Protein AF-A0AAD9M3L9-F1 (afdb_monomer)

Structure (mmCIF, N/CA/C/O backbone):
data_AF-A0AAD9M3L9-F1
#
_entry.id   AF-A0AAD9M3L9-F1
#
loop_
_atom_site.group_PDB
_atom_site.id
_atom_site.type_symbol
_atom_site.label_atom_id
_atom_site.label_alt_id
_atom_site.label_comp_id
_atom_site.label_asym_id
_atom_site.label_entity_id
_atom_site.label_seq_id
_atom_site.pdbx_PDB_ins_code
_atom_site.Cartn_x
_atom_site.Cartn_y
_atom_site.Cartn_z
_atom_site.occupancy
_atom_site.B_iso_or_equiv
_atom_site.auth_seq_id
_atom_site.auth_comp_id
_atom_site.auth_asym_id
_atom_site.auth_atom_id
_atom_site.pdbx_PDB_model_num
ATOM 1 N N . MET A 1 1 ? -68.745 -28.567 20.882 1.00 40.94 1 MET A N 1
ATOM 2 C CA . MET A 1 1 ? -68.495 -29.567 21.942 1.00 40.94 1 MET A CA 1
ATOM 3 C C . MET A 1 1 ? -67.956 -28.853 23.178 1.00 40.94 1 MET A C 1
ATOM 5 O O . MET A 1 1 ? -66.886 -28.268 23.126 1.00 40.94 1 MET A O 1
ATOM 9 N N . ARG A 1 2 ? -68.748 -28.820 24.249 1.00 33.66 2 ARG A N 1
ATOM 10 C CA . ARG A 1 2 ? -68.407 -28.428 25.633 1.00 33.66 2 ARG A CA 1
ATOM 11 C C . ARG A 1 2 ? -69.009 -29.542 26.529 1.00 33.66 2 ARG A C 1
ATOM 13 O O . ARG A 1 2 ? -69.958 -30.160 26.045 1.00 33.66 2 ARG A O 1
ATOM 20 N N . PRO A 1 3 ? -68.554 -29.797 27.776 1.00 46.56 3 PRO A N 1
ATOM 21 C CA . PRO A 1 3 ? -68.120 -28.751 28.696 1.00 46.56 3 PRO A CA 1
ATOM 22 C C . PRO A 1 3 ? -66.905 -29.038 29.614 1.00 46.56 3 PRO A C 1
ATOM 24 O O . PRO A 1 3 ? -66.416 -30.161 29.709 1.00 46.56 3 PRO A O 1
ATOM 27 N N . PRO A 1 4 ? -66.451 -27.972 30.305 1.00 42.94 4 PRO A N 1
ATOM 28 C CA . PRO A 1 4 ? -65.492 -27.968 31.410 1.00 42.94 4 PRO A CA 1
ATOM 29 C C . PRO A 1 4 ? -66.179 -28.166 32.781 1.00 42.94 4 PRO A C 1
ATOM 31 O O . PRO A 1 4 ? -67.400 -28.061 32.896 1.00 42.94 4 PRO A O 1
ATOM 34 N N . ARG A 1 5 ? -65.384 -28.357 33.840 1.00 34.03 5 ARG A N 1
ATOM 35 C CA . ARG A 1 5 ? -65.774 -28.182 35.256 1.00 34.03 5 ARG A CA 1
ATOM 36 C C . ARG A 1 5 ? -64.713 -27.297 35.932 1.00 34.03 5 ARG A C 1
ATOM 38 O O . ARG A 1 5 ? -63.537 -27.623 35.827 1.00 34.03 5 ARG A O 1
ATOM 45 N N . THR A 1 6 ? -65.021 -26.039 36.295 1.00 36.22 6 THR A N 1
ATOM 46 C CA . THR A 1 6 ? -65.638 -25.535 37.563 1.00 36.22 6 THR A CA 1
ATOM 47 C C . THR A 1 6 ? -64.784 -25.844 38.788 1.00 36.22 6 THR A C 1
ATOM 49 O O . THR A 1 6 ? -64.336 -26.972 38.911 1.00 36.22 6 THR A O 1
ATOM 52 N N . ALA A 1 7 ? -64.593 -25.007 39.803 1.00 33.94 7 ALA A N 1
ATOM 53 C CA . ALA A 1 7 ? -64.929 -23.634 40.217 1.00 33.94 7 ALA A CA 1
ATOM 54 C C . ALA A 1 7 ? -64.152 -23.476 41.565 1.00 33.94 7 ALA A C 1
ATOM 56 O O . ALA A 1 7 ? -63.671 -24.469 42.097 1.00 33.94 7 ALA A O 1
ATOM 57 N N . GLY A 1 8 ? -63.943 -22.338 42.213 1.00 31.59 8 GLY A N 1
ATOM 58 C CA . GLY A 1 8 ? -64.612 -21.056 42.186 1.00 31.59 8 GLY A CA 1
ATOM 59 C C . GLY A 1 8 ? -63.909 -20.099 43.159 1.00 31.59 8 GLY A C 1
ATOM 60 O O . GLY A 1 8 ? -62.967 -20.457 43.865 1.00 31.59 8 GLY A O 1
ATOM 61 N N . ALA A 1 9 ? -64.363 -18.857 43.108 1.00 30.42 9 ALA A N 1
ATOM 62 C CA . ALA A 1 9 ? -63.755 -17.663 43.659 1.00 30.42 9 ALA A CA 1
ATOM 63 C C . ALA A 1 9 ? -64.073 -17.399 45.147 1.00 30.42 9 ALA A C 1
ATOM 65 O O . ALA A 1 9 ? -65.085 -17.849 45.669 1.00 30.42 9 ALA A O 1
ATOM 66 N N . VAL A 1 10 ? -63.179 -16.613 45.762 1.00 37.09 10 VAL A N 1
ATOM 67 C CA . VAL A 1 10 ? -63.388 -15.417 46.611 1.00 37.09 10 VAL A CA 1
ATOM 68 C C . VAL A 1 10 ? -64.661 -15.322 47.469 1.00 37.09 10 VAL A C 1
ATOM 70 O O . VAL A 1 10 ? -65.773 -15.269 46.959 1.00 37.09 10 VAL A O 1
ATOM 73 N N . GLY A 1 11 ? -64.459 -15.043 48.762 1.00 31.38 11 GLY A N 1
ATOM 74 C CA . GLY A 1 11 ? -65.456 -14.403 49.624 1.00 31.38 11 GLY A CA 1
ATOM 75 C C . GLY A 1 11 ? -64.833 -13.829 50.900 1.00 31.38 11 GLY A C 1
ATOM 76 O O . GLY A 1 11 ? -64.504 -14.571 51.818 1.00 31.38 11 GLY A O 1
ATOM 77 N N . ARG A 1 12 ? -64.658 -12.503 50.952 1.00 36.22 12 ARG A N 1
ATOM 78 C CA . ARG A 1 12 ? -64.471 -11.726 52.190 1.00 36.22 12 ARG A CA 1
ATOM 79 C C . ARG A 1 12 ? -65.839 -11.509 52.836 1.00 36.22 12 ARG A C 1
ATOM 81 O O . ARG A 1 12 ? -66.738 -11.104 52.114 1.00 36.22 12 ARG A O 1
ATOM 88 N N . THR A 1 13 ? -65.925 -11.579 54.164 1.00 34.69 13 THR A N 1
ATOM 89 C CA . THR A 1 13 ? -66.790 -10.694 54.972 1.00 34.69 13 THR A CA 1
ATOM 90 C C . THR A 1 13 ? -66.324 -10.670 56.424 1.00 34.69 13 THR A C 1
ATOM 92 O O . THR A 1 13 ? -65.963 -11.696 56.993 1.00 34.69 13 THR A O 1
ATOM 95 N N . ALA A 1 14 ? -66.327 -9.466 56.988 1.00 34.94 14 ALA A N 1
ATOM 96 C CA . ALA A 1 14 ? -66.042 -9.140 58.375 1.00 34.94 14 ALA A CA 1
ATOM 97 C C . ALA A 1 14 ? -67.331 -9.117 59.211 1.00 34.94 14 ALA A C 1
ATOM 99 O O . ALA A 1 14 ? -68.369 -8.700 58.708 1.00 34.94 14 ALA A O 1
ATOM 100 N N . THR A 1 15 ? -67.219 -9.449 60.497 1.00 36.00 15 THR A N 1
ATOM 101 C CA . THR A 1 15 ? -68.146 -9.087 61.589 1.00 36.00 15 THR A CA 1
ATOM 102 C C . THR A 1 15 ? -67.311 -9.122 62.872 1.00 36.00 15 THR A C 1
ATOM 104 O O . THR A 1 15 ? -66.701 -10.141 63.170 1.00 36.00 15 THR A O 1
ATOM 107 N N . SER A 1 16 ? -67.003 -7.973 63.474 1.00 33.00 16 SER A N 1
ATOM 108 C CA . SER A 1 16 ? -67.801 -7.270 64.494 1.00 33.00 16 SER A CA 1
ATOM 109 C C . SER A 1 16 ? -67.466 -7.717 65.924 1.00 33.00 16 SER A C 1
ATOM 111 O O . SER A 1 16 ? -67.527 -8.891 66.262 1.00 33.00 16 SER A O 1
ATOM 113 N N . ALA A 1 17 ? -67.111 -6.707 66.716 1.00 33.75 17 ALA A N 1
ATOM 114 C CA . ALA A 1 17 ? -66.679 -6.670 68.108 1.00 33.75 17 ALA A CA 1
ATOM 115 C C . ALA A 1 17 ? -67.549 -7.424 69.130 1.00 33.75 17 ALA A C 1
ATOM 117 O O . ALA A 1 17 ? -68.751 -7.553 68.936 1.00 33.75 17 ALA A O 1
ATOM 118 N N . CYS A 1 18 ? -66.943 -7.739 70.285 1.00 34.38 18 CYS A N 1
ATOM 119 C CA . CYS A 1 18 ? -67.512 -7.414 71.599 1.00 34.38 18 CYS A CA 1
ATOM 120 C C . CYS A 1 18 ? -66.393 -7.192 72.635 1.00 34.38 18 CYS A C 1
ATOM 122 O O . CYS A 1 18 ? -65.538 -8.047 72.858 1.00 34.38 18 CYS A O 1
ATOM 124 N N . LEU A 1 19 ? -66.422 -6.007 73.248 1.00 34.72 19 LEU A N 1
ATOM 125 C CA . LEU A 1 19 ? -65.690 -5.617 74.449 1.00 34.72 19 LEU A CA 1
ATOM 126 C C . LEU A 1 19 ? -66.414 -6.190 75.671 1.00 34.72 19 LEU A C 1
ATOM 128 O O . LEU A 1 19 ? -67.603 -5.937 75.832 1.00 34.72 19 LEU A O 1
ATOM 132 N N . HIS A 1 20 ? -65.692 -6.850 76.575 1.00 37.12 20 HIS A N 1
ATOM 133 C CA . HIS A 1 20 ? -66.093 -6.918 77.979 1.00 37.12 20 HIS A CA 1
ATOM 134 C C . HIS A 1 20 ? -64.882 -6.657 78.872 1.00 37.12 20 HIS A C 1
ATOM 136 O O . HIS A 1 20 ? -63.949 -7.450 78.969 1.00 37.12 20 HIS A O 1
ATOM 142 N N . THR A 1 21 ? -64.924 -5.496 79.515 1.00 35.53 21 THR A N 1
ATOM 143 C CA . THR A 1 21 ? -64.148 -5.127 80.694 1.00 35.53 21 THR A CA 1
ATOM 144 C C . THR A 1 21 ? -64.631 -5.923 81.904 1.00 35.53 21 THR A C 1
ATOM 146 O O . THR A 1 21 ? -65.820 -5.908 82.213 1.00 35.53 21 THR A O 1
ATOM 149 N N . SER A 1 22 ? -63.708 -6.538 82.641 1.00 37.75 22 SER A N 1
ATOM 150 C CA . SER A 1 22 ? -63.892 -6.825 84.064 1.00 37.75 22 SER A CA 1
ATOM 151 C C . SER A 1 22 ? -62.553 -6.692 84.787 1.00 37.75 22 SER A C 1
ATOM 153 O O . SER A 1 22 ? -61.572 -7.367 84.479 1.00 37.75 22 SER A O 1
ATOM 155 N N . THR A 1 23 ? -62.525 -5.744 85.713 1.00 37.19 23 THR A N 1
ATOM 156 C CA . THR A 1 23 ? -61.459 -5.412 86.656 1.00 37.19 23 THR A CA 1
ATOM 157 C C . THR A 1 23 ? -61.603 -6.227 87.943 1.00 37.19 23 THR A C 1
ATOM 159 O O . THR A 1 23 ? -62.657 -6.138 88.564 1.00 37.19 23 THR A O 1
ATOM 162 N N . GLN A 1 24 ? -60.542 -6.907 88.404 1.00 38.72 24 GLN A N 1
ATOM 163 C CA . GLN A 1 24 ? -59.849 -6.616 89.681 1.00 38.72 24 GLN A CA 1
ATOM 164 C C . GLN A 1 24 ? -58.668 -7.589 89.979 1.00 38.72 24 GLN A C 1
ATOM 166 O O . GLN A 1 24 ? -58.627 -8.688 89.429 1.00 38.72 24 GLN A O 1
ATOM 171 N N . PRO A 1 25 ? -57.667 -7.154 90.784 1.00 48.75 25 PRO A N 1
ATOM 172 C CA . PRO A 1 25 ? -56.330 -7.762 90.966 1.00 48.75 25 PRO A CA 1
ATOM 173 C C . PRO A 1 25 ? -56.360 -8.834 92.096 1.00 48.75 25 PRO A C 1
ATOM 175 O O . PRO A 1 25 ? -57.455 -9.088 92.588 1.00 48.75 25 PRO A O 1
ATOM 178 N N . PRO A 1 26 ? -55.259 -9.461 92.599 1.00 45.50 26 PRO A N 1
ATOM 179 C CA . PRO A 1 26 ? -53.825 -9.206 92.403 1.00 45.50 26 PRO A CA 1
ATOM 180 C C . PRO A 1 26 ? -52.942 -10.468 92.233 1.00 45.50 26 PRO A C 1
ATOM 182 O O . PRO A 1 26 ? -53.307 -11.581 92.594 1.00 45.50 26 PRO A O 1
ATOM 185 N N . ARG A 1 27 ? -51.701 -10.272 91.778 1.00 41.91 27 ARG A N 1
ATOM 186 C CA . ARG A 1 27 ? -50.471 -10.801 92.408 1.00 41.91 27 ARG A CA 1
ATOM 187 C C . ARG A 1 27 ? -49.294 -10.452 91.511 1.00 41.91 27 ARG A C 1
ATOM 189 O O . ARG A 1 27 ? -49.212 -10.897 90.372 1.00 41.91 27 ARG A O 1
ATOM 196 N N . VAL A 1 28 ? -48.371 -9.669 92.057 1.00 53.31 28 VAL A N 1
ATOM 197 C CA . VAL A 1 28 ? -47.067 -9.395 91.458 1.00 53.31 28 VAL A CA 1
ATOM 198 C C . VAL A 1 28 ? -46.342 -10.730 91.264 1.00 53.31 28 VAL A C 1
ATOM 200 O O . VAL A 1 28 ? -45.734 -11.264 92.187 1.00 53.31 28 VAL A O 1
ATOM 203 N N . ARG A 1 29 ? -46.422 -11.295 90.060 1.00 49.00 29 ARG A N 1
ATOM 204 C CA . ARG A 1 29 ? -45.455 -12.276 89.576 1.00 49.00 29 ARG A CA 1
ATOM 205 C C . ARG A 1 29 ? -44.499 -11.513 88.682 1.00 49.00 29 ARG A C 1
ATOM 207 O O . ARG A 1 29 ? -44.886 -11.029 87.624 1.00 49.00 29 ARG A O 1
ATOM 214 N N . ARG A 1 30 ? -43.259 -11.367 89.153 1.00 53.41 30 ARG A N 1
ATOM 215 C CA . ARG A 1 30 ? -42.152 -10.861 88.338 1.00 53.41 30 ARG A CA 1
ATOM 216 C C . ARG A 1 30 ? -42.158 -11.624 87.005 1.00 53.41 30 ARG A C 1
ATOM 218 O O . ARG A 1 30 ? -42.281 -12.853 87.051 1.00 53.41 30 ARG A O 1
ATOM 225 N N . PRO A 1 31 ? -42.057 -10.950 85.849 1.00 43.06 31 PRO A N 1
ATOM 226 C CA . PRO A 1 31 ? -41.973 -11.651 84.581 1.00 43.06 31 PRO A CA 1
ATOM 227 C C . PRO A 1 31 ? -40.755 -12.572 84.627 1.00 43.06 31 PRO A C 1
ATOM 229 O O . PRO A 1 31 ? -39.651 -12.151 84.980 1.00 43.06 31 PRO A O 1
ATOM 232 N N . TRP A 1 32 ? -40.980 -13.848 84.322 1.00 44.84 32 TRP A N 1
ATOM 233 C CA . TRP A 1 32 ? -39.911 -14.797 84.061 1.00 44.84 32 TRP A CA 1
ATOM 234 C C . TRP A 1 32 ? -39.135 -14.259 82.859 1.00 44.84 32 TRP A C 1
ATOM 236 O O . TRP A 1 32 ? -39.592 -14.328 81.719 1.00 44.84 32 TRP A O 1
ATOM 246 N N . VAL A 1 33 ? -37.980 -13.653 83.121 1.00 48.31 33 VAL A N 1
ATOM 247 C CA . VAL A 1 33 ? -37.031 -13.320 82.068 1.00 48.31 33 VAL A CA 1
ATOM 248 C C . VAL A 1 33 ? -36.518 -14.658 81.562 1.00 48.31 33 VAL A C 1
ATOM 250 O O . VAL A 1 33 ? -35.728 -15.319 82.233 1.00 48.31 33 VAL A O 1
ATOM 253 N N . HIS A 1 34 ? -36.990 -15.083 80.391 1.00 43.94 34 HIS A N 1
ATOM 254 C CA . HIS A 1 34 ? -36.277 -16.089 79.624 1.00 43.94 34 HIS A CA 1
ATOM 255 C C . HIS A 1 34 ? -34.880 -15.527 79.373 1.00 43.94 34 HIS A C 1
ATOM 257 O O . HIS A 1 34 ? -34.684 -14.680 78.500 1.00 43.94 34 HIS A O 1
ATOM 263 N N . THR A 1 35 ? -33.900 -15.983 80.147 1.00 53.09 35 THR A N 1
ATOM 264 C CA . THR A 1 35 ? -32.497 -15.840 79.790 1.00 53.09 35 THR A CA 1
ATOM 265 C C . THR A 1 35 ? -32.303 -16.678 78.535 1.00 53.09 35 THR A C 1
ATOM 267 O O . THR A 1 35 ? -32.042 -17.880 78.583 1.00 53.09 35 THR A O 1
ATOM 270 N N . LYS A 1 36 ? -32.518 -16.058 77.367 1.00 53.50 36 LYS A N 1
ATOM 271 C CA . LYS A 1 36 ? -32.076 -16.630 76.098 1.00 53.50 36 LYS A CA 1
ATOM 272 C C . LYS A 1 36 ? -30.599 -16.949 76.296 1.00 53.50 36 LYS A C 1
ATOM 274 O O . LYS A 1 36 ? -29.811 -16.039 76.554 1.00 53.50 36 LYS A O 1
ATOM 279 N N . LYS A 1 37 ? -30.238 -18.237 76.243 1.00 55.16 37 LYS A N 1
ATOM 280 C CA . LYS A 1 37 ? -28.835 -18.652 76.188 1.00 55.16 37 LYS A CA 1
ATOM 281 C C . LYS A 1 37 ? -28.191 -17.813 75.091 1.00 55.16 37 LYS A C 1
ATOM 283 O O . LYS A 1 37 ? -28.668 -17.836 73.956 1.00 55.16 37 LYS A O 1
ATOM 288 N N . ARG A 1 38 ? -27.175 -17.027 75.456 1.00 54.75 38 ARG A N 1
ATOM 289 C CA . ARG A 1 38 ? -26.368 -16.283 74.490 1.00 54.75 38 ARG A CA 1
ATOM 290 C C . ARG A 1 38 ? -25.928 -17.306 73.433 1.00 54.75 38 ARG A C 1
ATOM 292 O O . ARG A 1 38 ? -25.409 -18.352 73.837 1.00 54.75 38 ARG A O 1
ATOM 299 N N . PRO A 1 39 ? -26.208 -17.095 72.134 1.00 59.56 39 PRO A N 1
ATOM 300 C CA . PRO A 1 39 ? -25.672 -17.966 71.100 1.00 59.56 39 PRO A CA 1
ATOM 301 C C . PRO A 1 39 ? -24.164 -18.072 71.309 1.00 59.56 39 PRO A C 1
ATOM 303 O O . PRO A 1 39 ? -23.537 -17.078 71.685 1.00 59.56 39 PRO A O 1
ATOM 306 N N . ALA A 1 40 ? -23.607 -19.270 71.134 1.00 67.94 40 ALA A N 1
ATOM 307 C CA . ALA A 1 40 ? -22.164 -19.447 71.192 1.00 67.94 40 ALA A CA 1
ATOM 308 C C . ALA A 1 40 ? -21.516 -18.425 70.250 1.00 67.94 40 ALA A C 1
ATOM 310 O O . ALA A 1 40 ? -21.956 -18.268 69.109 1.00 67.94 40 ALA A O 1
ATOM 311 N N . GLU A 1 41 ? -20.536 -17.692 70.770 1.00 63.00 41 GLU A N 1
ATOM 312 C CA . GLU A 1 41 ? -19.835 -16.662 70.017 1.00 63.00 41 GLU A CA 1
ATOM 313 C C . GLU A 1 41 ? -19.221 -17.331 68.778 1.00 63.00 41 GLU A C 1
ATOM 315 O O . GLU A 1 41 ? -18.524 -18.344 68.922 1.00 63.00 41 GLU A O 1
ATOM 320 N N .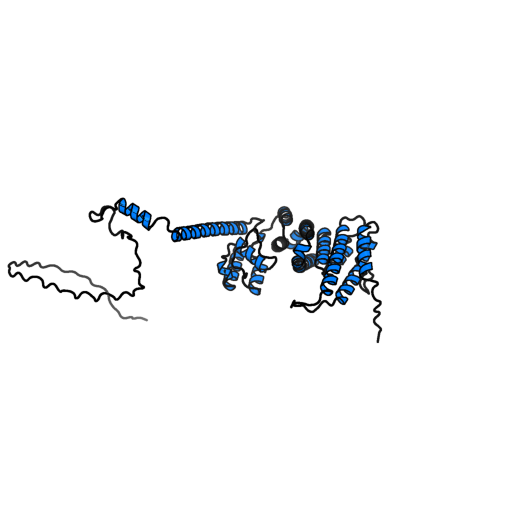 PRO A 1 42 ? -19.558 -16.877 67.557 1.00 65.06 42 PRO A N 1
ATOM 321 C CA . PRO A 1 42 ? -19.074 -17.530 66.353 1.00 65.06 42 PRO A CA 1
ATOM 322 C C . PRO A 1 42 ? -17.547 -17.486 66.370 1.00 65.06 42 PRO A C 1
ATOM 324 O O . PRO A 1 42 ? -16.955 -16.422 66.536 1.00 65.06 42 PRO A O 1
ATOM 327 N N . GLN A 1 43 ? -16.904 -18.647 66.225 1.00 68.69 43 GLN A N 1
ATOM 328 C CA . GLN A 1 43 ? -15.451 -18.717 66.126 1.00 68.69 43 GLN A CA 1
ATOM 329 C C . GLN A 1 43 ? -15.028 -18.124 64.785 1.00 68.69 43 GLN A C 1
ATOM 331 O O . GLN A 1 43 ? -15.046 -18.779 63.744 1.00 68.69 43 GLN A O 1
ATOM 336 N N . ILE A 1 44 ? -14.709 -16.839 64.821 1.00 66.38 44 ILE A N 1
ATOM 337 C CA . ILE A 1 44 ? -14.209 -16.089 63.685 1.00 66.38 44 ILE A CA 1
ATOM 338 C C . ILE A 1 44 ? -12.732 -16.478 63.489 1.00 66.38 44 ILE A C 1
ATOM 340 O O . ILE A 1 44 ? -11.947 -16.369 64.434 1.00 66.38 44 ILE A O 1
ATOM 344 N N . PRO A 1 45 ? -12.320 -16.940 62.293 1.00 76.44 45 PRO A N 1
ATOM 345 C CA . PRO A 1 45 ? -10.921 -17.242 62.013 1.00 76.44 45 PRO A CA 1
ATOM 346 C C . PRO A 1 45 ? -10.035 -16.004 62.234 1.00 76.44 45 PRO A C 1
ATOM 348 O O . PRO A 1 45 ? -10.454 -14.907 61.867 1.00 76.44 45 PRO A O 1
ATOM 351 N N . PRO A 1 46 ? -8.781 -16.145 62.706 1.00 70.62 46 PRO A N 1
ATOM 352 C CA . PRO A 1 46 ? -7.866 -15.012 62.914 1.00 70.62 46 PRO A CA 1
ATOM 353 C C . PRO A 1 46 ? -7.612 -14.158 61.658 1.00 70.62 46 PRO A C 1
ATOM 355 O O . PRO A 1 46 ? -7.173 -13.016 61.745 1.00 70.62 46 PRO A O 1
ATOM 358 N N . SER A 1 47 ? -7.869 -14.718 60.472 1.00 74.19 47 SER A N 1
ATOM 359 C CA . SER A 1 47 ? -7.733 -14.058 59.172 1.00 74.19 47 SER A CA 1
ATOM 360 C C . SER A 1 47 ? -8.966 -13.261 58.739 1.00 74.19 47 SER A C 1
ATOM 362 O O . SER A 1 47 ? -8.909 -12.554 57.732 1.00 74.19 47 SER A O 1
ATOM 364 N N . TRP A 1 48 ? -10.094 -13.396 59.436 1.00 64.06 48 TRP A N 1
ATOM 365 C CA . TRP A 1 48 ? -11.316 -12.684 59.096 1.00 64.06 48 TRP A CA 1
ATOM 366 C C . TRP A 1 48 ? -11.235 -11.269 59.652 1.00 64.06 48 TRP A C 1
ATOM 368 O O . TRP A 1 48 ? -11.351 -11.030 60.852 1.00 64.06 48 TRP A O 1
ATOM 378 N N . ARG A 1 49 ? -11.021 -10.316 58.751 1.00 65.50 49 ARG A N 1
ATOM 379 C CA . ARG A 1 49 ? -11.297 -8.916 59.040 1.00 65.50 49 ARG A CA 1
ATOM 380 C C . ARG A 1 49 ? -12.763 -8.681 58.684 1.00 65.50 49 ARG A C 1
ATOM 382 O O . ARG A 1 49 ? -13.126 -8.977 57.541 1.00 65.50 49 ARG A O 1
ATOM 389 N N . PRO A 1 50 ? -13.598 -8.182 59.611 1.00 61.66 50 PRO A N 1
ATOM 390 C CA . PRO A 1 50 ? -14.904 -7.674 59.232 1.00 61.66 50 PRO A CA 1
ATOM 391 C C . PRO A 1 50 ? -14.702 -6.687 58.080 1.00 61.66 50 PRO A C 1
ATOM 393 O O . PRO A 1 50 ? -13.725 -5.932 58.075 1.00 61.66 50 PRO A O 1
ATOM 396 N N . PHE A 1 51 ? -15.601 -6.684 57.098 1.00 53.19 51 PHE A N 1
ATOM 397 C CA . PHE A 1 51 ? -15.717 -5.504 56.254 1.00 53.19 51 PHE A CA 1
ATOM 398 C C . PHE A 1 51 ? -16.005 -4.346 57.216 1.00 53.19 51 PHE A C 1
ATOM 400 O O . PHE A 1 51 ? -17.048 -4.351 57.869 1.00 53.19 51 PHE A O 1
ATOM 407 N N . GLU A 1 52 ? -15.072 -3.399 57.354 1.00 50.97 52 GLU A N 1
ATOM 408 C CA . GLU A 1 52 ? -15.415 -2.076 57.863 1.00 50.97 52 GLU A CA 1
ATOM 409 C C . GLU A 1 52 ? -16.371 -1.503 56.823 1.00 50.97 52 GLU A C 1
ATOM 411 O O . GLU A 1 52 ? -15.968 -0.917 55.817 1.00 50.97 52 GLU A O 1
ATOM 416 N N . VAL A 1 53 ? -17.662 -1.763 57.027 1.00 47.81 53 VAL A N 1
ATOM 417 C CA . VAL A 1 53 ? -18.690 -0.878 56.508 1.00 47.81 53 VAL A CA 1
ATOM 418 C C . VAL A 1 53 ? -18.255 0.485 57.041 1.00 47.81 53 VAL A C 1
ATOM 420 O O . VAL A 1 53 ? -17.999 0.587 58.247 1.00 47.81 53 VAL A O 1
ATOM 423 N N . PRO A 1 54 ? -18.064 1.505 56.186 1.00 48.72 54 PRO A N 1
ATOM 424 C CA . PRO A 1 54 ? -17.893 2.853 56.700 1.00 48.72 54 PRO A CA 1
ATOM 425 C C . PRO A 1 54 ? -19.011 3.087 57.723 1.00 48.72 54 PRO A C 1
ATOM 427 O O . PRO A 1 54 ? -20.069 2.460 57.620 1.00 48.72 54 PRO A O 1
ATOM 430 N N . GLU A 1 55 ? -18.850 4.003 58.670 1.00 49.19 55 GLU A N 1
ATOM 431 C CA . GLU A 1 55 ? -20.036 4.656 59.230 1.00 49.19 55 GLU A CA 1
ATOM 432 C C . GLU A 1 55 ? -20.685 5.464 58.092 1.00 49.19 55 GLU A C 1
ATOM 434 O O . GLU A 1 55 ? -20.698 6.688 58.071 1.00 49.19 55 GLU A O 1
ATOM 439 N N . VAL A 1 56 ? -21.179 4.761 57.071 1.00 46.50 56 VAL A N 1
ATOM 440 C CA . VAL A 1 56 ? -22.370 5.131 56.362 1.00 46.50 56 VAL A CA 1
ATOM 441 C C . VAL A 1 56 ? -23.374 5.134 57.487 1.00 46.50 56 VAL A C 1
ATOM 443 O O . VAL A 1 56 ? -23.820 4.081 57.950 1.00 46.50 56 VAL A O 1
ATOM 446 N N . VAL A 1 57 ? -23.623 6.338 57.990 1.00 52.12 57 VAL A N 1
ATOM 447 C CA . VAL A 1 57 ? -24.922 6.705 58.514 1.00 52.12 57 VAL A CA 1
ATOM 448 C C . VAL A 1 57 ? -25.894 6.079 57.528 1.00 52.12 57 VAL A C 1
ATOM 450 O O . VAL A 1 57 ? -26.014 6.507 56.382 1.00 52.12 57 VAL A O 1
ATOM 453 N N . LEU A 1 58 ? -26.430 4.921 57.908 1.00 47.69 58 LEU A N 1
ATOM 454 C CA . LEU A 1 58 ? -27.613 4.386 57.283 1.00 47.69 58 LEU A CA 1
ATOM 455 C C . LEU A 1 58 ? -28.586 5.549 57.417 1.00 47.69 58 LEU A C 1
ATOM 457 O O . LEU A 1 58 ? -29.003 5.837 58.537 1.00 47.69 58 LEU A O 1
ATOM 461 N N . ASP A 1 59 ? -28.827 6.268 56.319 1.00 53.25 59 ASP A N 1
ATOM 462 C CA . ASP A 1 59 ? -29.873 7.279 56.208 1.00 53.25 59 ASP A CA 1
ATOM 463 C C . ASP A 1 59 ? -31.203 6.549 56.416 1.00 53.25 59 ASP A C 1
ATOM 465 O O . ASP A 1 59 ? -31.921 6.195 55.481 1.00 53.25 59 ASP A O 1
ATOM 469 N N . LEU A 1 60 ? -31.473 6.198 57.666 1.00 48.81 60 LEU A N 1
ATOM 470 C CA . LEU A 1 60 ? -32.713 5.608 58.123 1.00 48.81 60 LEU A CA 1
ATOM 471 C C . LEU A 1 60 ? -33.595 6.655 58.787 1.00 48.81 60 LEU A C 1
ATOM 473 O O . LEU A 1 60 ? -34.754 6.353 59.034 1.00 48.81 60 LEU A O 1
ATOM 477 N N . ASP A 1 61 ? -33.109 7.886 58.959 1.00 50.12 61 ASP A N 1
ATOM 478 C CA . ASP A 1 61 ? -33.845 8.946 59.624 1.00 50.12 61 ASP A CA 1
ATOM 479 C C . ASP A 1 61 ? -33.670 10.267 58.860 1.00 50.12 61 ASP A C 1
ATOM 481 O O . ASP A 1 61 ? -32.565 10.698 58.540 1.00 50.12 61 ASP A O 1
ATOM 485 N N . SER A 1 62 ? -34.796 10.903 58.540 1.00 56.50 62 SER A N 1
ATOM 486 C CA . SER A 1 62 ? -34.889 12.261 58.003 1.00 56.50 62 SER A CA 1
ATOM 487 C C . SER A 1 62 ? -33.982 13.235 58.762 1.00 56.50 62 SER A C 1
ATOM 489 O O . SER A 1 62 ? -33.916 13.155 59.986 1.00 56.50 62 SER A O 1
ATOM 491 N N . TRP A 1 63 ? -33.402 14.209 58.054 1.00 53.41 63 TRP A N 1
ATOM 492 C CA . TRP A 1 63 ? -32.575 15.319 58.570 1.00 53.41 63 TRP A CA 1
ATOM 493 C C . TRP A 1 63 ? -33.103 15.996 59.859 1.00 53.41 63 TRP A C 1
ATOM 495 O O . TRP A 1 63 ? -32.322 16.559 60.618 1.00 53.41 63 TRP A O 1
ATOM 505 N N . ASP A 1 64 ? -34.403 15.880 60.145 1.00 56.56 64 ASP A N 1
ATOM 506 C CA . ASP A 1 64 ? -35.083 16.476 61.301 1.00 56.56 64 ASP A CA 1
ATOM 507 C C . ASP A 1 64 ? -35.354 15.505 62.473 1.00 56.56 64 ASP A C 1
ATOM 509 O O . ASP A 1 64 ? -36.143 15.812 63.372 1.00 56.56 64 ASP A O 1
ATOM 513 N N . SER A 1 65 ? -34.758 14.308 62.495 1.00 63.00 65 SER A N 1
ATOM 514 C CA . SER A 1 65 ? -34.966 13.372 63.606 1.00 63.00 65 SER A CA 1
ATOM 515 C C . SER A 1 65 ? -34.285 13.879 64.889 1.00 63.00 65 SER A C 1
ATOM 517 O O . SER A 1 65 ? -33.086 14.150 64.928 1.00 63.00 65 SER A O 1
ATOM 519 N N . ALA A 1 66 ? -35.039 13.956 65.988 1.00 60.00 66 ALA A N 1
ATOM 520 C CA . ALA A 1 66 ? -34.511 14.355 67.298 1.00 60.00 66 ALA A CA 1
ATOM 521 C C . ALA A 1 66 ? -33.592 13.296 67.950 1.00 60.00 66 ALA A C 1
ATOM 523 O O . ALA A 1 66 ? -33.055 13.533 69.032 1.00 60.00 66 ALA A O 1
ATOM 524 N N . TYR A 1 67 ? -33.436 12.124 67.323 1.00 55.88 67 TYR A N 1
ATOM 525 C CA . TYR A 1 67 ? -32.655 10.994 67.838 1.00 55.88 67 TYR A CA 1
ATOM 526 C C . TYR A 1 67 ? -31.325 10.791 67.104 1.00 55.88 67 TYR A C 1
ATOM 528 O O . TYR A 1 67 ? -30.503 9.984 67.541 1.00 55.88 67 TYR A O 1
ATOM 536 N N . SER A 1 68 ? -31.080 11.542 66.030 1.00 56.97 68 SER A N 1
ATOM 537 C CA . SER A 1 68 ? -29.790 11.572 65.345 1.00 56.97 68 SER A CA 1
ATOM 538 C C . SER A 1 68 ? -28.828 12.495 66.090 1.00 56.97 68 SER A C 1
ATOM 540 O O . SER A 1 68 ? -29.100 13.680 66.289 1.00 56.97 68 SER A O 1
ATOM 542 N N . ARG A 1 69 ? -27.684 11.947 66.512 1.00 67.69 69 ARG A N 1
ATOM 543 C CA . ARG A 1 69 ? -26.591 12.739 67.086 1.00 67.69 69 ARG A CA 1
ATOM 544 C C . ARG A 1 69 ? -26.068 13.707 66.010 1.00 67.69 69 ARG A C 1
ATOM 546 O O . ARG A 1 69 ? -25.809 13.255 64.895 1.00 67.69 69 ARG A O 1
ATOM 553 N N . PRO A 1 70 ? -25.894 15.005 66.316 1.00 66.69 70 PRO A N 1
ATOM 554 C CA . PRO A 1 70 ? -25.326 15.950 65.365 1.00 66.69 70 PRO A CA 1
ATOM 555 C C . PRO A 1 70 ? -23.882 15.562 65.044 1.00 66.69 70 PRO A C 1
ATOM 557 O O . PRO A 1 70 ? -23.090 15.304 65.950 1.00 66.69 70 PRO A O 1
ATOM 560 N N . TYR A 1 71 ? -23.570 15.530 63.751 1.00 67.56 71 TYR A N 1
ATOM 561 C CA . TYR A 1 71 ? -22.231 15.257 63.241 1.00 67.56 71 TYR A CA 1
ATOM 562 C C . TYR A 1 71 ? -21.296 16.411 63.623 1.00 67.56 71 TYR A C 1
ATOM 564 O O . TYR A 1 71 ? -21.519 17.550 63.198 1.00 67.56 71 TYR A O 1
ATOM 572 N N . ASP A 1 72 ? -20.292 16.137 64.456 1.00 80.94 72 ASP A N 1
ATOM 573 C CA . ASP A 1 72 ? -19.425 17.176 65.017 1.00 80.94 72 ASP A CA 1
ATOM 574 C C . ASP A 1 72 ? -18.197 17.479 64.130 1.00 80.94 72 ASP A C 1
ATOM 576 O O . ASP A 1 72 ? -17.805 16.709 63.249 1.00 80.94 72 ASP A O 1
ATOM 580 N N . ASP A 1 73 ? -17.593 18.660 64.309 1.00 78.56 73 ASP A N 1
ATOM 581 C CA . ASP A 1 73 ? -16.446 19.086 63.490 1.00 78.56 73 ASP A CA 1
ATOM 582 C C . ASP A 1 73 ? -15.193 18.211 63.725 1.00 78.56 73 ASP A C 1
ATOM 584 O O . ASP A 1 73 ? -14.314 18.128 62.858 1.00 78.56 73 ASP A O 1
ATOM 588 N N . ALA A 1 74 ? -15.112 17.522 64.870 1.00 77.31 74 ALA A N 1
ATOM 589 C CA . ALA A 1 74 ? -14.037 16.584 65.180 1.00 77.31 74 ALA A CA 1
ATOM 590 C C . ALA A 1 74 ? -14.203 15.266 64.405 1.00 77.31 74 ALA A C 1
ATOM 592 O O . ALA A 1 74 ? -13.231 14.770 63.839 1.00 77.31 74 ALA A O 1
ATOM 593 N N . GLU A 1 75 ? -15.426 14.747 64.295 1.00 75.88 75 GLU A N 1
ATOM 594 C CA . GLU A 1 75 ? -15.810 13.609 63.460 1.00 75.88 75 GLU A CA 1
ATOM 595 C C . GLU A 1 75 ? -15.604 13.928 61.984 1.00 75.88 75 GLU A C 1
ATOM 597 O O . GLU A 1 75 ? -15.034 13.108 61.264 1.00 75.88 75 GLU A O 1
ATOM 602 N N . ARG A 1 76 ? -15.946 15.149 61.547 1.00 75.75 76 ARG A N 1
ATOM 603 C CA . ARG A 1 76 ? -15.619 15.623 60.193 1.00 75.75 76 ARG A CA 1
ATOM 604 C C . ARG A 1 76 ? -14.119 15.559 59.925 1.00 75.75 76 ARG A C 1
ATOM 606 O O . ARG A 1 76 ? -13.705 15.029 58.898 1.00 75.75 76 ARG A O 1
ATOM 613 N N . SER A 1 77 ? -13.309 16.076 60.846 1.00 78.25 77 SER A N 1
ATOM 614 C CA . SER A 1 77 ? -11.848 16.097 60.707 1.00 78.25 77 SER A CA 1
ATOM 615 C C . SER A 1 77 ? -11.259 14.682 60.730 1.00 78.25 77 SER A C 1
ATOM 617 O O . SER A 1 77 ? -10.443 14.347 59.876 1.00 78.25 77 SER A O 1
ATOM 619 N N . ALA A 1 78 ? -11.731 13.817 61.633 1.00 75.88 78 ALA A N 1
ATOM 620 C CA . ALA A 1 78 ? -11.296 12.426 61.736 1.00 75.88 78 ALA A CA 1
ATOM 621 C C . ALA A 1 78 ? -11.700 11.597 60.508 1.00 75.88 78 ALA A C 1
ATOM 623 O O . ALA A 1 78 ? -10.924 10.767 60.035 1.00 75.88 78 ALA A O 1
ATOM 624 N N . GLN A 1 79 ? -12.890 11.828 59.946 1.00 74.06 79 GLN A N 1
ATOM 625 C CA . GLN A 1 79 ? -13.297 11.192 58.696 1.00 74.06 79 GLN A CA 1
ATOM 626 C C . GLN A 1 79 ? -12.529 11.748 57.496 1.00 74.06 79 GLN A C 1
ATOM 628 O O . GLN A 1 79 ? -12.183 10.972 56.613 1.00 74.06 79 GLN A O 1
ATOM 633 N N . GLN A 1 80 ? -12.202 13.040 57.464 1.00 75.38 80 GLN A N 1
ATOM 634 C CA . GLN A 1 80 ? -11.378 13.629 56.408 1.00 75.38 80 GLN A CA 1
ATOM 635 C C . GLN A 1 80 ? -9.913 13.174 56.481 1.00 75.38 80 GLN A C 1
ATOM 637 O O . GLN A 1 80 ? -9.259 13.064 55.451 1.00 75.38 80 GLN A O 1
ATOM 642 N N . GLU A 1 81 ? -9.403 12.847 57.667 1.00 77.25 81 GLU A N 1
ATOM 643 C CA . GLU A 1 81 ? -8.102 12.197 57.844 1.00 77.25 81 GLU A CA 1
ATOM 644 C C . GLU A 1 81 ? -8.162 10.705 57.461 1.00 77.25 81 GLU A C 1
ATOM 646 O O . GLU A 1 81 ? -7.309 10.215 56.720 1.00 77.25 81 GLU A O 1
ATOM 651 N N . LYS A 1 82 ? -9.213 9.985 57.887 1.00 70.50 82 LYS A N 1
ATOM 652 C CA . LYS A 1 82 ? -9.423 8.551 57.598 1.00 70.50 82 LYS A CA 1
ATOM 653 C C . LYS A 1 82 ? -9.697 8.271 56.115 1.00 70.50 82 LYS A C 1
ATOM 655 O O . LYS A 1 82 ? -9.214 7.273 55.580 1.00 70.50 82 LYS A O 1
ATOM 660 N N . TRP A 1 83 ? -10.477 9.130 55.465 1.00 64.88 83 TRP A N 1
ATOM 661 C CA . TRP A 1 83 ? -10.918 9.038 54.067 1.00 64.88 83 TRP A CA 1
ATOM 662 C C . TRP A 1 83 ? -10.347 10.152 53.189 1.00 64.88 83 TRP A C 1
ATOM 664 O O . TRP A 1 83 ? -10.898 10.418 52.121 1.00 64.88 83 TRP A O 1
ATOM 674 N N . GLY A 1 84 ? -9.268 10.798 53.640 1.00 70.12 84 GLY A N 1
ATOM 675 C CA . GLY A 1 84 ? -8.514 11.794 52.878 1.00 70.12 84 GLY A CA 1
ATOM 676 C C . GLY A 1 84 ? -7.866 11.189 51.636 1.00 70.12 84 GLY A C 1
ATOM 677 O O . GLY A 1 84 ? -8.391 10.243 51.059 1.00 70.12 84 GLY A O 1
ATOM 678 N N . GLU A 1 85 ? -6.718 11.708 51.198 1.00 68.88 85 GLU A N 1
ATOM 679 C CA . GLU A 1 85 ? -6.022 11.187 50.011 1.00 68.88 85 GLU A CA 1
ATOM 680 C C . GLU A 1 85 ? -5.761 9.677 50.138 1.00 68.88 85 GLU A C 1
ATOM 682 O O . GLU A 1 85 ? -4.794 9.225 50.750 1.00 68.88 85 GLU A O 1
ATOM 687 N N . MET A 1 86 ? -6.660 8.877 49.568 1.00 77.38 86 MET A N 1
ATOM 688 C CA . MET A 1 86 ? -6.554 7.436 49.483 1.00 77.38 86 MET A CA 1
ATOM 689 C C . MET A 1 86 ? -5.925 7.148 48.126 1.00 77.38 86 MET A C 1
ATOM 691 O O . MET A 1 86 ? -6.641 7.113 47.118 1.00 77.38 86 MET A O 1
ATOM 695 N N . PRO A 1 87 ? -4.618 6.824 48.057 1.00 78.25 87 PRO A N 1
ATOM 696 C CA . PRO A 1 87 ? -3.907 6.742 46.781 1.00 78.25 87 PRO A CA 1
ATOM 697 C C . PRO A 1 87 ? -4.513 5.701 45.833 1.00 78.25 87 PRO A C 1
ATOM 699 O O . PRO A 1 87 ? -4.366 5.779 44.616 1.00 78.25 87 PRO A O 1
ATOM 702 N N . ARG A 1 88 ? -5.216 4.704 46.388 1.00 79.69 88 ARG A N 1
ATOM 703 C CA . ARG A 1 88 ? -5.955 3.690 45.628 1.00 79.69 88 ARG A CA 1
ATOM 704 C C . ARG A 1 88 ? -7.206 4.250 44.952 1.00 79.69 88 ARG A C 1
ATOM 706 O O . ARG A 1 88 ? -7.441 3.908 43.794 1.00 79.69 88 ARG A O 1
ATOM 713 N N . ILE A 1 89 ? -7.984 5.075 45.652 1.00 82.00 89 ILE A N 1
ATOM 714 C CA . ILE A 1 89 ? -9.192 5.718 45.119 1.00 82.00 89 ILE A CA 1
ATOM 715 C C . ILE A 1 89 ? -8.783 6.770 44.087 1.00 82.00 89 ILE A C 1
ATOM 717 O O . ILE A 1 89 ? -9.313 6.765 42.980 1.00 82.00 89 ILE A O 1
ATOM 721 N N . ASP A 1 90 ? -7.753 7.566 44.370 1.00 84.25 90 ASP A N 1
ATOM 722 C CA . ASP A 1 90 ? -7.230 8.551 43.418 1.00 84.25 90 ASP A CA 1
ATOM 723 C C . ASP A 1 90 ? -6.648 7.894 42.167 1.00 84.25 90 ASP A C 1
ATOM 725 O O . ASP A 1 90 ? -6.905 8.334 41.043 1.00 84.25 90 ASP A O 1
ATOM 729 N N . ALA A 1 91 ? -5.918 6.786 42.327 1.00 85.19 91 ALA A N 1
ATOM 730 C CA . ALA A 1 91 ? -5.453 5.992 41.197 1.00 85.19 91 ALA A CA 1
ATOM 731 C C . ALA A 1 91 ? -6.619 5.386 40.401 1.00 85.19 91 ALA A C 1
ATOM 733 O O . ALA A 1 91 ? -6.532 5.311 39.175 1.00 85.19 91 ALA A O 1
ATOM 734 N N . ALA A 1 92 ? -7.700 4.957 41.059 1.00 86.44 92 ALA A N 1
ATOM 735 C CA . ALA A 1 92 ? -8.892 4.452 40.384 1.00 86.44 92 ALA A CA 1
ATOM 736 C C . ALA A 1 92 ? -9.602 5.562 39.596 1.00 86.44 92 ALA A C 1
ATOM 738 O O . ALA A 1 92 ? -9.838 5.389 38.402 1.00 86.44 92 ALA A O 1
ATOM 739 N N . TRP A 1 93 ? -9.841 6.727 40.202 1.00 86.12 93 TRP A N 1
ATOM 740 C CA . TRP A 1 93 ? -10.406 7.894 39.521 1.00 86.12 93 TRP A CA 1
ATOM 741 C C . TRP A 1 93 ? -9.539 8.370 38.364 1.00 86.12 93 TRP A C 1
ATOM 743 O O . TRP A 1 93 ? -10.057 8.692 37.298 1.00 86.12 93 TRP A O 1
ATOM 753 N N . LYS A 1 94 ? -8.214 8.367 38.530 1.00 86.62 94 LYS A N 1
ATOM 754 C CA . LYS A 1 94 ? -7.283 8.670 37.442 1.00 86.62 94 LYS A CA 1
ATOM 755 C C . LYS A 1 94 ? -7.447 7.686 36.284 1.00 86.62 94 LYS A C 1
ATOM 757 O O . LYS A 1 94 ? -7.601 8.126 35.153 1.00 86.62 94 LYS A O 1
ATOM 762 N N . ARG A 1 95 ? -7.511 6.378 36.558 1.00 84.06 95 ARG A N 1
ATOM 763 C CA . ARG A 1 95 ? -7.758 5.358 35.520 1.00 84.06 95 ARG A CA 1
ATOM 764 C C . ARG A 1 95 ? -9.112 5.535 34.833 1.00 84.06 95 ARG A C 1
ATOM 766 O O . ARG A 1 95 ? -9.186 5.324 33.628 1.00 84.06 95 ARG A O 1
ATOM 773 N N . ILE A 1 96 ? -10.161 5.897 35.576 1.00 87.31 96 ILE A N 1
ATOM 774 C CA . ILE A 1 96 ? -11.496 6.160 35.016 1.00 87.31 96 ILE A CA 1
ATOM 775 C C . ILE A 1 96 ? -11.440 7.368 34.078 1.00 87.31 96 ILE A C 1
ATOM 777 O O . ILE A 1 96 ? -11.858 7.254 32.930 1.00 87.31 96 ILE A O 1
ATOM 781 N N . ARG A 1 97 ? -10.842 8.483 34.516 1.00 87.19 97 ARG A N 1
ATOM 782 C CA . ARG A 1 97 ? -10.664 9.681 33.679 1.00 87.19 97 ARG A CA 1
ATOM 783 C C . ARG A 1 97 ? -9.846 9.389 32.423 1.00 87.19 97 ARG A C 1
ATOM 785 O O . ARG A 1 97 ? -10.249 9.777 31.329 1.00 87.19 97 ARG A O 1
ATOM 792 N N . ASP A 1 98 ? -8.736 8.666 32.563 1.00 80.50 98 ASP A N 1
ATOM 793 C CA . ASP A 1 98 ? -7.899 8.261 31.430 1.00 80.50 98 ASP A CA 1
ATOM 794 C C . ASP A 1 98 ? -8.696 7.386 30.446 1.00 80.50 98 ASP A C 1
ATOM 796 O O . ASP A 1 98 ? -8.621 7.579 29.232 1.00 80.50 98 ASP A O 1
ATOM 800 N N . PHE A 1 99 ? -9.507 6.453 30.961 1.00 83.19 99 PHE A N 1
ATOM 801 C CA . PHE A 1 99 ? -10.380 5.602 30.155 1.00 83.19 99 PHE A CA 1
ATOM 802 C C . PHE A 1 99 ? -11.461 6.400 29.417 1.00 83.19 99 PHE A C 1
ATOM 804 O O . PHE A 1 99 ? -11.688 6.156 28.233 1.00 83.19 99 PHE A O 1
ATOM 811 N N . GLU A 1 100 ? -12.124 7.345 30.082 1.00 85.19 100 GLU A N 1
ATOM 812 C CA . GLU A 1 100 ? -13.152 8.195 29.476 1.00 85.19 100 GLU A CA 1
ATOM 813 C C . GLU A 1 100 ? -12.576 9.088 28.383 1.00 85.19 100 GLU A C 1
ATOM 815 O O . GLU A 1 100 ? -13.139 9.148 27.287 1.00 85.19 100 GLU A O 1
ATOM 820 N N . PHE A 1 101 ? -11.425 9.711 28.645 1.00 82.88 101 PHE A N 1
ATOM 821 C CA . PHE A 1 101 ? -10.704 10.501 27.653 1.00 82.88 101 PHE A CA 1
ATOM 822 C C . PHE A 1 101 ? -10.348 9.655 26.428 1.00 82.88 101 PHE A C 1
ATOM 824 O O . PHE A 1 101 ? -10.604 10.048 25.286 1.00 82.88 101 PHE A O 1
ATOM 831 N N . ASP A 1 102 ? -9.812 8.455 26.651 1.00 76.88 102 ASP A N 1
ATOM 832 C CA . ASP A 1 102 ? -9.483 7.531 25.574 1.00 76.88 102 ASP A CA 1
ATOM 833 C C . ASP A 1 102 ? -10.725 7.055 24.814 1.00 76.88 102 ASP A C 1
ATOM 835 O O . ASP A 1 102 ? -10.677 6.934 23.588 1.00 76.88 102 ASP A O 1
ATOM 839 N N . ARG A 1 103 ? -11.837 6.788 25.507 1.00 82.00 103 ARG A N 1
ATOM 840 C CA . ARG A 1 103 ? -13.113 6.399 24.895 1.00 82.00 103 ARG A CA 1
ATOM 841 C C . ARG A 1 103 ? -13.647 7.517 24.011 1.00 82.00 103 ARG A C 1
ATOM 843 O O . ARG A 1 103 ? -14.006 7.244 22.867 1.00 82.00 103 ARG A O 1
ATOM 850 N N . GLN A 1 104 ? -13.655 8.752 24.512 1.00 84.56 104 GLN A N 1
ATOM 851 C CA . GLN A 1 104 ? -14.120 9.917 23.767 1.00 84.56 104 GLN A CA 1
ATOM 852 C C . GLN A 1 104 ? -13.254 10.144 22.529 1.00 84.56 104 GLN A C 1
ATOM 854 O O . GLN A 1 104 ? -13.766 10.145 21.416 1.00 84.56 104 GLN A O 1
ATOM 859 N N . ARG A 1 105 ? -11.928 10.197 22.697 1.00 82.12 105 ARG A N 1
ATOM 860 C CA . ARG A 1 105 ? -10.971 10.358 21.594 1.00 82.12 105 ARG A CA 1
ATOM 861 C C . ARG A 1 105 ? -11.161 9.311 20.497 1.00 82.12 105 ARG A C 1
ATOM 863 O O . ARG A 1 105 ? -11.062 9.614 19.310 1.00 82.12 105 ARG A O 1
ATOM 870 N N . VAL A 1 106 ? -11.367 8.059 20.889 1.00 80.12 106 VAL A N 1
ATOM 871 C CA . VAL A 1 106 ? -11.540 6.945 19.956 1.00 80.12 106 VAL A CA 1
ATOM 872 C C . VAL A 1 106 ? -12.910 7.008 19.266 1.00 80.12 106 VAL A C 1
ATOM 874 O O . VAL A 1 106 ? -12.987 6.781 18.060 1.00 80.12 106 VAL A O 1
ATOM 877 N N . SER A 1 107 ? -13.962 7.394 19.990 1.00 84.88 107 SER A N 1
ATOM 878 C CA . SER A 1 107 ? -15.286 7.666 19.420 1.00 84.88 107 SER A CA 1
ATOM 879 C C . SER A 1 107 ? -15.244 8.811 18.405 1.00 84.88 107 SER A C 1
ATOM 881 O O . SER A 1 107 ? -15.774 8.666 17.307 1.00 84.88 107 SER A O 1
ATOM 883 N N . ASP A 1 108 ? -14.548 9.906 18.717 1.00 86.81 108 ASP A N 1
ATOM 884 C CA . ASP A 1 108 ? -14.377 11.053 17.819 1.00 86.81 108 ASP A CA 1
ATOM 885 C C . ASP A 1 108 ? -13.615 10.669 16.544 1.00 86.81 108 ASP A C 1
ATOM 887 O O . ASP A 1 108 ? -13.916 11.162 15.457 1.00 86.81 108 ASP A O 1
ATOM 891 N N . ASN A 1 109 ? -12.624 9.776 16.645 1.00 83.94 109 ASN A N 1
ATOM 892 C CA . ASN A 1 109 ? -11.929 9.253 15.467 1.00 83.94 109 ASN A CA 1
ATOM 893 C C . ASN A 1 109 ? -12.883 8.448 14.580 1.00 83.94 109 ASN A C 1
ATOM 895 O O . ASN A 1 109 ? -12.946 8.703 13.378 1.00 83.94 109 ASN A O 1
ATOM 899 N N . PHE A 1 110 ? -13.664 7.537 15.166 1.00 88.62 110 PHE A N 1
ATOM 900 C CA . PHE A 1 110 ? -14.647 6.757 14.416 1.00 88.62 110 PHE A CA 1
ATOM 901 C C . PHE A 1 110 ? -15.733 7.647 13.795 1.00 88.62 110 PHE A C 1
ATOM 903 O O . PHE A 1 110 ? -16.114 7.432 12.643 1.00 88.62 110 PHE A O 1
ATOM 910 N N . ALA A 1 111 ? -16.171 8.692 14.501 1.00 87.81 111 ALA A N 1
ATOM 911 C CA . ALA A 1 111 ? -17.090 9.699 13.977 1.00 87.81 111 ALA A CA 1
ATOM 912 C C . ALA A 1 111 ? -16.511 10.432 12.757 1.00 87.81 111 ALA A C 1
ATOM 914 O O . ALA A 1 111 ? -17.249 10.756 11.839 1.00 87.81 111 ALA A O 1
ATOM 915 N N . LYS A 1 112 ? -15.192 10.647 12.684 1.00 87.50 112 LYS A N 1
ATOM 916 C CA . LYS A 1 112 ? -14.549 11.234 11.493 1.00 87.50 112 LYS A CA 1
ATOM 917 C C . LYS A 1 112 ? -14.401 10.241 10.341 1.00 87.50 112 LYS A C 1
ATOM 919 O O . LYS A 1 112 ? -14.556 10.627 9.187 1.00 87.50 112 LYS A O 1
ATOM 924 N N . VAL A 1 113 ? -14.115 8.969 10.636 1.00 85.38 113 VAL A N 1
ATOM 925 C CA . VAL A 1 113 ? -14.071 7.905 9.614 1.00 85.38 113 VAL A CA 1
ATOM 926 C C . VAL A 1 113 ? -15.452 7.734 8.968 1.00 85.38 113 VAL A C 1
ATOM 928 O O . VAL A 1 113 ? -15.551 7.658 7.745 1.00 85.38 113 VAL A O 1
ATOM 931 N N . THR A 1 114 ? -16.512 7.721 9.780 1.00 85.12 114 THR A N 1
ATOM 932 C CA . THR A 1 114 ? -17.910 7.606 9.325 1.00 85.12 114 THR A CA 1
ATOM 933 C C . THR A 1 114 ? -18.456 8.909 8.743 1.00 85.12 114 THR A C 1
ATOM 935 O O . THR A 1 114 ? -19.089 8.882 7.697 1.00 85.12 114 THR A O 1
ATOM 938 N N . GLY A 1 115 ? -18.130 10.058 9.339 1.00 80.12 115 GLY A N 1
ATOM 939 C CA . GLY A 1 115 ? -18.487 11.413 8.888 1.00 80.12 115 GLY A CA 1
ATOM 940 C C . GLY A 1 115 ? -17.725 11.897 7.654 1.00 80.12 115 GLY A C 1
ATOM 941 O O . GLY A 1 115 ? -17.698 13.084 7.351 1.00 80.12 115 GLY A O 1
ATOM 942 N N . HIS A 1 116 ? -17.104 10.967 6.943 1.00 78.25 116 HIS A N 1
ATOM 943 C CA . HIS A 1 116 ? -16.513 11.167 5.641 1.00 78.25 116 HIS A CA 1
ATOM 944 C C . HIS A 1 116 ? -15.330 12.156 5.536 1.00 78.25 116 HIS A C 1
ATOM 946 O O . HIS A 1 116 ? -15.089 12.733 4.474 1.00 78.25 116 HIS A O 1
ATOM 952 N N . ASP A 1 117 ? -14.518 12.278 6.589 1.00 84.81 117 ASP A N 1
ATOM 953 C CA . ASP A 1 117 ? -13.220 12.961 6.505 1.00 84.81 117 ASP A CA 1
ATOM 954 C C . ASP A 1 117 ? -12.298 12.213 5.526 1.00 84.81 117 ASP A C 1
ATOM 956 O O . ASP A 1 117 ? -11.858 11.093 5.802 1.00 84.81 117 ASP A O 1
ATOM 960 N N . SER A 1 118 ? -11.975 12.840 4.390 1.00 82.31 118 SER A N 1
ATOM 961 C CA . SER A 1 118 ? -11.184 12.231 3.309 1.00 82.31 118 SER A CA 1
ATOM 962 C C . SER A 1 118 ? -9.826 11.696 3.779 1.00 82.31 118 SER A C 1
ATOM 964 O O . SER A 1 118 ? -9.323 10.714 3.232 1.00 82.31 118 SER A O 1
ATOM 966 N N . TRP A 1 119 ? -9.225 12.288 4.819 1.00 83.31 119 TRP A N 1
ATOM 967 C CA . TRP A 1 119 ? -7.956 11.798 5.361 1.00 83.31 119 TRP A CA 1
ATOM 968 C C . TRP A 1 119 ? -8.118 10.512 6.172 1.00 83.31 119 TRP A C 1
ATOM 970 O O . TRP A 1 119 ? -7.276 9.611 6.089 1.00 83.31 119 TRP A O 1
ATOM 980 N N . ARG A 1 120 ? -9.184 10.429 6.975 1.00 86.25 120 ARG A N 1
ATOM 981 C CA . ARG A 1 120 ? -9.420 9.323 7.917 1.00 86.25 120 ARG A CA 1
ATOM 982 C C . ARG A 1 120 ? -10.196 8.171 7.308 1.00 86.25 120 ARG A C 1
ATOM 984 O O . ARG A 1 120 ? -9.979 7.036 7.717 1.00 86.25 120 ARG A O 1
ATOM 991 N N . GLN A 1 121 ? -11.008 8.427 6.289 1.00 86.44 121 GLN A N 1
ATOM 992 C CA . GLN A 1 121 ? -11.730 7.404 5.531 1.00 86.44 121 GLN A CA 1
ATOM 993 C C . GLN A 1 121 ? -10.835 6.292 4.987 1.00 86.44 121 GLN A C 1
ATOM 995 O O . GLN A 1 121 ? -11.285 5.157 4.875 1.00 86.44 121 GLN A O 1
ATOM 1000 N N . ARG A 1 122 ? -9.553 6.563 4.713 1.00 88.19 122 ARG A N 1
ATOM 1001 C CA . ARG A 1 122 ? -8.607 5.513 4.309 1.00 88.19 122 ARG A CA 1
ATOM 1002 C C . ARG A 1 122 ? -8.498 4.375 5.323 1.00 88.19 122 ARG A C 1
ATOM 1004 O O . ARG A 1 122 ? -8.050 3.290 4.975 1.00 88.19 122 ARG A O 1
ATOM 1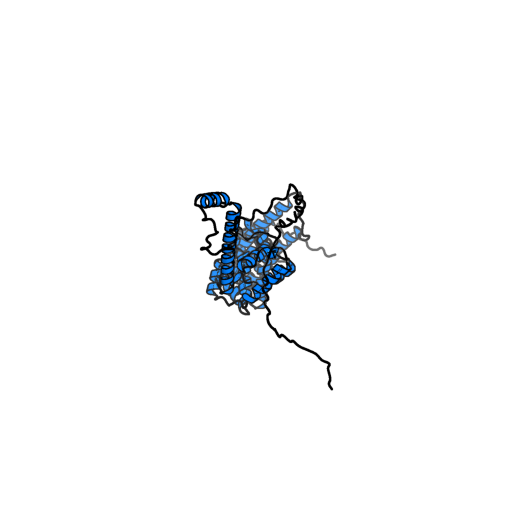011 N N . TRP A 1 123 ? -8.854 4.624 6.582 1.00 90.06 123 TRP A N 1
ATOM 1012 C CA . TRP A 1 123 ? -8.859 3.632 7.649 1.00 90.06 123 TRP A CA 1
ATOM 1013 C C . TRP A 1 123 ? -10.188 2.893 7.784 1.00 90.06 123 TRP A C 1
ATOM 1015 O O . TRP A 1 123 ? -10.256 1.993 8.613 1.00 90.06 123 TRP A O 1
ATOM 1025 N N . ALA A 1 124 ? -11.207 3.200 6.973 1.00 90.00 124 ALA A N 1
ATOM 1026 C CA . ALA A 1 124 ? -12.450 2.431 6.909 1.00 90.00 124 ALA A CA 1
ATOM 1027 C C . ALA A 1 124 ? -12.159 0.937 6.735 1.00 90.00 124 ALA A C 1
ATOM 1029 O O . ALA A 1 124 ? -11.202 0.568 6.050 1.00 90.00 124 ALA A O 1
ATOM 1030 N N . VAL A 1 125 ? -12.956 0.080 7.372 1.00 92.06 125 VAL A N 1
ATOM 1031 C CA . VAL A 1 125 ? -12.727 -1.368 7.331 1.00 92.06 125 VAL A CA 1
ATOM 1032 C C . VAL A 1 125 ? -13.018 -1.899 5.931 1.00 92.06 125 VAL A C 1
ATOM 1034 O O . VAL A 1 125 ? -14.103 -1.693 5.391 1.00 92.06 125 VAL A O 1
ATOM 1037 N N . THR A 1 126 ? -12.051 -2.606 5.353 1.00 90.00 126 THR A N 1
ATOM 1038 C CA . THR A 1 126 ? -12.135 -3.147 3.992 1.00 90.00 126 THR A CA 1
ATOM 1039 C C . THR A 1 126 ? -12.300 -4.663 3.982 1.00 90.00 126 THR A C 1
ATOM 1041 O O . THR A 1 126 ? -11.988 -5.342 4.961 1.00 90.00 126 THR A O 1
ATOM 1044 N N . ASP A 1 127 ? -12.715 -5.219 2.841 1.00 90.56 127 ASP A N 1
ATOM 1045 C CA . ASP A 1 127 ? -12.745 -6.674 2.630 1.00 90.56 127 ASP A CA 1
ATOM 1046 C C . ASP A 1 127 ? -11.381 -7.336 2.807 1.00 90.56 127 ASP A C 1
ATOM 1048 O O . ASP A 1 127 ? -11.286 -8.443 3.334 1.00 90.56 127 ASP A O 1
ATOM 1052 N N . LEU A 1 128 ? -10.308 -6.637 2.430 1.00 89.69 128 LEU A N 1
ATOM 1053 C CA . LEU A 1 128 ? -8.955 -7.132 2.640 1.00 89.69 128 LEU A CA 1
ATOM 1054 C C . LEU A 1 128 ? -8.627 -7.242 4.131 1.00 89.69 128 LEU A C 1
ATOM 1056 O O . LEU A 1 128 ? -7.957 -8.194 4.518 1.00 89.69 128 LEU A O 1
ATOM 1060 N N . ASP A 1 129 ? -9.093 -6.308 4.964 1.00 92.31 129 ASP A N 1
ATOM 1061 C CA . ASP A 1 129 ? -8.867 -6.364 6.412 1.00 92.31 129 ASP A CA 1
ATOM 1062 C C . ASP A 1 129 ? -9.608 -7.555 7.018 1.00 92.31 129 ASP A C 1
ATOM 1064 O O . ASP A 1 129 ? -9.001 -8.357 7.721 1.00 92.31 129 ASP A O 1
ATOM 1068 N N . VAL A 1 130 ? -10.887 -7.720 6.663 1.00 94.12 130 VAL A N 1
ATOM 1069 C CA . VAL A 1 130 ? -11.723 -8.849 7.100 1.00 94.12 130 VAL A CA 1
ATOM 1070 C C . VAL A 1 130 ? -11.095 -10.182 6.688 1.00 94.12 130 VAL A C 1
ATOM 1072 O O . VAL A 1 130 ? -10.928 -11.066 7.525 1.00 94.12 130 VAL A O 1
ATOM 1075 N N . MET A 1 131 ? -10.684 -10.319 5.424 1.00 93.81 131 MET A N 1
ATOM 1076 C CA . MET A 1 131 ? -10.035 -11.531 4.919 1.00 93.81 131 MET A CA 1
ATOM 1077 C C . MET A 1 131 ? -8.680 -11.773 5.591 1.00 93.81 131 MET A C 1
ATOM 1079 O O . MET A 1 131 ? -8.368 -12.899 5.968 1.00 93.81 131 MET A O 1
ATOM 1083 N N . THR A 1 132 ? -7.870 -10.727 5.776 1.00 92.06 132 THR A N 1
ATOM 1084 C CA . THR A 1 132 ? -6.564 -10.849 6.440 1.00 92.06 132 THR A CA 1
ATOM 1085 C C . THR A 1 132 ? -6.739 -11.311 7.881 1.00 92.06 132 THR A C 1
ATOM 1087 O O . THR A 1 132 ? -6.018 -12.204 8.315 1.00 92.06 132 THR A O 1
ATOM 1090 N N . THR A 1 133 ? -7.719 -10.764 8.601 1.00 94.38 133 THR A N 1
ATOM 1091 C CA . THR A 1 133 ? -8.071 -11.206 9.952 1.00 94.38 133 THR A CA 1
ATOM 1092 C C . THR A 1 133 ? -8.610 -12.632 9.968 1.00 94.38 133 THR A C 1
ATOM 1094 O O . THR A 1 133 ? -8.206 -13.407 10.824 1.00 94.38 133 THR A O 1
ATOM 1097 N N . ALA A 1 134 ? -9.456 -13.022 9.015 1.00 94.94 134 ALA A N 1
ATOM 1098 C CA . ALA A 1 134 ? -9.960 -14.393 8.935 1.00 94.94 134 ALA A CA 1
ATOM 1099 C C . ALA A 1 134 ? -8.837 -15.422 8.698 1.00 94.94 134 ALA A C 1
ATOM 1101 O O . ALA A 1 134 ? -8.902 -16.532 9.217 1.00 94.94 134 ALA A O 1
ATOM 1102 N N . LEU A 1 135 ? -7.800 -15.051 7.937 1.00 93.88 135 LEU A N 1
ATOM 1103 C CA . LEU A 1 135 ? -6.669 -15.929 7.622 1.00 93.88 135 LEU A CA 1
ATOM 1104 C C . LEU A 1 135 ? -5.564 -15.924 8.687 1.00 93.88 135 LEU A C 1
ATOM 1106 O O . LEU A 1 135 ? -4.884 -16.933 8.856 1.00 93.88 135 LEU A O 1
ATOM 1110 N N . ARG A 1 136 ? -5.320 -14.789 9.354 1.00 90.88 136 ARG A N 1
ATOM 1111 C CA . ARG A 1 136 ? -4.179 -14.609 10.275 1.00 90.88 136 ARG A CA 1
ATOM 1112 C C . ARG A 1 136 ? -4.561 -14.493 11.749 1.00 90.88 136 ARG A C 1
ATOM 1114 O O . ARG A 1 136 ? -3.672 -14.604 12.590 1.00 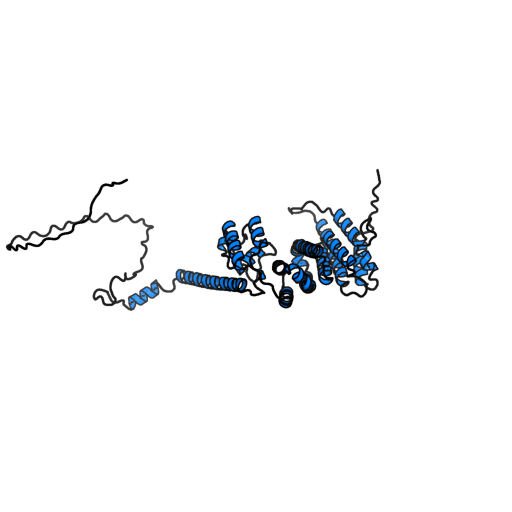90.88 136 ARG A O 1
ATOM 1121 N N . GLY A 1 137 ? -5.835 -14.269 12.049 1.00 91.19 137 GLY A N 1
ATOM 1122 C CA . GLY A 1 137 ? -6.324 -13.955 13.387 1.00 91.19 137 GLY A CA 1
ATOM 1123 C C . GLY A 1 137 ? -6.215 -12.469 13.737 1.00 91.19 137 GLY A C 1
ATOM 1124 O O . GLY A 1 137 ? -5.963 -11.604 12.886 1.00 91.19 137 GLY A O 1
ATOM 1125 N N . ALA A 1 138 ? -6.448 -12.164 15.011 1.00 90.94 138 ALA A N 1
ATOM 1126 C CA . ALA A 1 138 ? -6.318 -10.825 15.552 1.00 90.94 138 ALA A CA 1
ATOM 1127 C C . ALA A 1 138 ? -4.841 -10.417 15.724 1.00 90.94 138 ALA A C 1
ATOM 1129 O O . ALA A 1 138 ? -3.955 -11.268 15.853 1.00 90.94 138 ALA A O 1
ATOM 1130 N N . PRO A 1 139 ? -4.541 -9.106 15.759 1.00 89.44 139 PRO A N 1
ATOM 1131 C CA . PRO A 1 139 ? -3.177 -8.638 15.955 1.00 89.44 139 PRO A CA 1
ATOM 1132 C C . PRO A 1 139 ? -2.597 -9.097 17.299 1.00 89.44 139 PRO A C 1
ATOM 1134 O O . PRO A 1 139 ? -3.218 -8.932 18.347 1.00 89.44 139 PRO A O 1
ATOM 1137 N N . LYS A 1 140 ? -1.355 -9.594 17.303 1.00 84.81 140 LYS A N 1
ATOM 1138 C CA . LYS A 1 140 ? -0.769 -10.259 18.489 1.00 84.81 140 LYS A CA 1
ATOM 1139 C C . LYS A 1 140 ? -0.264 -9.323 19.594 1.00 84.81 140 LYS A C 1
ATOM 1141 O O . LYS A 1 140 ? 0.206 -9.773 20.641 1.00 84.81 140 LYS A O 1
ATOM 1146 N N . HIS A 1 141 ? -0.304 -8.015 19.384 1.00 77.94 141 HIS A N 1
ATOM 1147 C CA . HIS A 1 141 ? 0.283 -7.040 20.298 1.00 77.94 141 HIS A CA 1
ATOM 1148 C C . HIS A 1 141 ? -0.763 -6.511 21.295 1.00 77.94 141 HIS A C 1
ATOM 1150 O O . HIS A 1 141 ? -1.936 -6.337 20.984 1.00 77.94 141 HIS A O 1
ATOM 1156 N N . LYS A 1 142 ? -0.331 -6.240 22.532 1.00 69.62 142 LYS A N 1
ATOM 1157 C CA . LYS A 1 142 ? -1.229 -5.899 23.657 1.00 69.62 142 LYS A CA 1
ATOM 1158 C C . LYS A 1 142 ? -1.382 -4.397 23.921 1.00 69.62 142 LYS A C 1
ATOM 1160 O O . LYS A 1 142 ? -2.015 -4.012 24.900 1.00 69.62 142 LYS A O 1
ATOM 1165 N N . ARG A 1 143 ? -0.746 -3.542 23.119 1.00 69.00 143 ARG A N 1
ATOM 1166 C CA . ARG A 1 143 ? -0.707 -2.085 23.332 1.00 69.00 143 ARG A CA 1
ATOM 1167 C C . ARG A 1 143 ? -1.361 -1.359 22.161 1.00 69.00 143 ARG A C 1
ATOM 1169 O O . ARG A 1 143 ? -1.533 -1.938 21.102 1.00 69.00 143 ARG A O 1
ATOM 1176 N N . ARG A 1 144 ? -1.772 -0.109 22.357 1.00 67.19 144 ARG A N 1
ATOM 1177 C CA . ARG A 1 144 ? -2.243 0.722 21.243 1.00 67.19 144 ARG A CA 1
ATOM 1178 C C . ARG A 1 144 ? -1.051 1.263 20.448 1.00 67.19 144 ARG A C 1
ATOM 1180 O O . ARG A 1 144 ? -0.006 1.507 21.058 1.00 67.19 144 ARG A O 1
ATOM 1187 N N . PRO A 1 145 ? -1.212 1.501 19.133 1.00 64.06 145 PRO A N 1
ATOM 1188 C CA . PRO A 1 145 ? -0.158 2.103 18.334 1.00 64.06 145 PRO A CA 1
ATOM 1189 C C . PRO A 1 145 ? 0.120 3.500 18.875 1.00 64.06 145 PRO A C 1
ATOM 1191 O O . PRO A 1 145 ? -0.798 4.313 19.004 1.00 64.06 145 PRO A O 1
ATOM 1194 N N . ASP A 1 146 ? 1.377 3.784 19.198 1.00 62.34 146 ASP A N 1
ATOM 1195 C CA . ASP A 1 146 ? 1.789 5.151 19.489 1.00 62.34 146 ASP A CA 1
ATOM 1196 C C . ASP A 1 146 ? 1.991 5.882 18.154 1.00 62.34 146 ASP A C 1
ATOM 1198 O O . ASP A 1 146 ? 2.561 5.321 17.216 1.00 62.34 146 ASP A O 1
ATOM 1202 N N . LYS A 1 147 ? 1.579 7.152 18.063 1.00 57.41 147 LYS A N 1
ATOM 1203 C CA . LYS A 1 147 ? 1.835 7.993 16.879 1.00 57.41 147 LYS A CA 1
ATOM 1204 C C . LYS A 1 147 ? 3.330 8.045 16.541 1.00 57.41 147 LYS A C 1
ATOM 1206 O O . LYS A 1 147 ? 3.683 8.206 15.379 1.00 57.41 147 LYS A O 1
ATOM 1211 N N . LYS A 1 148 ? 4.197 7.904 17.551 1.00 49.06 148 LYS A N 1
ATOM 1212 C CA . LYS A 1 148 ? 5.662 7.907 17.407 1.00 49.06 148 LYS A CA 1
ATOM 1213 C C . LYS A 1 148 ? 6.255 6.544 17.032 1.00 49.06 148 LYS A C 1
ATOM 1215 O O . LYS A 1 148 ? 7.391 6.489 16.574 1.00 49.06 148 LYS A O 1
ATOM 1220 N N . ARG A 1 149 ? 5.519 5.448 17.238 1.00 51.75 149 ARG A N 1
ATOM 1221 C CA . ARG A 1 149 ? 5.934 4.082 16.888 1.00 51.75 149 ARG A CA 1
ATOM 1222 C C . ARG A 1 149 ? 4.780 3.389 16.171 1.00 51.75 149 ARG A C 1
ATOM 1224 O O . ARG A 1 149 ? 4.051 2.621 16.806 1.00 51.75 149 ARG A O 1
ATOM 1231 N N . PRO A 1 150 ? 4.587 3.659 14.869 1.00 54.09 150 PRO A N 1
ATOM 1232 C CA . PRO A 1 150 ? 3.692 2.833 14.080 1.00 54.09 150 PRO A CA 1
ATOM 1233 C C . PRO A 1 150 ? 4.134 1.375 14.236 1.00 54.09 150 PRO A C 1
ATOM 1235 O O . PRO A 1 150 ? 5.313 1.058 14.061 1.00 54.09 150 PRO A O 1
ATOM 1238 N N . TYR A 1 151 ? 3.200 0.490 14.602 1.00 52.50 151 TYR A N 1
ATOM 1239 C CA . TYR A 1 151 ? 3.436 -0.949 14.490 1.00 52.50 151 TYR A CA 1
ATOM 1240 C C . TYR A 1 151 ? 3.916 -1.245 13.076 1.00 52.50 151 TYR A C 1
ATOM 1242 O O . TYR A 1 151 ? 3.465 -0.557 12.152 1.00 52.50 151 TYR A O 1
ATOM 1250 N N . GLY A 1 152 ? 4.846 -2.196 12.961 1.00 54.28 152 GLY A N 1
ATOM 1251 C CA . GLY A 1 152 ? 5.698 -2.436 11.799 1.00 54.28 152 GLY A CA 1
ATOM 1252 C C . GLY A 1 152 ? 4.998 -2.437 10.435 1.00 54.28 152 GLY A C 1
ATOM 1253 O O . GLY A 1 152 ? 3.783 -2.291 10.287 1.00 54.28 152 GLY A O 1
ATOM 1254 N N . SER A 1 153 ? 5.784 -2.612 9.376 1.00 57.75 153 SER A N 1
ATOM 1255 C CA . SER A 1 153 ? 5.244 -2.687 8.010 1.00 57.75 153 SER A CA 1
ATOM 1256 C C . SER A 1 153 ? 4.417 -3.958 7.741 1.00 57.75 153 SER A C 1
ATOM 1258 O O . SER A 1 153 ? 4.000 -4.188 6.606 1.00 57.75 153 SER A O 1
ATOM 1260 N N . ASP A 1 154 ? 4.166 -4.774 8.767 1.00 71.38 154 ASP A N 1
ATOM 1261 C CA . ASP A 1 154 ? 3.429 -6.024 8.691 1.00 71.38 154 ASP A CA 1
ATOM 1262 C C . ASP A 1 154 ? 1.901 -5.828 8.715 1.00 71.38 154 ASP A C 1
ATOM 1264 O O . ASP A 1 154 ? 1.357 -4.747 8.967 1.00 71.38 154 ASP A O 1
ATOM 1268 N N . ALA A 1 155 ? 1.192 -6.911 8.389 1.00 77.06 155 ALA A N 1
ATOM 1269 C CA . ALA A 1 155 ? -0.267 -6.927 8.362 1.00 77.06 155 ALA A CA 1
ATOM 1270 C C . ALA A 1 155 ? -0.868 -6.621 9.741 1.00 77.06 155 ALA A C 1
ATOM 1272 O O . ALA A 1 155 ? -1.856 -5.894 9.824 1.00 77.06 155 ALA A O 1
ATOM 1273 N N . ASP A 1 156 ? -0.240 -7.114 10.811 1.00 82.81 156 ASP A N 1
ATOM 1274 C CA . ASP A 1 156 ? -0.657 -6.865 12.188 1.00 82.81 156 ASP A CA 1
ATOM 1275 C C . ASP A 1 156 ? -0.673 -5.367 12.466 1.00 82.81 156 ASP A C 1
ATOM 1277 O O . ASP A 1 156 ? -1.678 -4.833 12.936 1.00 82.81 156 ASP A O 1
ATOM 1281 N N . GLY A 1 157 ? 0.387 -4.652 12.089 1.00 82.56 157 GLY A N 1
ATOM 1282 C CA . GLY A 1 157 ? 0.470 -3.215 12.256 1.00 82.56 157 GLY A CA 1
ATOM 1283 C C . GLY A 1 157 ? -0.577 -2.441 11.460 1.00 82.56 157 GLY A C 1
ATOM 1284 O O . GLY A 1 157 ? -0.982 -1.367 11.903 1.00 82.56 157 GLY A O 1
ATOM 1285 N N . VAL A 1 158 ? -1.009 -2.925 10.290 1.00 85.12 158 VAL A N 1
ATOM 1286 C CA . VAL A 1 158 ? -2.123 -2.316 9.534 1.00 85.12 158 VAL A CA 1
ATOM 1287 C C . VAL A 1 158 ? -3.443 -2.540 10.269 1.00 85.12 158 VAL A C 1
ATOM 1289 O O . VAL A 1 158 ? -4.158 -1.575 10.535 1.00 85.12 158 VAL A O 1
ATOM 1292 N N . LEU A 1 159 ? -3.734 -3.784 10.659 1.00 89.88 159 LEU A N 1
ATOM 1293 C CA . LEU A 1 159 ? -4.957 -4.148 11.383 1.00 89.88 159 LEU A CA 1
ATOM 1294 C C . LEU A 1 159 ? -5.077 -3.408 12.723 1.00 89.88 159 LEU A C 1
ATOM 1296 O O . LEU A 1 159 ? -6.167 -2.997 13.108 1.00 89.88 159 LEU A O 1
ATOM 1300 N N . SER A 1 160 ? -3.950 -3.158 13.392 1.00 88.94 160 SER A N 1
ATOM 1301 C CA . SER A 1 160 ? -3.879 -2.341 14.612 1.00 88.94 160 SER A CA 1
ATOM 1302 C C . SER A 1 160 ? -4.381 -0.918 14.385 1.00 88.94 160 SER A C 1
ATOM 1304 O O . SER A 1 160 ? -5.161 -0.386 15.173 1.00 88.94 160 SER A O 1
ATOM 1306 N N . SER A 1 161 ? -3.905 -0.282 13.309 1.00 87.69 161 SER A N 1
ATOM 1307 C CA . SER A 1 161 ? -4.279 1.084 12.948 1.00 87.69 161 SER A CA 1
ATOM 1308 C C . SER A 1 161 ? -5.747 1.154 12.539 1.00 87.69 161 SER A C 1
ATOM 1310 O O . SER A 1 161 ? -6.450 2.060 12.977 1.00 87.69 161 SER A O 1
ATOM 1312 N N . VAL A 1 162 ? -6.232 0.160 11.785 1.00 90.56 162 VAL A N 1
ATOM 1313 C CA . VAL A 1 162 ? -7.655 0.026 11.440 1.00 90.56 162 VAL A CA 1
ATOM 1314 C C . VAL A 1 162 ? -8.501 -0.097 12.707 1.00 90.56 162 VAL A C 1
ATOM 1316 O O . VAL A 1 162 ? -9.454 0.657 12.880 1.00 90.56 162 VAL A O 1
ATOM 1319 N N . ALA A 1 163 ? -8.136 -0.981 13.635 1.00 90.50 163 ALA A N 1
ATOM 1320 C CA . ALA A 1 163 ? -8.858 -1.152 14.892 1.00 90.50 163 ALA A CA 1
ATOM 1321 C C . ALA A 1 163 ? -8.908 0.139 15.721 1.00 90.50 163 ALA A C 1
ATOM 1323 O O . ALA A 1 163 ? -9.962 0.513 16.236 1.00 90.50 163 ALA A O 1
ATOM 1324 N N . PHE A 1 164 ? -7.777 0.841 15.811 1.00 87.88 164 PHE A N 1
ATOM 1325 C CA . PHE A 1 164 ? -7.666 2.082 16.566 1.00 87.88 164 PHE A CA 1
ATOM 1326 C C . PHE A 1 164 ? -8.526 3.211 15.977 1.00 87.88 164 PHE A C 1
ATOM 1328 O O . PHE A 1 164 ? -9.260 3.871 16.714 1.00 87.88 164 PHE A O 1
ATOM 1335 N N . GLU A 1 165 ? -8.468 3.422 14.662 1.00 88.38 165 GLU A N 1
ATOM 1336 C CA . GLU A 1 165 ? -9.232 4.478 13.984 1.00 88.38 165 GLU A CA 1
ATOM 1337 C C . GLU A 1 165 ? -10.739 4.166 13.929 1.00 88.38 165 GLU A C 1
ATOM 1339 O O . GLU A 1 165 ? -11.551 5.087 13.931 1.00 88.38 165 GLU A O 1
ATOM 1344 N N . ASN A 1 166 ? -11.131 2.885 13.966 1.00 90.25 166 ASN A N 1
ATOM 1345 C CA . ASN A 1 166 ? -12.537 2.457 13.945 1.00 90.25 166 ASN A CA 1
ATOM 1346 C C . ASN A 1 166 ? -13.138 2.173 15.326 1.00 90.25 166 ASN A C 1
ATOM 1348 O O . ASN A 1 166 ? -14.162 1.493 15.431 1.00 90.25 166 ASN A O 1
ATOM 1352 N N . ALA A 1 167 ? -12.513 2.649 16.401 1.00 89.56 167 ALA A N 1
ATOM 1353 C CA . ALA A 1 167 ? -13.016 2.435 17.752 1.00 89.56 167 ALA A CA 1
ATOM 1354 C C . ALA A 1 167 ? -13.312 0.970 18.099 1.00 89.56 167 ALA A C 1
ATOM 1356 O O . ALA A 1 167 ? -14.335 0.659 18.718 1.00 89.56 167 ALA A O 1
ATOM 1357 N N . ILE A 1 168 ? -12.423 0.067 17.681 1.00 89.50 168 ILE A N 1
ATOM 1358 C CA . ILE A 1 168 ? -12.483 -1.345 18.049 1.00 89.50 168 ILE A CA 1
ATOM 1359 C C . ILE A 1 168 ? -11.713 -1.533 19.366 1.00 89.50 168 ILE A C 1
ATOM 1361 O O . ILE A 1 168 ? -10.544 -1.139 19.461 1.00 89.50 168 ILE A O 1
ATOM 1365 N N . PRO A 1 169 ? -12.338 -2.104 20.414 1.00 86.69 169 PRO A N 1
ATOM 1366 C CA . PRO A 1 169 ? -11.673 -2.298 21.698 1.00 86.69 169 PRO A CA 1
ATOM 1367 C C . PRO A 1 169 ? -10.473 -3.243 21.586 1.00 86.69 169 PRO A C 1
ATOM 1369 O O . PRO A 1 169 ? -10.588 -4.335 21.041 1.00 86.69 169 PRO A O 1
ATOM 1372 N N . MET A 1 170 ? -9.339 -2.885 22.192 1.00 85.31 170 MET A N 1
ATOM 1373 C CA . MET A 1 170 ? -8.133 -3.734 22.202 1.00 85.31 170 MET A CA 1
ATOM 1374 C C . MET A 1 170 ? -8.338 -5.071 22.928 1.00 85.31 170 MET A C 1
ATOM 1376 O O . MET A 1 170 ? -7.603 -6.023 22.691 1.00 85.31 170 MET A O 1
ATOM 1380 N N . SER A 1 171 ? -9.334 -5.163 23.818 1.00 84.56 171 SER A N 1
ATOM 1381 C CA . SER A 1 171 ? -9.714 -6.421 24.474 1.00 84.56 171 SER A CA 1
ATOM 1382 C C . SER A 1 171 ? -10.116 -7.501 23.469 1.00 84.56 171 SER A C 1
ATOM 1384 O O . SER A 1 171 ? -9.912 -8.680 23.745 1.00 84.56 171 SER A O 1
ATOM 1386 N N . THR A 1 172 ? -10.610 -7.101 22.293 1.00 88.62 172 THR A N 1
ATOM 1387 C CA . THR A 1 172 ? -10.987 -8.015 21.209 1.00 88.62 172 THR A CA 1
ATOM 1388 C C . THR A 1 172 ? -9.785 -8.728 20.601 1.00 88.62 172 THR A C 1
ATOM 1390 O O . THR A 1 172 ? -9.953 -9.803 20.053 1.00 88.62 172 THR A O 1
ATOM 1393 N N . PHE A 1 173 ? -8.557 -8.221 20.770 1.00 90.56 173 PHE A N 1
ATOM 1394 C CA . PHE A 1 173 ? -7.361 -8.857 20.199 1.00 90.56 173 PHE A CA 1
ATOM 1395 C C . PHE A 1 173 ? -7.004 -10.182 20.885 1.00 90.56 173 PHE A C 1
ATOM 1397 O O . PHE A 1 173 ? -6.116 -10.897 20.438 1.00 90.56 173 PHE A O 1
ATOM 1404 N N . ARG A 1 174 ? -7.670 -10.500 22.001 1.00 88.56 174 ARG A N 1
ATOM 1405 C CA . ARG A 1 174 ? -7.518 -11.777 22.705 1.00 88.56 174 ARG A CA 1
ATOM 1406 C C . ARG A 1 174 ? -8.335 -12.905 22.077 1.00 88.56 174 ARG A C 1
ATOM 1408 O O . ARG A 1 174 ? -8.062 -14.058 22.385 1.00 88.56 174 ARG A O 1
ATOM 1415 N N . ASP A 1 175 ? -9.339 -12.570 21.271 1.00 91.69 175 ASP A N 1
ATOM 1416 C CA . ASP A 1 175 ? -10.233 -13.529 20.632 1.00 91.69 175 ASP A CA 1
ATOM 1417 C C . ASP A 1 175 ? -10.470 -13.136 19.172 1.00 91.69 175 ASP A C 1
ATOM 1419 O O . ASP A 1 175 ? -11.143 -12.146 18.869 1.00 91.69 175 ASP A O 1
ATOM 1423 N N . ASP A 1 176 ? -9.945 -13.956 18.265 1.00 93.81 176 ASP A N 1
ATOM 1424 C CA . ASP A 1 176 ? -10.029 -13.753 16.821 1.00 93.81 176 ASP A CA 1
ATOM 1425 C C . ASP A 1 176 ? -11.476 -13.599 16.339 1.00 93.81 176 ASP A C 1
ATOM 1427 O O . ASP A 1 176 ? -11.755 -12.761 15.477 1.00 93.81 176 ASP A O 1
ATOM 1431 N N . LYS A 1 177 ? -12.417 -14.352 16.928 1.00 94.56 177 LYS A N 1
ATOM 1432 C CA . LYS A 1 177 ? -13.839 -14.286 16.559 1.00 94.56 177 LYS A CA 1
ATOM 1433 C C . LYS A 1 177 ? -14.446 -12.946 16.949 1.00 94.56 177 LYS A C 1
ATOM 1435 O O . LYS A 1 177 ? -15.114 -12.313 16.130 1.00 94.56 177 LYS A O 1
ATOM 1440 N N . SER A 1 178 ? -14.182 -12.494 18.174 1.00 93.06 178 SER A N 1
ATOM 1441 C CA . SER A 1 178 ? -14.609 -11.178 18.647 1.00 93.06 178 SER A CA 1
ATOM 1442 C C . SER A 1 178 ? -14.048 -10.064 17.768 1.00 93.06 178 SER A C 1
ATOM 1444 O O . SER A 1 178 ? -14.798 -9.188 17.338 1.00 93.06 178 SER A O 1
ATOM 1446 N N . PHE A 1 179 ? -12.749 -10.093 17.456 1.00 94.56 179 PHE A N 1
ATOM 1447 C CA . PHE A 1 179 ? -12.136 -9.067 16.613 1.00 94.56 179 PHE A CA 1
ATOM 1448 C C . PHE A 1 179 ? -12.730 -9.041 15.198 1.00 94.56 179 PHE A C 1
ATOM 1450 O O . PHE A 1 179 ? -13.104 -7.974 14.704 1.00 94.56 179 PHE A O 1
ATOM 1457 N N . LEU A 1 180 ? -12.902 -10.210 14.575 1.00 95.31 180 LEU A N 1
ATOM 1458 C CA . LEU A 1 180 ? -13.531 -10.332 13.261 1.00 95.31 180 LEU A CA 1
ATOM 1459 C C . LEU A 1 180 ? -14.981 -9.820 13.268 1.00 95.31 180 LEU A C 1
ATOM 1461 O O . LEU A 1 180 ? -15.374 -9.078 12.368 1.00 95.31 180 LEU A O 1
ATOM 1465 N N . SER A 1 181 ? -15.760 -10.148 14.304 1.00 94.94 181 SER A N 1
ATOM 1466 C CA . SER A 1 181 ? -17.132 -9.651 14.469 1.00 94.94 181 SER A CA 1
ATOM 1467 C C . SER A 1 181 ? -17.179 -8.124 14.548 1.00 94.94 181 SER A C 1
ATOM 1469 O O . SER A 1 181 ? -18.053 -7.499 13.945 1.00 94.94 181 SER A O 1
ATOM 1471 N N . TRP A 1 182 ? -16.233 -7.505 15.259 1.00 94.44 182 TRP A N 1
ATOM 1472 C CA . TRP A 1 182 ? -16.131 -6.048 15.327 1.00 94.44 182 TRP A CA 1
ATOM 1473 C C . TRP A 1 182 ? -15.769 -5.428 13.979 1.00 94.44 182 TRP A C 1
ATOM 1475 O O . TRP A 1 182 ? -16.366 -4.420 13.606 1.00 94.44 182 TRP A O 1
ATOM 1485 N N . LEU A 1 183 ? -14.836 -6.019 13.228 1.00 94.56 183 LEU A N 1
ATOM 1486 C CA . LEU A 1 183 ? -14.498 -5.543 11.884 1.00 94.56 183 LEU A CA 1
ATOM 1487 C C . LEU A 1 183 ? -15.712 -5.586 10.952 1.00 94.56 183 LEU A C 1
ATOM 1489 O O . LEU A 1 183 ? -15.994 -4.593 10.284 1.00 94.56 183 LEU A O 1
ATOM 1493 N N . LEU A 1 184 ? -16.462 -6.690 10.949 1.00 94.50 184 LEU A N 1
ATOM 1494 C CA . LEU A 1 184 ? -17.678 -6.829 10.143 1.00 94.50 184 LEU A CA 1
ATOM 1495 C C . LEU A 1 184 ? -18.730 -5.775 10.512 1.00 94.50 184 LEU A C 1
ATOM 1497 O O . LEU A 1 184 ? -19.268 -5.107 9.629 1.00 94.50 184 LEU A O 1
ATOM 1501 N N . HIS A 1 185 ? -18.959 -5.561 11.810 1.00 92.94 185 HIS A N 1
ATOM 1502 C CA . HIS A 1 185 ? -19.868 -4.523 12.291 1.00 92.94 185 HIS A CA 1
ATOM 1503 C C . HIS A 1 185 ? -19.418 -3.117 11.854 1.00 92.94 185 HIS A C 1
ATOM 1505 O O . HIS A 1 185 ? -20.210 -2.321 11.353 1.00 92.94 185 HIS A O 1
ATOM 1511 N N . ARG A 1 186 ? -18.125 -2.796 11.977 1.00 90.69 186 ARG A N 1
ATOM 1512 C CA . ARG A 1 186 ? -17.601 -1.482 11.571 1.00 90.69 186 ARG A CA 1
ATOM 1513 C C . ARG A 1 186 ? -17.634 -1.277 10.060 1.00 90.69 186 ARG A C 1
ATOM 1515 O O . ARG A 1 186 ? -17.966 -0.178 9.627 1.00 90.69 186 ARG A O 1
ATOM 1522 N N . LYS A 1 187 ? -17.387 -2.326 9.270 1.00 90.19 187 LYS A N 1
ATOM 1523 C CA . LYS A 1 187 ? -17.490 -2.286 7.805 1.00 90.19 187 LYS A CA 1
ATOM 1524 C C . LYS A 1 187 ? -18.868 -1.800 7.356 1.00 90.19 187 LYS A C 1
ATOM 1526 O O . LYS A 1 187 ? -18.945 -0.945 6.478 1.00 90.19 187 LYS A O 1
ATOM 1531 N N . THR A 1 188 ? -19.944 -2.296 7.977 1.00 84.31 188 THR A N 1
ATOM 1532 C CA . THR A 1 188 ? -21.310 -1.869 7.624 1.00 84.31 188 THR A CA 1
ATOM 1533 C C . THR A 1 188 ? -21.574 -0.390 7.897 1.00 84.31 188 THR A C 1
ATOM 1535 O O . THR A 1 188 ? -22.352 0.221 7.178 1.00 84.31 188 THR A O 1
ATOM 1538 N N . SER A 1 189 ? -20.896 0.211 8.879 1.00 81.12 189 SER A N 1
ATOM 1539 C CA . SER A 1 189 ? -21.056 1.633 9.211 1.00 81.12 189 SER A CA 1
ATOM 1540 C C . SER A 1 189 ? -20.243 2.571 8.317 1.00 81.12 189 SER A C 1
ATOM 1542 O O . SER A 1 189 ? -20.539 3.759 8.258 1.00 81.12 189 SER A O 1
ATOM 1544 N N . THR A 1 190 ? -19.190 2.071 7.668 1.00 79.31 190 THR A N 1
ATOM 1545 C CA . THR A 1 190 ? -18.298 2.877 6.817 1.00 79.31 190 THR A CA 1
ATOM 1546 C C . THR A 1 190 ? -18.580 2.711 5.324 1.00 79.31 190 THR A C 1
ATOM 1548 O O . THR A 1 190 ? -17.876 3.289 4.499 1.00 79.31 190 THR A O 1
ATOM 1551 N N . TRP A 1 191 ? -19.577 1.897 4.971 1.00 79.50 191 TRP A N 1
ATOM 1552 C CA . TRP A 1 191 ? -19.996 1.642 3.598 1.00 79.50 191 TRP A CA 1
ATOM 1553 C C . TRP A 1 191 ? -21.278 2.426 3.259 1.00 79.50 191 TRP A C 1
ATOM 1555 O O . TRP A 1 191 ? -22.159 2.506 4.114 1.00 79.50 191 TRP A O 1
ATOM 1565 N N . PRO A 1 192 ? -21.447 2.943 2.024 1.00 81.12 192 PRO A N 1
ATOM 1566 C CA . PRO A 1 192 ? -20.507 2.925 0.900 1.00 81.12 192 PRO A CA 1
ATOM 1567 C C . PRO A 1 192 ? -19.328 3.884 1.085 1.00 81.12 192 PRO A C 1
ATOM 1569 O O . PRO A 1 192 ? -19.453 4.936 1.708 1.00 81.12 192 PRO A O 1
ATOM 1572 N N . ILE A 1 193 ? -18.180 3.528 0.502 1.00 81.56 193 ILE A N 1
ATOM 1573 C CA . ILE A 1 193 ? -17.023 4.427 0.459 1.00 81.56 193 ILE A CA 1
ATOM 1574 C C . ILE A 1 193 ? -17.342 5.560 -0.525 1.00 81.56 193 ILE A C 1
ATOM 1576 O O . ILE A 1 193 ? -17.560 5.283 -1.710 1.00 81.56 193 ILE A O 1
ATOM 1580 N N . PRO A 1 194 ? -17.373 6.827 -0.081 1.00 82.75 194 PRO A N 1
ATOM 1581 C CA . PRO A 1 194 ? -17.680 7.929 -0.974 1.00 82.75 194 PRO A CA 1
ATOM 1582 C C . PRO A 1 194 ? -16.523 8.180 -1.934 1.00 82.75 194 PRO A C 1
ATOM 1584 O O . PRO A 1 194 ? -15.354 7.922 -1.637 1.00 82.75 194 PRO A O 1
ATOM 1587 N N . GLN A 1 195 ? -16.861 8.724 -3.098 1.00 85.31 195 GLN A N 1
ATOM 1588 C CA . GLN A 1 195 ? -15.853 9.118 -4.065 1.00 85.31 195 GLN A CA 1
ATOM 1589 C C . GLN A 1 195 ? -15.120 10.365 -3.579 1.00 85.31 195 GLN A C 1
ATOM 1591 O O . GLN A 1 195 ? -15.731 11.392 -3.283 1.00 85.31 195 GLN A O 1
ATOM 1596 N N . THR A 1 196 ? -13.794 10.288 -3.540 1.00 86.94 196 THR A N 1
ATOM 1597 C CA . THR A 1 196 ? -12.953 11.439 -3.226 1.00 86.94 196 THR A CA 1
ATOM 1598 C C . THR A 1 196 ? -12.652 12.205 -4.516 1.00 86.94 196 THR A C 1
ATOM 1600 O O . THR A 1 196 ? -12.273 11.593 -5.522 1.00 86.94 196 THR A O 1
ATOM 1603 N N . PRO A 1 197 ? -12.782 13.543 -4.529 1.00 90.31 197 PRO A N 1
ATOM 1604 C CA . PRO A 1 197 ? -12.356 14.352 -5.665 1.00 90.31 197 PRO A CA 1
ATOM 1605 C C . PRO A 1 197 ? -10.886 14.101 -6.031 1.00 90.31 197 PRO A C 1
ATOM 1607 O O . PRO A 1 197 ? -10.058 13.801 -5.165 1.00 90.31 197 PRO A O 1
ATOM 1610 N N . LEU A 1 198 ? -10.549 14.219 -7.321 1.00 90.88 198 LEU A N 1
ATOM 1611 C CA . LEU A 1 198 ? -9.196 13.922 -7.809 1.00 90.88 198 LEU A CA 1
ATOM 1612 C C . LEU A 1 198 ? -8.145 14.829 -7.153 1.00 90.88 198 LEU A C 1
ATOM 1614 O O . LEU A 1 198 ? -7.155 14.319 -6.645 1.00 90.88 198 LEU A O 1
ATOM 1618 N N . ALA A 1 199 ? -8.408 16.137 -7.075 1.00 92.00 199 ALA A N 1
ATOM 1619 C CA . ALA A 1 199 ? -7.497 17.103 -6.457 1.00 92.00 199 ALA A CA 1
ATOM 1620 C C . ALA A 1 199 ? -7.169 16.749 -4.995 1.00 92.00 199 ALA A C 1
ATOM 1622 O O . ALA A 1 199 ? -6.005 16.733 -4.600 1.00 92.00 199 ALA A O 1
ATOM 1623 N N . ILE A 1 200 ? -8.186 16.364 -4.213 1.00 91.69 200 ILE A N 1
ATOM 1624 C CA . ILE A 1 200 ? -7.992 15.899 -2.832 1.00 91.69 200 ILE A CA 1
ATOM 1625 C C . ILE A 1 200 ? -7.184 14.597 -2.830 1.00 91.69 200 ILE A C 1
ATOM 1627 O O . ILE A 1 200 ? -6.272 14.433 -2.027 1.00 91.69 200 ILE A O 1
ATOM 1631 N N . SER A 1 201 ? -7.468 13.670 -3.746 1.00 92.19 201 SER A N 1
ATOM 1632 C CA . SER A 1 201 ? -6.738 12.400 -3.830 1.00 92.19 201 SER A CA 1
ATOM 1633 C C . SER A 1 201 ? -5.244 12.599 -4.097 1.00 92.19 201 SER A C 1
ATOM 1635 O O . SER A 1 201 ? -4.426 11.962 -3.436 1.00 92.19 201 SER A O 1
ATOM 1637 N N . GLN A 1 202 ? -4.896 13.507 -5.010 1.00 93.31 202 GLN A N 1
ATOM 1638 C CA . GLN A 1 202 ? -3.515 13.875 -5.332 1.00 93.31 202 GLN A CA 1
ATOM 1639 C C . GLN A 1 202 ? -2.816 14.521 -4.129 1.00 93.31 202 GLN A C 1
ATOM 1641 O O . GLN A 1 202 ? -1.732 14.089 -3.728 1.00 93.31 202 GLN A O 1
ATOM 1646 N N . GLU A 1 203 ? -3.475 15.483 -3.475 1.00 92.81 203 GLU A N 1
ATOM 1647 C CA . GLU A 1 203 ? -2.960 16.135 -2.267 1.00 92.81 203 GLU A CA 1
ATOM 1648 C C . GLU A 1 203 ? -2.693 15.117 -1.147 1.00 92.81 203 GLU A C 1
ATOM 1650 O O . GLU A 1 203 ? -1.627 15.115 -0.522 1.00 92.81 203 GLU A O 1
ATOM 1655 N N . LEU A 1 204 ? -3.646 14.214 -0.900 1.00 91.69 204 LEU A N 1
ATOM 1656 C CA . LEU A 1 204 ? -3.532 13.223 0.162 1.00 91.69 204 LEU A CA 1
ATOM 1657 C C . LEU A 1 204 ? -2.483 12.151 -0.143 1.00 91.69 204 LEU A C 1
ATOM 1659 O O . LEU A 1 204 ? -1.802 11.727 0.791 1.00 91.69 204 LEU A O 1
ATOM 1663 N N . ILE A 1 205 ? -2.294 11.743 -1.404 1.00 93.19 205 ILE A N 1
ATOM 1664 C CA . ILE A 1 205 ? -1.175 10.869 -1.804 1.00 93.19 205 ILE A CA 1
ATOM 1665 C C . ILE A 1 205 ? 0.153 11.577 -1.549 1.00 93.19 205 ILE A C 1
ATOM 1667 O O . ILE A 1 205 ? 1.040 11.016 -0.906 1.00 93.19 205 ILE A O 1
ATOM 1671 N N . SER A 1 206 ? 0.273 12.835 -1.970 1.00 89.94 206 SER A N 1
ATOM 1672 C CA . SER A 1 206 ? 1.486 13.633 -1.787 1.00 89.94 206 SER A CA 1
ATOM 1673 C C . SER A 1 206 ? 1.861 13.846 -0.310 1.00 89.94 206 SER A C 1
ATOM 1675 O O . SER A 1 206 ? 3.043 14.020 0.004 1.00 89.94 206 SER A O 1
ATOM 1677 N N . LYS A 1 207 ? 0.901 13.758 0.621 1.00 89.44 207 LYS A N 1
ATOM 1678 C CA . LYS A 1 207 ? 1.132 13.807 2.079 1.00 89.44 207 LYS A CA 1
ATOM 1679 C C . LYS A 1 207 ? 1.578 12.477 2.701 1.00 89.44 207 LYS A C 1
ATOM 1681 O O . LYS A 1 207 ? 1.915 12.456 3.884 1.00 89.44 207 LYS A O 1
ATOM 1686 N N . GLN A 1 208 ? 1.581 11.368 1.959 1.00 88.44 208 GLN A N 1
ATOM 1687 C CA . GLN A 1 208 ? 1.981 10.074 2.517 1.00 88.44 208 GLN A CA 1
ATOM 1688 C C . GLN A 1 208 ? 3.493 10.028 2.760 1.00 88.44 208 GLN A C 1
ATOM 1690 O O . GLN A 1 208 ? 4.292 10.292 1.859 1.00 88.44 208 GLN A O 1
ATOM 1695 N N . GLY A 1 209 ? 3.872 9.680 3.993 1.00 81.38 209 GLY A N 1
ATOM 1696 C CA . GLY A 1 209 ? 5.268 9.573 4.433 1.00 81.38 209 GLY A CA 1
ATOM 1697 C C . GLY A 1 209 ? 5.796 8.139 4.517 1.00 81.38 209 GLY A C 1
ATOM 1698 O O . GLY A 1 209 ? 6.978 7.942 4.771 1.00 81.38 209 GLY A O 1
ATOM 1699 N N . SER A 1 210 ? 4.941 7.131 4.318 1.00 82.81 210 SER A N 1
ATOM 1700 C CA . SER A 1 210 ? 5.323 5.720 4.408 1.00 82.81 210 SER A CA 1
ATOM 1701 C C . SER A 1 210 ? 4.698 4.893 3.283 1.00 82.81 210 SER A C 1
ATOM 1703 O O . SER A 1 210 ? 3.595 5.183 2.817 1.00 82.81 210 SER A O 1
ATOM 1705 N N . LEU A 1 211 ? 5.377 3.815 2.869 1.00 84.31 211 LEU A N 1
ATOM 1706 C CA . LEU A 1 211 ? 4.832 2.872 1.880 1.00 84.31 211 LEU A CA 1
ATOM 1707 C C . LEU A 1 211 ? 3.564 2.183 2.386 1.00 84.31 211 LEU A C 1
ATOM 1709 O O . LEU A 1 211 ? 2.647 1.923 1.613 1.00 84.31 211 LEU A O 1
ATOM 1713 N N . LYS A 1 212 ? 3.487 1.917 3.692 1.00 82.38 212 LYS A N 1
ATOM 1714 C CA . LYS A 1 212 ? 2.312 1.320 4.332 1.00 82.38 212 LYS A CA 1
ATOM 1715 C C . LYS A 1 212 ? 1.085 2.212 4.161 1.00 82.38 212 LYS A C 1
ATOM 1717 O O . LYS A 1 212 ? 0.051 1.733 3.694 1.00 82.38 212 LYS A O 1
ATOM 1722 N N . ASP A 1 213 ? 1.214 3.496 4.487 1.00 84.88 213 ASP A N 1
ATOM 1723 C CA . ASP A 1 213 ? 0.106 4.443 4.360 1.00 84.88 213 ASP A CA 1
ATOM 1724 C C . ASP A 1 213 ? -0.232 4.709 2.889 1.00 84.88 213 ASP A C 1
ATOM 1726 O O . ASP A 1 213 ? -1.410 4.771 2.539 1.00 84.88 213 ASP A O 1
ATOM 1730 N N . LEU A 1 214 ? 0.777 4.755 2.009 1.00 90.00 214 LEU A N 1
ATOM 1731 C CA . LEU A 1 214 ? 0.575 4.849 0.563 1.00 90.00 214 LEU A CA 1
ATOM 1732 C C . LEU A 1 214 ? -0.241 3.665 0.030 1.00 90.00 214 LEU A C 1
ATOM 1734 O O . LEU A 1 214 ? -1.249 3.870 -0.642 1.00 90.00 214 LEU A O 1
ATOM 1738 N N . ARG A 1 215 ? 0.140 2.423 0.359 1.00 90.12 215 ARG A N 1
ATOM 1739 C CA . ARG A 1 215 ? -0.624 1.226 -0.030 1.00 90.12 215 ARG A CA 1
ATOM 1740 C C . ARG A 1 215 ? -2.031 1.266 0.523 1.00 90.12 215 ARG A C 1
ATOM 1742 O O . ARG A 1 215 ? -2.963 0.941 -0.206 1.00 90.12 215 ARG A O 1
ATOM 1749 N N . ARG A 1 216 ? -2.196 1.655 1.790 1.00 89.62 216 ARG A N 1
ATOM 1750 C CA . ARG A 1 216 ? -3.524 1.753 2.396 1.00 89.62 216 ARG A CA 1
ATOM 1751 C C . ARG A 1 216 ? -4.399 2.745 1.638 1.00 89.62 216 ARG A C 1
ATOM 1753 O O . ARG A 1 216 ? -5.540 2.425 1.326 1.00 89.62 216 ARG A O 1
ATOM 1760 N N . TYR A 1 217 ? -3.850 3.909 1.310 1.00 91.19 217 TYR A N 1
ATOM 1761 C CA . TYR A 1 217 ? -4.577 4.946 0.595 1.00 91.19 217 TYR A CA 1
ATOM 1762 C C . TYR A 1 217 ? -4.909 4.544 -0.848 1.00 91.19 217 TYR A C 1
ATOM 1764 O O . TYR A 1 217 ? -6.038 4.727 -1.287 1.00 91.19 217 TYR A O 1
ATOM 1772 N N . ILE A 1 218 ? -3.975 3.922 -1.574 1.00 92.75 218 ILE A N 1
ATOM 1773 C CA . ILE A 1 218 ? -4.249 3.424 -2.929 1.00 92.75 218 ILE A CA 1
ATOM 1774 C C . ILE A 1 218 ? -5.331 2.336 -2.899 1.00 92.75 218 ILE A C 1
ATOM 1776 O O . ILE A 1 218 ? -6.255 2.384 -3.703 1.00 92.75 218 ILE A O 1
ATOM 1780 N N . LEU A 1 219 ? -5.263 1.381 -1.963 1.00 91.19 219 LEU A N 1
ATOM 1781 C CA . LEU A 1 219 ? -6.304 0.356 -1.809 1.00 91.19 219 LEU A CA 1
ATOM 1782 C C . LEU A 1 219 ? -7.673 0.970 -1.502 1.00 91.19 219 LEU A C 1
ATOM 1784 O O . LEU A 1 219 ? -8.673 0.507 -2.039 1.00 91.19 219 LEU A O 1
ATOM 1788 N N . PHE A 1 220 ? -7.709 2.022 -0.685 1.00 90.50 220 PHE A N 1
ATOM 1789 C CA . PHE A 1 220 ? -8.923 2.791 -0.430 1.00 90.50 220 PHE A CA 1
ATOM 1790 C C . PHE A 1 220 ? -9.479 3.425 -1.716 1.00 90.50 220 PHE A C 1
ATOM 1792 O O . PHE A 1 220 ? -10.661 3.266 -2.008 1.00 90.50 220 PHE A O 1
ATOM 1799 N N . LEU A 1 221 ? -8.637 4.070 -2.532 1.00 91.75 221 LEU A N 1
ATOM 1800 C CA . LEU A 1 221 ? -9.065 4.642 -3.814 1.00 91.75 221 LEU A CA 1
ATOM 1801 C C . LEU A 1 221 ? -9.578 3.574 -4.790 1.00 91.75 221 LEU A C 1
ATOM 1803 O O . LEU A 1 221 ? -10.587 3.791 -5.458 1.00 91.75 221 LEU A O 1
ATOM 1807 N N . LEU A 1 222 ? -8.930 2.405 -4.844 1.00 91.56 222 LEU A N 1
ATOM 1808 C CA . LEU A 1 222 ? -9.366 1.281 -5.683 1.00 91.56 222 LEU A CA 1
ATOM 1809 C C . LEU A 1 222 ? -10.769 0.775 -5.317 1.00 91.56 222 LEU A C 1
ATOM 1811 O O . LEU A 1 222 ? -11.430 0.177 -6.161 1.00 91.56 222 LEU A O 1
ATOM 1815 N N . GLN A 1 223 ? -11.235 1.021 -4.091 1.00 88.31 223 GLN A N 1
ATOM 1816 C CA . GLN A 1 223 ? -12.554 0.601 -3.618 1.00 88.31 223 GLN A CA 1
ATOM 1817 C C . GLN A 1 223 ? -13.667 1.628 -3.885 1.00 88.31 223 GLN A C 1
ATOM 1819 O O . GLN A 1 223 ? -14.827 1.337 -3.599 1.00 88.31 223 GLN A O 1
ATOM 1824 N N . GLN A 1 224 ? -13.367 2.797 -4.469 1.00 88.62 224 GLN A N 1
ATOM 1825 C CA . GLN A 1 224 ? -14.344 3.865 -4.760 1.00 88.62 224 GLN A CA 1
ATOM 1826 C C . GLN A 1 224 ? -15.239 3.579 -5.984 1.00 88.62 224 GLN A C 1
ATOM 1828 O O . GLN A 1 224 ? -15.505 4.448 -6.820 1.00 88.62 224 GLN A O 1
ATOM 1833 N N . GLY A 1 225 ? -15.721 2.343 -6.100 1.00 84.06 225 GLY A N 1
ATOM 1834 C CA . GLY A 1 225 ? -16.531 1.875 -7.219 1.00 84.06 225 GLY A CA 1
ATOM 1835 C C . GLY A 1 225 ? -15.728 1.686 -8.509 1.00 84.06 225 GLY A C 1
ATOM 1836 O O . GLY A 1 225 ? -14.513 1.497 -8.493 1.00 84.06 225 GLY A O 1
ATOM 1837 N N . LYS A 1 226 ? -16.426 1.727 -9.652 1.00 84.75 226 LYS A N 1
ATOM 1838 C CA . LYS A 1 226 ? -15.853 1.413 -10.975 1.00 84.75 226 LYS A CA 1
ATOM 1839 C C . LYS A 1 226 ? -14.754 2.388 -11.416 1.00 84.75 226 LYS A C 1
ATOM 1841 O O . LYS A 1 226 ? -13.844 1.987 -12.133 1.00 84.75 226 LYS A O 1
ATOM 1846 N N . ASP A 1 227 ? -14.805 3.637 -10.954 1.00 87.69 227 ASP A N 1
ATOM 1847 C CA . ASP A 1 227 ? -13.812 4.665 -11.292 1.00 87.69 227 ASP A CA 1
ATOM 1848 C C . ASP A 1 227 ? -12.544 4.602 -10.429 1.00 87.69 227 ASP A C 1
ATOM 1850 O O . ASP A 1 227 ? -11.578 5.309 -10.717 1.00 87.69 227 ASP A O 1
ATOM 1854 N N . GLY A 1 228 ? -12.513 3.768 -9.382 1.00 90.06 228 GLY A N 1
ATOM 1855 C CA . GLY A 1 228 ? -11.376 3.656 -8.463 1.00 90.06 228 GLY A CA 1
ATOM 1856 C C . GLY A 1 228 ? -10.035 3.434 -9.178 1.00 90.06 228 GLY A C 1
ATOM 1857 O O . GLY A 1 228 ? -9.127 4.254 -9.021 1.00 90.06 228 GLY A O 1
ATOM 1858 N N . PRO A 1 229 ? -9.902 2.403 -10.038 1.00 92.50 229 PRO A N 1
ATOM 1859 C CA . PRO A 1 229 ? -8.690 2.173 -10.827 1.00 92.50 229 PRO A CA 1
ATOM 1860 C C . PRO A 1 229 ? -8.274 3.374 -11.685 1.00 92.50 229 PRO A C 1
ATOM 1862 O O . PRO A 1 229 ? -7.087 3.695 -11.756 1.00 92.50 229 PRO A O 1
ATOM 1865 N N . ARG A 1 230 ? -9.241 4.068 -12.299 1.00 93.12 230 ARG A N 1
ATOM 1866 C CA . ARG A 1 230 ? -8.983 5.252 -13.132 1.00 93.12 230 ARG A CA 1
ATOM 1867 C C . ARG A 1 230 ? -8.435 6.407 -12.297 1.00 93.12 230 ARG A C 1
ATOM 1869 O O . ARG A 1 230 ? -7.499 7.073 -12.725 1.00 93.12 230 ARG A O 1
ATOM 1876 N N . ARG A 1 231 ? -8.975 6.624 -11.094 1.00 91.25 231 ARG A N 1
ATOM 1877 C CA . ARG A 1 231 ? -8.483 7.653 -10.164 1.00 91.25 231 ARG A CA 1
ATOM 1878 C C . ARG A 1 231 ? -7.052 7.370 -9.724 1.00 91.25 231 ARG A C 1
ATOM 1880 O O . ARG A 1 231 ? -6.231 8.277 -9.724 1.00 91.25 231 ARG A O 1
ATOM 1887 N N . VAL A 1 232 ? -6.733 6.116 -9.396 1.00 94.25 232 VAL A N 1
ATOM 1888 C CA . VAL A 1 232 ? -5.355 5.741 -9.039 1.00 94.25 232 VAL A CA 1
ATOM 1889 C C . VAL A 1 232 ? -4.406 5.981 -10.213 1.00 94.25 232 VAL A C 1
ATOM 1891 O O . VAL A 1 232 ? -3.328 6.536 -10.011 1.00 94.25 232 VAL A O 1
ATOM 1894 N N . HIS A 1 233 ? -4.833 5.657 -11.438 1.00 94.56 233 HIS A N 1
ATOM 1895 C CA . HIS A 1 233 ? -4.057 5.927 -12.652 1.00 94.56 233 HIS A CA 1
ATOM 1896 C C . HIS A 1 233 ? -3.771 7.421 -12.852 1.00 94.56 233 HIS A C 1
ATOM 1898 O O . HIS A 1 233 ? -2.635 7.800 -13.135 1.00 94.56 233 HIS A O 1
ATOM 1904 N N . GLN A 1 234 ? -4.760 8.282 -12.605 1.00 94.06 234 GLN A N 1
ATOM 1905 C CA . GLN A 1 234 ? -4.602 9.741 -12.662 1.00 94.06 234 GLN A CA 1
ATOM 1906 C C . GLN A 1 234 ? -3.665 10.309 -11.582 1.00 94.06 234 GLN A C 1
ATOM 1908 O O . GLN A 1 234 ? -3.192 11.434 -11.719 1.00 94.06 234 GLN A O 1
ATOM 1913 N N . CYS A 1 235 ? -3.360 9.536 -10.538 1.00 94.19 235 CYS A N 1
ATOM 1914 C CA . CYS A 1 235 ? -2.421 9.904 -9.478 1.00 94.19 235 CYS A CA 1
ATOM 1915 C C . CYS A 1 235 ? -1.025 9.274 -9.657 1.00 94.19 235 CYS A C 1
ATOM 1917 O O . CYS A 1 235 ? -0.231 9.285 -8.716 1.00 94.19 235 CYS A O 1
ATOM 1919 N N . ASN A 1 236 ? -0.705 8.696 -10.824 1.00 93.31 236 ASN A N 1
ATOM 1920 C CA . ASN A 1 236 ? 0.575 8.008 -11.053 1.00 93.31 236 ASN A CA 1
ATOM 1921 C C . ASN A 1 236 ? 1.797 8.882 -10.716 1.00 93.31 236 ASN A C 1
ATOM 1923 O O . ASN A 1 236 ? 2.752 8.378 -10.125 1.00 93.31 236 ASN A O 1
ATOM 1927 N N . GLU A 1 237 ? 1.764 10.174 -11.054 1.00 92.94 237 GLU A N 1
ATOM 1928 C CA . GLU A 1 237 ? 2.862 11.103 -10.764 1.00 92.94 237 GLU A CA 1
ATOM 1929 C C . GLU A 1 237 ? 3.051 11.310 -9.251 1.00 92.94 237 GLU A C 1
ATOM 1931 O O . GLU A 1 237 ? 4.168 11.200 -8.740 1.00 92.94 237 GLU A O 1
ATOM 1936 N N . ASP A 1 238 ? 1.965 11.541 -8.508 1.00 94.62 238 ASP A N 1
ATOM 1937 C CA . ASP A 1 238 ? 2.009 11.713 -7.052 1.00 94.62 238 ASP A CA 1
ATOM 1938 C C . ASP A 1 238 ? 2.494 10.441 -6.348 1.00 94.62 238 ASP A C 1
ATOM 1940 O O . ASP A 1 238 ? 3.309 10.501 -5.424 1.00 94.62 238 ASP A O 1
ATOM 1944 N N . ILE A 1 239 ? 2.040 9.273 -6.815 1.00 94.69 239 ILE A N 1
ATOM 1945 C CA . ILE A 1 239 ? 2.492 7.973 -6.306 1.00 94.69 239 ILE A CA 1
ATOM 1946 C C . ILE A 1 239 ? 3.997 7.820 -6.552 1.00 94.69 239 ILE A C 1
ATOM 1948 O O . ILE A 1 239 ? 4.734 7.477 -5.626 1.00 94.69 239 ILE A O 1
ATOM 1952 N N . ALA A 1 240 ? 4.470 8.118 -7.766 1.00 92.88 240 ALA A N 1
ATOM 1953 C CA . ALA A 1 240 ? 5.887 8.058 -8.111 1.00 92.88 240 ALA A CA 1
ATOM 1954 C C . ALA A 1 240 ? 6.726 8.994 -7.229 1.00 92.88 240 ALA A C 1
ATOM 1956 O O . ALA A 1 240 ? 7.768 8.594 -6.710 1.00 92.88 240 ALA A O 1
ATOM 1957 N N . ARG A 1 241 ? 6.241 10.215 -6.978 1.00 92.19 241 ARG A N 1
ATOM 1958 C CA . ARG A 1 241 ? 6.899 11.196 -6.105 1.00 92.19 241 ARG A CA 1
ATOM 1959 C C . ARG A 1 241 ? 7.062 10.676 -4.677 1.00 92.19 241 ARG A C 1
ATOM 1961 O O . ARG A 1 241 ? 8.134 10.818 -4.088 1.00 92.19 241 ARG A O 1
ATOM 1968 N N . VAL A 1 242 ? 6.028 10.046 -4.115 1.00 91.12 242 VAL A N 1
ATOM 1969 C CA . VAL A 1 242 ? 6.108 9.418 -2.784 1.00 91.12 242 VAL A CA 1
ATOM 1970 C C . VAL A 1 242 ? 7.127 8.280 -2.787 1.00 91.12 242 VAL A C 1
ATOM 1972 O O . VAL A 1 242 ? 7.935 8.196 -1.863 1.00 91.12 242 VAL A O 1
ATOM 1975 N N . LEU A 1 243 ? 7.127 7.436 -3.823 1.00 89.81 243 LEU A N 1
ATOM 1976 C CA . LEU A 1 243 ? 8.086 6.338 -3.939 1.00 89.81 243 LEU A CA 1
ATOM 1977 C C . LEU A 1 243 ? 9.521 6.838 -3.990 1.00 89.81 243 LEU A C 1
ATOM 1979 O O . LEU A 1 243 ? 10.342 6.345 -3.225 1.00 89.81 243 LEU A O 1
ATOM 1983 N N . PHE A 1 244 ? 9.820 7.833 -4.823 1.00 89.69 244 PHE A N 1
ATOM 1984 C CA . PHE A 1 244 ? 11.170 8.378 -4.912 1.00 89.69 244 PHE A CA 1
ATOM 1985 C C . PHE A 1 244 ? 11.649 8.963 -3.582 1.00 89.69 244 PHE A C 1
ATOM 1987 O O . PHE A 1 244 ? 12.781 8.687 -3.199 1.00 89.69 244 PHE A O 1
ATOM 1994 N N . ARG A 1 245 ? 10.785 9.658 -2.822 1.00 88.25 245 ARG A N 1
ATOM 1995 C CA . ARG A 1 245 ? 11.135 10.127 -1.466 1.00 88.25 245 ARG A CA 1
ATOM 1996 C C . ARG A 1 245 ? 11.510 8.980 -0.527 1.00 88.25 245 ARG A C 1
ATOM 1998 O O . ARG A 1 245 ? 12.470 9.101 0.223 1.00 88.25 245 ARG A O 1
ATOM 2005 N N . VAL A 1 246 ? 10.778 7.864 -0.570 1.00 83.00 246 VAL A N 1
ATOM 2006 C CA . VAL A 1 246 ? 11.107 6.686 0.252 1.00 83.00 246 VAL A CA 1
ATOM 2007 C C . VAL A 1 246 ? 12.394 6.008 -0.236 1.00 83.00 246 VAL A C 1
ATOM 2009 O O . VAL A 1 246 ? 13.196 5.540 0.573 1.00 83.00 246 VAL A O 1
ATOM 2012 N N . LEU A 1 247 ? 12.603 5.957 -1.553 1.00 82.81 247 LEU A N 1
ATOM 2013 C CA . LEU A 1 247 ? 13.774 5.344 -2.181 1.00 82.81 247 LEU A CA 1
ATOM 2014 C C . LEU A 1 247 ? 15.061 6.150 -1.972 1.00 82.81 247 LEU A C 1
ATOM 2016 O O . LEU A 1 247 ? 16.137 5.565 -2.051 1.00 82.81 247 LEU A O 1
ATOM 2020 N N . SER A 1 248 ? 14.975 7.445 -1.647 1.00 82.06 248 SER A N 1
ATOM 2021 C CA . SER A 1 248 ? 16.133 8.256 -1.244 1.00 82.06 248 SER A CA 1
ATOM 2022 C C . SER A 1 248 ? 16.805 7.759 0.047 1.00 82.06 248 SER A C 1
ATOM 2024 O O . SER A 1 248 ? 17.972 8.065 0.272 1.00 82.06 248 SER A O 1
ATOM 2026 N N . GLU A 1 249 ? 16.125 6.938 0.862 1.00 75.12 249 GLU A N 1
ATOM 2027 C CA . GLU A 1 249 ? 16.683 6.297 2.064 1.00 75.12 249 GLU A CA 1
ATOM 2028 C C . GLU A 1 249 ? 16.607 4.751 1.988 1.00 75.12 249 GLU A C 1
ATOM 2030 O O . GLU A 1 249 ? 15.871 4.110 2.752 1.00 75.12 249 GLU A O 1
ATOM 2035 N N . PRO A 1 250 ? 17.347 4.097 1.069 1.00 62.38 250 PRO A N 1
ATOM 2036 C CA . PRO A 1 250 ? 17.131 2.686 0.739 1.00 62.38 250 PRO A CA 1
ATOM 2037 C C . PRO A 1 250 ? 17.648 1.717 1.815 1.00 62.38 250 PRO A C 1
ATOM 2039 O O . PRO A 1 250 ? 17.054 0.657 2.031 1.00 62.38 250 PRO A O 1
ATOM 2042 N N . ASP A 1 251 ? 18.723 2.073 2.525 1.00 63.69 251 ASP A N 1
ATOM 2043 C CA . ASP A 1 251 ? 19.380 1.182 3.494 1.00 63.69 251 ASP A CA 1
ATOM 2044 C C . ASP A 1 251 ? 18.531 0.923 4.748 1.00 63.69 251 ASP A C 1
ATOM 2046 O O . ASP A 1 251 ? 18.630 -0.146 5.345 1.00 63.69 251 ASP A O 1
ATOM 2050 N N . LYS A 1 252 ? 17.616 1.838 5.092 1.00 63.66 252 LYS A N 1
ATOM 2051 C CA . LYS A 1 252 ? 16.668 1.660 6.205 1.00 63.66 252 LYS A CA 1
ATOM 2052 C C . LYS A 1 252 ? 15.451 0.800 5.836 1.00 63.66 252 LYS A C 1
ATOM 2054 O O . LYS A 1 252 ? 14.738 0.345 6.724 1.00 63.66 252 LYS A O 1
ATOM 2059 N N . ASN A 1 253 ? 15.200 0.572 4.541 1.00 63.28 253 ASN A N 1
ATOM 2060 C CA . ASN A 1 253 ? 13.904 0.092 4.045 1.00 63.28 253 ASN A CA 1
ATOM 2061 C C . ASN A 1 253 ? 13.957 -1.207 3.222 1.00 63.28 253 ASN A C 1
ATOM 2063 O O . ASN A 1 253 ? 12.907 -1.687 2.801 1.00 63.28 253 ASN A O 1
ATOM 2067 N N . SER A 1 254 ? 15.131 -1.805 2.994 1.00 62.88 254 SER A N 1
ATOM 2068 C CA . SER A 1 254 ? 15.330 -2.892 2.010 1.00 62.88 254 SER A CA 1
ATOM 2069 C C . SER A 1 254 ? 14.336 -4.069 2.098 1.00 62.88 254 SER A C 1
ATOM 2071 O O . SER A 1 254 ? 13.806 -4.502 1.072 1.00 62.88 254 SER A O 1
ATOM 2073 N N . LEU A 1 255 ? 14.022 -4.553 3.305 1.00 66.19 255 LEU A N 1
ATOM 2074 C CA . LEU A 1 255 ? 13.076 -5.658 3.518 1.00 66.19 255 LEU A CA 1
ATOM 2075 C C . LEU A 1 255 ? 11.620 -5.235 3.239 1.00 66.19 255 LEU A C 1
ATOM 2077 O O . LEU A 1 255 ? 10.844 -5.994 2.656 1.00 66.19 255 LEU A O 1
ATOM 2081 N N . THR A 1 256 ? 11.280 -3.987 3.564 1.00 73.12 256 THR A N 1
ATOM 2082 C CA . THR A 1 256 ? 9.981 -3.366 3.262 1.00 73.12 256 THR A CA 1
ATOM 2083 C C . THR A 1 256 ? 9.810 -3.107 1.762 1.00 73.12 256 THR A C 1
ATOM 2085 O O . THR A 1 256 ? 8.713 -3.272 1.241 1.00 73.12 256 THR A O 1
ATOM 2088 N N . LEU A 1 257 ? 10.877 -2.757 1.034 1.00 76.50 257 LEU A N 1
ATOM 2089 C CA . LEU A 1 257 ? 10.819 -2.559 -0.422 1.00 76.50 257 LEU A CA 1
ATOM 2090 C C . LEU A 1 257 ? 10.473 -3.866 -1.150 1.00 76.50 257 LEU A C 1
ATOM 2092 O O . LEU A 1 257 ? 9.612 -3.880 -2.032 1.00 76.50 257 LEU A O 1
ATOM 2096 N N . ARG A 1 258 ? 11.094 -4.983 -0.743 1.00 80.12 258 ARG A N 1
ATOM 2097 C CA . ARG A 1 258 ? 10.848 -6.303 -1.346 1.00 80.12 258 ARG A CA 1
ATOM 2098 C C . ARG A 1 258 ? 9.409 -6.777 -1.138 1.00 80.12 258 ARG A C 1
ATOM 2100 O O . ARG A 1 258 ? 8.805 -7.292 -2.076 1.00 80.12 258 ARG A O 1
ATOM 2107 N N . SER A 1 259 ? 8.840 -6.576 0.051 1.00 80.25 259 SER A N 1
ATOM 2108 C CA . SER A 1 259 ? 7.448 -6.956 0.339 1.00 80.25 259 SER A CA 1
ATOM 2109 C C . SER A 1 259 ? 6.413 -6.054 -0.346 1.00 80.25 259 SER A C 1
ATOM 2111 O O . SER A 1 259 ? 5.246 -6.437 -0.468 1.00 80.25 259 SER A O 1
ATOM 2113 N N . PHE A 1 260 ? 6.827 -4.877 -0.826 1.00 83.81 260 PHE A N 1
ATOM 2114 C CA . PHE A 1 260 ? 5.952 -3.912 -1.487 1.00 83.81 260 PHE A CA 1
ATOM 2115 C C . PHE A 1 260 ? 5.823 -4.119 -3.000 1.00 83.81 260 PHE A C 1
ATOM 2117 O O . PHE A 1 260 ? 4.805 -3.760 -3.584 1.00 83.81 260 PHE A O 1
ATOM 2124 N N . LEU A 1 261 ? 6.806 -4.740 -3.653 1.00 87.25 261 LEU A N 1
ATOM 2125 C CA . LEU A 1 261 ? 6.774 -4.984 -5.101 1.00 87.25 261 LEU A CA 1
ATOM 2126 C C . LEU A 1 261 ? 5.546 -5.753 -5.614 1.00 87.25 261 LEU A C 1
ATOM 2128 O O . LEU A 1 261 ? 4.990 -5.337 -6.633 1.00 87.25 261 LEU A O 1
ATOM 2132 N N . PRO A 1 262 ? 5.062 -6.820 -4.944 1.00 89.75 262 PRO A N 1
ATOM 2133 C CA . PRO A 1 262 ? 3.855 -7.520 -5.383 1.00 89.75 262 PRO A CA 1
ATOM 2134 C C . PRO A 1 262 ? 2.639 -6.598 -5.513 1.00 89.75 262 PRO A C 1
ATOM 2136 O O . PRO A 1 262 ? 1.813 -6.786 -6.401 1.00 89.75 262 PRO A O 1
ATOM 2139 N N . PHE A 1 263 ? 2.548 -5.566 -4.669 1.00 90.31 263 PHE A N 1
ATOM 2140 C CA . PHE A 1 263 ? 1.466 -4.592 -4.737 1.00 90.31 263 PHE A CA 1
ATOM 2141 C C . PHE A 1 263 ? 1.501 -3.784 -6.045 1.00 90.31 263 PHE A C 1
ATOM 2143 O O . PHE A 1 263 ? 0.471 -3.664 -6.705 1.00 90.31 263 PHE A O 1
ATOM 2150 N N . PHE A 1 264 ? 2.674 -3.303 -6.472 1.00 91.19 264 PHE A N 1
ATOM 2151 C CA . PHE A 1 264 ? 2.800 -2.599 -7.755 1.00 91.19 264 PHE A CA 1
ATOM 2152 C C . PHE A 1 264 ? 2.647 -3.511 -8.963 1.00 91.19 264 PHE A C 1
ATOM 2154 O O . PHE A 1 264 ? 2.077 -3.083 -9.960 1.00 91.19 264 PHE A O 1
ATOM 2161 N N . ASN A 1 265 ? 3.084 -4.768 -8.875 1.00 91.31 265 ASN A N 1
ATOM 2162 C CA . ASN A 1 265 ? 2.830 -5.743 -9.935 1.00 91.31 265 ASN A CA 1
ATOM 2163 C C . ASN A 1 265 ? 1.325 -5.974 -10.130 1.00 91.31 265 ASN A C 1
ATOM 2165 O O . ASN A 1 265 ? 0.853 -6.010 -11.263 1.00 91.31 265 ASN A O 1
ATOM 2169 N N . ASN A 1 266 ? 0.563 -6.063 -9.037 1.00 92.12 266 ASN A N 1
ATOM 2170 C CA . ASN A 1 266 ? -0.892 -6.180 -9.107 1.00 92.12 266 ASN A CA 1
ATOM 2171 C C . ASN A 1 266 ? -1.537 -4.903 -9.659 1.00 92.12 266 ASN A C 1
ATOM 2173 O O . ASN A 1 266 ? -2.428 -4.989 -10.497 1.00 92.12 266 ASN A O 1
ATOM 2177 N N . LEU A 1 267 ? -1.069 -3.720 -9.242 1.00 92.69 267 LEU A N 1
ATOM 2178 C CA . LEU A 1 267 ? -1.553 -2.450 -9.792 1.00 92.69 267 LEU A CA 1
ATOM 2179 C C . LEU A 1 267 ? -1.279 -2.347 -11.300 1.00 92.69 267 LEU A C 1
ATOM 2181 O O . LEU A 1 267 ? -2.149 -1.942 -12.066 1.00 92.69 267 LEU A O 1
ATOM 2185 N N . PHE A 1 268 ? -0.095 -2.771 -11.735 1.00 93.00 268 PHE A N 1
ATOM 2186 C CA . PHE A 1 268 ? 0.270 -2.814 -13.144 1.00 93.00 268 PHE A CA 1
ATOM 2187 C C . PHE A 1 268 ? -0.616 -3.784 -13.936 1.00 93.00 268 PHE A C 1
ATOM 2189 O O . PHE A 1 268 ? -1.092 -3.426 -15.010 1.00 93.00 268 PHE A O 1
ATOM 2196 N N . ALA A 1 269 ? -0.913 -4.966 -13.386 1.00 92.38 269 ALA A N 1
ATOM 2197 C CA . ALA A 1 269 ? -1.847 -5.911 -13.996 1.00 92.38 269 ALA A CA 1
ATOM 2198 C C . ALA A 1 269 ? -3.262 -5.320 -14.134 1.00 92.38 269 ALA A C 1
ATOM 2200 O O . ALA A 1 269 ? -3.884 -5.476 -15.182 1.00 92.38 269 ALA A O 1
ATOM 2201 N N . ILE A 1 270 ? -3.745 -4.580 -13.126 1.00 92.38 270 ILE A N 1
ATOM 2202 C CA . ILE A 1 270 ? -5.027 -3.857 -13.202 1.00 92.38 270 ILE A CA 1
ATOM 2203 C C . ILE A 1 270 ? -5.002 -2.846 -14.355 1.00 92.38 270 ILE A C 1
ATOM 2205 O O . ILE A 1 270 ? -5.961 -2.765 -15.119 1.00 92.38 270 ILE A O 1
ATOM 2209 N N . TYR A 1 271 ? -3.918 -2.086 -14.526 1.00 93.31 271 TYR A N 1
ATOM 2210 C CA . TYR A 1 271 ? -3.815 -1.129 -15.632 1.00 93.31 271 TYR A CA 1
ATOM 2211 C C . TYR A 1 271 ? -3.807 -1.822 -16.994 1.00 93.31 271 TYR A C 1
ATOM 2213 O O . TYR A 1 271 ? -4.552 -1.410 -17.881 1.00 93.31 271 TYR A O 1
ATOM 2221 N N . GLN A 1 272 ? -3.055 -2.915 -17.140 1.00 91.38 272 GLN A N 1
ATOM 2222 C CA . GLN A 1 272 ? -3.031 -3.700 -18.375 1.00 91.38 272 GLN A CA 1
ATOM 2223 C C . GLN A 1 272 ? -4.410 -4.263 -18.736 1.00 91.38 272 GLN A C 1
ATOM 2225 O O . GLN A 1 272 ? -4.817 -4.167 -19.890 1.00 91.38 272 GLN A O 1
ATOM 2230 N N . GLN A 1 273 ? -5.154 -4.788 -17.757 1.00 92.00 273 GLN A N 1
ATOM 2231 C CA . GLN A 1 273 ? -6.519 -5.289 -17.964 1.00 92.00 273 GLN A CA 1
ATOM 2232 C C . GLN A 1 273 ? -7.482 -4.199 -18.451 1.00 92.00 273 GLN A C 1
ATOM 2234 O O . GLN A 1 273 ? -8.386 -4.486 -19.228 1.00 92.00 273 GLN A O 1
ATOM 2239 N N . ASN A 1 274 ? -7.275 -2.949 -18.028 1.00 91.00 274 ASN A N 1
ATOM 2240 C CA . ASN A 1 274 ? -8.068 -1.799 -18.466 1.00 91.00 274 ASN A CA 1
ATOM 2241 C C . ASN A 1 274 ? -7.514 -1.121 -19.738 1.00 91.00 274 ASN A C 1
ATOM 2243 O O . ASN A 1 274 ? -8.038 -0.092 -20.161 1.00 91.00 274 ASN A O 1
ATOM 2247 N N . GLY A 1 275 ? -6.451 -1.663 -20.345 1.00 91.44 275 GLY A N 1
ATOM 2248 C CA . GLY A 1 275 ? -5.807 -1.082 -21.527 1.00 91.44 275 GLY A CA 1
ATOM 2249 C C . GLY A 1 275 ? -5.048 0.223 -21.255 1.00 91.44 275 GLY A C 1
ATOM 2250 O O . GLY A 1 275 ? -4.755 0.970 -22.186 1.00 91.44 275 GLY A O 1
ATOM 2251 N N . TRP A 1 276 ? -4.730 0.526 -19.995 1.00 93.75 276 TRP A N 1
ATOM 2252 C CA . TRP A 1 276 ? -4.000 1.733 -19.614 1.00 93.75 276 TRP A CA 1
ATOM 2253 C C . TRP A 1 276 ? -2.506 1.457 -19.479 1.00 93.75 276 TRP A C 1
ATOM 2255 O O . TRP A 1 276 ? -2.077 0.458 -18.901 1.00 93.75 276 TRP A O 1
ATOM 2265 N N . ALA A 1 277 ? -1.688 2.384 -19.972 1.00 91.56 277 ALA A N 1
ATOM 2266 C CA . ALA A 1 277 ? -0.249 2.331 -19.765 1.00 91.56 277 ALA A CA 1
ATOM 2267 C C . ALA A 1 277 ? 0.122 2.881 -18.379 1.00 91.56 277 ALA A C 1
ATOM 2269 O O . ALA A 1 277 ? -0.440 3.877 -17.917 1.00 91.56 277 ALA A O 1
ATOM 2270 N N . LEU A 1 278 ? 1.102 2.252 -17.728 1.00 91.12 278 LEU A N 1
ATOM 2271 C CA . LEU A 1 278 ? 1.744 2.801 -16.534 1.00 91.12 278 LEU A CA 1
ATOM 2272 C C . LEU A 1 278 ? 2.465 4.100 -16.905 1.00 91.12 278 LEU A C 1
ATOM 2274 O O . LEU A 1 278 ? 3.295 4.059 -17.804 1.00 91.12 278 LEU A O 1
ATOM 2278 N N . GLY A 1 279 ? 2.171 5.218 -16.233 1.00 90.12 279 GLY A N 1
ATOM 2279 C CA . GLY A 1 279 ? 2.821 6.502 -16.530 1.00 90.12 279 GLY A CA 1
ATOM 2280 C C . GLY A 1 279 ? 4.355 6.430 -16.423 1.00 90.12 279 GLY A C 1
ATOM 2281 O O . GLY A 1 279 ? 4.864 5.603 -15.656 1.00 90.12 279 GLY A O 1
ATOM 2282 N N . PRO A 1 280 ? 5.103 7.267 -17.167 1.00 91.62 280 PRO A N 1
ATOM 2283 C CA . PRO A 1 280 ? 6.563 7.190 -17.225 1.00 91.62 280 PRO A CA 1
ATOM 2284 C C . PRO A 1 280 ? 7.222 7.355 -15.849 1.00 91.62 280 PRO A C 1
ATOM 2286 O O . PRO A 1 280 ? 8.158 6.622 -15.539 1.00 91.62 280 PRO A O 1
ATOM 2289 N N . GLU A 1 281 ? 6.695 8.234 -14.993 1.00 91.81 281 GLU A N 1
ATOM 2290 C CA . GLU A 1 281 ? 7.216 8.486 -13.644 1.00 91.81 281 GLU A CA 1
ATOM 2291 C C . GLU A 1 281 ? 7.058 7.262 -12.745 1.00 91.81 281 GLU A C 1
ATOM 2293 O O . GLU A 1 281 ? 7.998 6.848 -12.066 1.00 91.81 281 GLU A O 1
ATOM 2298 N N . LEU A 1 282 ? 5.870 6.650 -12.756 1.00 93.19 282 LEU A N 1
ATOM 2299 C CA . LEU A 1 282 ? 5.605 5.469 -11.942 1.00 93.19 282 LEU A CA 1
ATOM 2300 C C . LEU A 1 282 ? 6.352 4.247 -12.486 1.00 93.19 282 LEU A C 1
ATOM 2302 O O . LEU A 1 282 ? 6.855 3.445 -11.706 1.00 93.19 282 LEU A O 1
ATOM 2306 N N . CYS A 1 283 ? 6.497 4.134 -13.809 1.00 93.88 283 CYS A N 1
ATOM 2307 C CA . CYS A 1 283 ? 7.312 3.099 -14.441 1.00 93.88 283 CYS A CA 1
ATOM 2308 C C . CYS A 1 283 ? 8.787 3.206 -14.027 1.00 93.88 283 CYS A C 1
ATOM 2310 O O . CYS A 1 283 ? 9.384 2.199 -13.644 1.00 93.88 283 CYS A O 1
ATOM 2312 N N . GLY A 1 284 ? 9.359 4.415 -14.054 1.00 93.00 284 GLY A N 1
ATOM 2313 C CA . GLY A 1 284 ? 10.715 4.686 -13.572 1.00 93.00 284 GLY A CA 1
ATOM 2314 C C . GLY A 1 284 ? 10.873 4.358 -12.087 1.00 93.00 284 GLY A C 1
ATOM 2315 O O . GLY A 1 284 ? 11.768 3.600 -11.711 1.00 93.00 284 GLY A O 1
ATOM 2316 N N . ALA A 1 285 ? 9.947 4.823 -11.244 1.00 92.69 285 ALA A N 1
ATOM 2317 C CA . ALA A 1 285 ? 9.957 4.530 -9.811 1.00 92.69 285 ALA A CA 1
ATOM 2318 C C . ALA A 1 285 ? 9.878 3.021 -9.515 1.00 92.69 285 ALA A C 1
ATOM 2320 O O . ALA A 1 285 ? 10.619 2.512 -8.672 1.00 92.69 285 ALA A O 1
ATOM 2321 N N . CYS A 1 286 ? 9.020 2.279 -10.224 1.00 93.25 286 CYS A N 1
ATOM 2322 C CA . CYS A 1 286 ? 8.901 0.827 -10.086 1.00 93.25 286 CYS A CA 1
ATOM 2323 C C . CYS A 1 286 ? 10.149 0.077 -10.580 1.00 93.25 286 CYS A C 1
ATOM 2325 O O . CYS A 1 286 ? 10.527 -0.931 -9.974 1.00 93.25 286 CYS A O 1
ATOM 2327 N N . LEU A 1 287 ? 10.820 0.567 -11.629 1.00 94.12 287 LEU A N 1
ATOM 2328 C CA . LEU A 1 287 ? 12.096 0.020 -12.096 1.00 94.12 287 LEU A CA 1
ATOM 2329 C C . LEU A 1 287 ? 13.186 0.181 -11.025 1.00 94.12 287 LEU A C 1
ATOM 2331 O O . LEU A 1 287 ? 13.835 -0.800 -10.656 1.00 94.12 287 LEU A O 1
ATOM 2335 N N . VAL A 1 288 ? 13.333 1.388 -10.469 1.00 92.88 288 VAL A N 1
ATOM 2336 C CA . VAL A 1 288 ? 14.299 1.688 -9.398 1.00 92.88 288 VAL A CA 1
ATOM 2337 C C . VAL A 1 288 ? 13.988 0.881 -8.133 1.00 92.88 288 VAL A C 1
ATOM 2339 O O . VAL A 1 288 ? 14.881 0.267 -7.548 1.00 92.88 288 VAL A O 1
ATOM 2342 N N . LEU A 1 289 ? 12.712 0.785 -7.743 1.00 91.38 289 LEU A N 1
ATOM 2343 C CA . LEU A 1 289 ? 12.262 -0.058 -6.630 1.00 91.38 289 LEU A CA 1
ATOM 2344 C C . LEU A 1 289 ? 12.640 -1.534 -6.839 1.00 91.38 289 LEU A C 1
ATOM 2346 O O . LEU A 1 289 ? 13.135 -2.186 -5.917 1.00 91.38 289 LEU A O 1
ATOM 2350 N N . SER A 1 290 ? 12.429 -2.055 -8.051 1.00 92.00 290 SER A N 1
ATOM 2351 C CA . SER A 1 290 ? 12.758 -3.440 -8.410 1.00 92.00 290 SER A CA 1
ATOM 2352 C C . SER A 1 290 ? 14.259 -3.709 -8.334 1.00 92.00 290 SER A C 1
ATOM 2354 O O . SER A 1 290 ? 14.669 -4.754 -7.825 1.00 92.00 290 SER A O 1
ATOM 2356 N N . ALA A 1 291 ? 15.073 -2.743 -8.767 1.00 91.31 291 ALA A N 1
ATOM 2357 C CA . ALA A 1 291 ? 16.523 -2.790 -8.644 1.00 91.31 291 ALA A CA 1
ATOM 2358 C C . ALA A 1 291 ? 16.985 -2.791 -7.177 1.00 91.31 291 ALA A C 1
ATOM 2360 O O . ALA A 1 291 ? 17.768 -3.655 -6.780 1.00 91.31 291 ALA A O 1
ATOM 2361 N N . HIS A 1 292 ? 16.446 -1.904 -6.331 1.00 88.56 292 HIS A N 1
ATOM 2362 C CA . HIS A 1 292 ? 16.769 -1.877 -4.897 1.00 88.56 292 HIS A CA 1
ATOM 2363 C C . HIS A 1 292 ? 16.371 -3.164 -4.166 1.00 88.56 292 HIS A C 1
ATOM 2365 O O . HIS A 1 292 ? 17.112 -3.657 -3.312 1.00 88.56 292 HIS A O 1
ATOM 2371 N N . ALA A 1 293 ? 15.218 -3.741 -4.499 1.00 86.88 293 ALA A N 1
ATOM 2372 C CA . ALA A 1 293 ? 14.785 -5.022 -3.946 1.00 86.88 293 ALA A CA 1
ATOM 2373 C C . ALA A 1 293 ? 15.517 -6.232 -4.556 1.00 86.88 293 ALA A C 1
ATOM 2375 O O . ALA A 1 293 ? 15.272 -7.360 -4.123 1.00 86.88 293 ALA A O 1
ATOM 2376 N N . PHE A 1 294 ? 16.380 -5.998 -5.550 1.00 87.88 294 PHE A N 1
ATOM 2377 C CA . PHE A 1 294 ? 17.108 -7.012 -6.308 1.00 87.88 294 PHE A CA 1
ATOM 2378 C C . PHE A 1 294 ? 16.181 -8.088 -6.912 1.00 87.88 294 PHE A C 1
ATOM 2380 O O . PHE A 1 294 ? 16.465 -9.282 -6.907 1.00 87.88 294 PHE A O 1
ATOM 2387 N N . GLN A 1 295 ? 15.017 -7.660 -7.413 1.00 89.06 295 GLN A N 1
ATOM 2388 C CA . GLN A 1 295 ? 14.032 -8.516 -8.082 1.00 89.06 295 GLN A CA 1
ATOM 2389 C C . GLN A 1 295 ? 14.172 -8.366 -9.601 1.00 89.06 295 GLN A C 1
ATOM 2391 O O . GLN A 1 295 ? 13.439 -7.607 -10.238 1.00 89.06 295 GLN A O 1
ATOM 2396 N N . LEU A 1 296 ? 15.130 -9.094 -10.184 1.00 89.69 296 LEU A N 1
ATOM 2397 C CA . LEU A 1 296 ? 15.540 -8.943 -11.589 1.00 89.69 296 LEU A CA 1
ATOM 2398 C C . LEU A 1 296 ? 14.397 -9.177 -12.588 1.00 89.69 296 LEU A C 1
ATOM 2400 O O . LEU A 1 296 ? 14.267 -8.436 -13.558 1.00 89.69 296 LEU A O 1
ATOM 2404 N N . GLN A 1 297 ? 13.515 -10.144 -12.318 1.00 88.31 297 GLN A N 1
ATOM 2405 C CA . GLN A 1 297 ? 12.342 -10.401 -13.161 1.00 88.31 297 GLN A CA 1
ATOM 2406 C C . GLN A 1 297 ? 11.362 -9.218 -13.173 1.00 88.31 297 GLN A C 1
ATOM 2408 O O . GLN A 1 297 ? 10.835 -8.860 -14.224 1.00 88.31 297 GLN A O 1
ATOM 2413 N N . ALA A 1 298 ? 11.127 -8.587 -12.017 1.00 89.62 298 ALA A N 1
ATOM 2414 C CA . ALA A 1 298 ? 10.271 -7.405 -11.930 1.00 89.62 298 ALA A CA 1
ATOM 2415 C C . ALA A 1 298 ? 10.915 -6.208 -12.645 1.00 89.62 298 ALA A C 1
ATOM 2417 O O . ALA A 1 298 ? 10.245 -5.528 -13.420 1.00 89.62 298 ALA A O 1
ATOM 2418 N N . ALA A 1 299 ? 12.226 -6.012 -12.466 1.00 91.69 299 ALA A N 1
ATOM 2419 C CA . ALA A 1 299 ? 12.979 -4.985 -13.182 1.00 91.69 299 ALA A CA 1
ATOM 2420 C C . ALA A 1 299 ? 12.882 -5.176 -14.705 1.00 91.69 299 ALA A C 1
ATOM 2422 O O . ALA A 1 299 ? 12.591 -4.219 -15.419 1.00 91.69 299 ALA A O 1
ATOM 2423 N N . GLY A 1 300 ? 13.023 -6.414 -15.193 1.00 89.94 300 GLY A N 1
ATOM 2424 C CA . GLY A 1 300 ? 12.839 -6.757 -16.604 1.00 89.94 300 GLY A CA 1
ATOM 2425 C C . GLY A 1 300 ? 11.456 -6.403 -17.141 1.00 89.94 300 GLY A C 1
ATOM 2426 O O . GLY A 1 300 ? 11.361 -5.801 -18.205 1.00 89.94 300 GLY A O 1
ATOM 2427 N N . ARG A 1 301 ? 10.387 -6.681 -16.386 1.00 90.94 301 ARG A N 1
ATOM 2428 C CA . ARG A 1 301 ? 9.011 -6.339 -16.791 1.00 90.94 301 ARG A CA 1
ATOM 2429 C C . ARG A 1 301 ? 8.784 -4.832 -16.921 1.00 90.94 301 ARG A C 1
ATOM 2431 O O . ARG A 1 301 ? 8.192 -4.390 -17.903 1.00 90.94 301 ARG A O 1
ATOM 2438 N N . PHE A 1 302 ? 9.249 -4.036 -15.957 1.00 92.69 302 PHE A N 1
ATOM 2439 C CA . PHE A 1 302 ? 9.111 -2.576 -16.034 1.00 92.69 302 PHE A CA 1
ATOM 2440 C C . PHE A 1 302 ? 10.000 -1.977 -17.130 1.00 92.6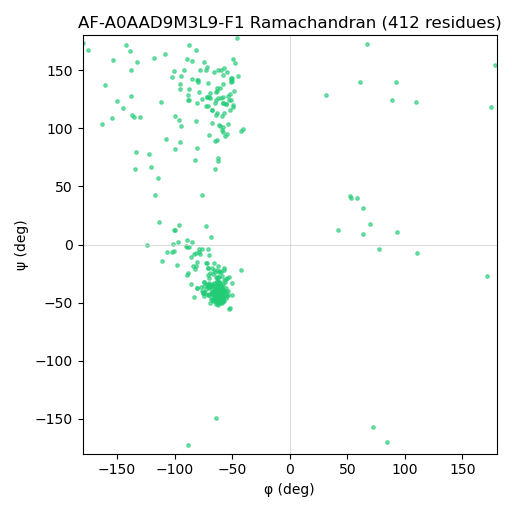9 302 PHE A C 1
ATOM 2442 O O . PHE A 1 302 ? 9.568 -1.059 -17.826 1.00 92.69 302 PHE A O 1
ATOM 2449 N N . LEU A 1 303 ? 11.199 -2.531 -17.340 1.00 91.81 303 LEU A N 1
ATOM 2450 C CA . LEU A 1 303 ? 12.087 -2.162 -18.444 1.00 91.81 303 LEU A CA 1
ATOM 2451 C C . LEU A 1 303 ? 11.445 -2.463 -19.809 1.00 91.81 303 LEU A C 1
ATOM 2453 O O . LEU A 1 303 ? 11.445 -1.626 -20.708 1.00 91.81 303 LEU A O 1
ATOM 2457 N N . GLU A 1 304 ? 10.843 -3.637 -19.963 1.00 91.25 304 GLU A N 1
ATOM 2458 C CA . GLU A 1 304 ? 10.100 -4.003 -21.166 1.00 91.25 304 GLU A CA 1
ATOM 2459 C C . GLU A 1 304 ? 8.954 -3.039 -21.446 1.00 91.25 304 GLU A C 1
ATOM 2461 O O . GLU A 1 304 ? 8.812 -2.546 -22.568 1.00 91.25 304 GLU A O 1
ATOM 2466 N N . HIS A 1 305 ? 8.152 -2.746 -20.423 1.00 91.38 305 HIS A N 1
ATOM 2467 C CA . HIS A 1 305 ? 7.032 -1.824 -20.547 1.00 91.38 305 HIS A CA 1
ATOM 2468 C C . HIS A 1 305 ? 7.497 -0.425 -20.963 1.00 91.38 305 HIS A C 1
ATOM 2470 O O . HIS A 1 305 ? 6.977 0.125 -21.934 1.00 91.38 305 HIS A O 1
ATOM 2476 N N . GLY A 1 306 ? 8.510 0.133 -20.294 1.00 90.06 306 GLY A N 1
ATOM 2477 C CA . GLY A 1 306 ? 9.011 1.470 -20.616 1.00 90.06 306 GLY A CA 1
ATOM 2478 C C . GLY A 1 306 ? 9.655 1.572 -22.002 1.00 90.06 306 GLY A C 1
ATOM 2479 O O . GLY A 1 306 ? 9.494 2.593 -22.674 1.00 90.06 306 GLY A O 1
ATOM 2480 N N . LEU A 1 307 ? 10.302 0.505 -22.485 1.00 89.56 307 LEU A N 1
ATOM 2481 C CA . LEU A 1 307 ? 10.815 0.428 -23.857 1.00 89.56 307 LEU A CA 1
ATOM 2482 C C . LEU A 1 307 ? 9.684 0.362 -24.891 1.00 89.56 307 LEU A C 1
ATOM 2484 O O . LEU A 1 307 ? 9.694 1.136 -25.850 1.00 89.56 307 LEU A O 1
ATOM 2488 N N . LYS A 1 308 ? 8.672 -0.492 -24.677 1.00 90.50 308 LYS A N 1
ATOM 2489 C CA . LYS A 1 308 ? 7.488 -0.584 -25.556 1.00 90.50 308 LYS A CA 1
ATOM 2490 C C . LYS A 1 308 ? 6.751 0.752 -25.661 1.00 90.50 308 LYS A C 1
ATOM 2492 O O . LYS A 1 308 ? 6.345 1.143 -26.751 1.00 90.50 308 LYS A O 1
ATOM 2497 N N . GLN A 1 309 ? 6.628 1.467 -24.543 1.00 90.06 309 GLN A N 1
ATOM 2498 C CA . GLN A 1 309 ? 5.967 2.773 -24.470 1.00 90.06 309 GLN A CA 1
ATOM 2499 C C . GLN A 1 309 ? 6.881 3.957 -24.821 1.00 90.06 309 GLN A C 1
ATOM 2501 O O . GLN A 1 309 ? 6.444 5.109 -24.789 1.00 90.06 309 GLN A O 1
ATOM 2506 N N . ARG A 1 310 ? 8.144 3.697 -25.192 1.00 89.50 310 ARG A N 1
ATOM 2507 C CA . ARG A 1 310 ? 9.106 4.719 -25.627 1.00 89.50 310 ARG A CA 1
ATOM 2508 C C . ARG A 1 310 ? 9.349 5.813 -24.577 1.00 89.50 310 ARG A C 1
ATOM 2510 O O . ARG A 1 310 ? 9.451 6.995 -24.924 1.00 89.50 310 ARG A O 1
ATOM 2517 N N . TYR A 1 311 ? 9.427 5.438 -23.300 1.00 90.19 311 TYR A N 1
ATOM 2518 C CA . TYR A 1 311 ? 9.667 6.380 -22.198 1.00 90.19 311 TYR A CA 1
ATOM 2519 C C . TYR A 1 311 ? 11.116 6.870 -22.135 1.00 90.19 311 TYR A C 1
ATOM 2521 O O . TYR A 1 311 ? 11.339 8.030 -21.809 1.00 90.19 311 TYR A O 1
ATOM 2529 N N . TRP A 1 312 ? 12.085 6.039 -22.527 1.00 87.81 312 TRP A N 1
ATOM 2530 C CA . TRP A 1 312 ? 13.520 6.338 -22.404 1.00 87.81 312 TRP A CA 1
ATOM 2531 C C . TRP A 1 312 ? 14.208 6.487 -23.766 1.00 87.81 312 TRP A C 1
ATOM 2533 O O . TRP A 1 312 ? 15.138 5.751 -24.095 1.00 87.81 312 TRP A O 1
ATOM 2543 N N . ILE A 1 313 ? 13.701 7.414 -24.578 1.00 83.00 313 ILE A N 1
ATOM 2544 C CA . ILE A 1 313 ? 14.330 7.845 -25.837 1.00 83.00 313 ILE A CA 1
ATOM 2545 C C . ILE A 1 313 ? 15.067 9.166 -25.584 1.00 83.00 313 ILE A C 1
ATOM 2547 O O . ILE A 1 313 ? 14.614 9.947 -24.744 1.00 83.00 313 ILE A O 1
ATOM 2551 N N . ASP A 1 314 ? 16.158 9.408 -26.316 1.00 69.31 314 ASP A N 1
ATOM 2552 C CA . ASP A 1 314 ? 16.994 10.602 -26.154 1.00 69.31 314 ASP A CA 1
ATOM 2553 C C . ASP A 1 314 ? 16.173 11.900 -26.166 1.00 69.31 314 ASP A C 1
ATOM 2555 O O . ASP A 1 314 ? 15.195 12.041 -26.906 1.00 69.31 314 ASP A O 1
ATOM 2559 N N . GLY A 1 315 ? 16.554 12.839 -25.301 1.00 64.19 315 GLY A N 1
ATOM 2560 C CA . GLY A 1 315 ? 15.850 14.109 -25.105 1.00 64.19 315 GLY A CA 1
ATOM 2561 C C . GLY A 1 315 ? 14.563 14.042 -24.270 1.00 64.19 315 GLY A C 1
ATOM 2562 O O . GLY A 1 315 ? 13.987 15.091 -23.981 1.00 64.19 315 GLY A O 1
ATOM 2563 N N . LYS A 1 316 ? 14.102 12.859 -23.834 1.00 72.69 316 LYS A N 1
ATOM 2564 C CA . LYS A 1 316 ? 12.976 12.765 -22.890 1.00 72.69 316 LYS A CA 1
ATOM 2565 C C . LYS A 1 316 ? 13.440 12.893 -21.435 1.00 72.69 316 LYS A C 1
ATOM 2567 O O . LYS A 1 316 ? 14.476 12.336 -21.062 1.00 72.69 316 LYS A O 1
ATOM 2572 N N . PRO A 1 317 ? 12.660 13.573 -20.574 1.00 61.78 317 PRO A N 1
ATOM 2573 C CA . PRO A 1 317 ? 12.908 13.536 -19.139 1.00 61.78 317 PRO A CA 1
ATOM 2574 C C . PRO A 1 317 ? 12.808 12.080 -18.653 1.00 61.78 317 PRO A C 1
ATOM 2576 O O . PRO A 1 317 ? 12.025 11.310 -19.204 1.00 61.78 317 PRO A O 1
ATOM 2579 N N . ARG A 1 318 ? 13.552 11.721 -17.594 1.00 78.12 318 ARG A N 1
ATOM 2580 C CA . ARG A 1 318 ? 13.511 10.418 -16.874 1.00 78.12 318 ARG A CA 1
ATOM 2581 C C . ARG A 1 318 ? 14.487 9.314 -17.305 1.00 78.12 318 ARG A C 1
ATOM 2583 O O . ARG A 1 318 ? 14.404 8.203 -16.787 1.00 78.12 318 ARG A O 1
ATOM 2590 N N . ILE A 1 319 ? 15.485 9.598 -18.145 1.00 84.06 319 ILE A N 1
ATOM 2591 C CA . ILE A 1 319 ? 16.623 8.666 -18.338 1.00 84.06 319 ILE A CA 1
ATOM 2592 C C . ILE A 1 319 ? 17.415 8.473 -17.027 1.00 84.06 319 ILE A C 1
ATOM 2594 O O . ILE A 1 319 ? 17.946 7.392 -16.765 1.00 84.06 319 ILE A O 1
ATOM 2598 N N . SER A 1 320 ? 17.402 9.490 -16.159 1.00 87.88 320 SER A N 1
ATOM 2599 C CA . SER A 1 320 ? 17.930 9.451 -14.789 1.00 87.88 320 SER A CA 1
ATOM 2600 C C . SER A 1 320 ? 17.433 8.255 -13.976 1.00 87.88 320 SER A C 1
ATOM 2602 O O . SER A 1 320 ? 18.175 7.721 -13.159 1.00 87.88 320 SER A O 1
ATOM 2604 N N . ASP A 1 321 ? 16.199 7.806 -14.209 1.00 90.25 321 ASP A N 1
ATOM 2605 C CA . ASP A 1 321 ? 15.584 6.725 -13.437 1.00 90.25 321 ASP A CA 1
ATOM 2606 C C . ASP A 1 321 ? 16.194 5.372 -13.834 1.00 90.25 321 ASP A C 1
ATOM 2608 O O . ASP A 1 321 ? 16.431 4.508 -12.992 1.00 90.25 321 ASP A O 1
ATOM 2612 N N . VAL A 1 322 ? 16.529 5.206 -15.118 1.00 91.31 322 VAL A N 1
ATOM 2613 C CA . VAL A 1 322 ? 17.246 4.027 -15.629 1.00 91.31 322 VAL A CA 1
ATOM 2614 C C . VAL A 1 322 ? 18.671 3.999 -15.081 1.00 91.31 322 VAL A C 1
ATOM 2616 O O . VAL A 1 322 ? 19.145 2.943 -14.658 1.00 91.31 322 VAL A O 1
ATOM 2619 N N . GLN A 1 323 ? 19.338 5.155 -15.036 1.00 90.75 323 GLN A N 1
ATOM 2620 C CA . GLN A 1 323 ? 20.657 5.275 -14.417 1.00 90.75 323 GLN A CA 1
ATOM 2621 C C . GLN A 1 323 ? 20.602 4.920 -12.922 1.00 90.75 323 GLN A C 1
ATOM 2623 O O . GLN A 1 323 ? 21.382 4.085 -12.468 1.00 90.75 323 GLN A O 1
ATOM 2628 N N . ALA A 1 324 ? 19.642 5.472 -12.174 1.00 91.00 324 ALA A N 1
ATOM 2629 C CA . ALA A 1 324 ? 19.448 5.168 -10.757 1.00 91.00 324 ALA A CA 1
ATOM 2630 C C . ALA A 1 324 ? 19.157 3.676 -10.515 1.00 91.00 324 ALA A C 1
ATOM 2632 O O . ALA A 1 324 ? 19.649 3.092 -9.549 1.00 91.00 324 ALA A O 1
ATOM 2633 N N . ALA A 1 325 ? 18.406 3.026 -11.410 1.00 92.62 325 ALA A N 1
ATOM 2634 C CA . ALA A 1 325 ? 18.168 1.588 -11.339 1.00 92.62 325 ALA A CA 1
ATOM 2635 C C . ALA A 1 325 ? 19.460 0.776 -11.544 1.00 92.62 325 ALA A C 1
ATOM 2637 O O . ALA A 1 325 ? 19.708 -0.167 -10.793 1.00 92.62 325 ALA A O 1
ATOM 2638 N N . LEU A 1 326 ? 20.313 1.150 -12.505 1.00 91.50 326 LEU A N 1
ATOM 2639 C CA . LEU A 1 326 ? 21.622 0.512 -12.702 1.00 91.50 326 LEU A CA 1
ATOM 2640 C C . LEU A 1 326 ? 22.538 0.703 -11.487 1.00 91.50 326 LEU A C 1
ATOM 2642 O O . LEU A 1 326 ? 23.167 -0.253 -11.035 1.00 91.50 326 LEU A O 1
ATOM 2646 N N . GLU A 1 327 ? 22.572 1.905 -10.913 1.00 91.12 327 GLU A N 1
ATOM 2647 C CA . GLU A 1 327 ? 23.316 2.193 -9.681 1.00 91.12 327 GLU A CA 1
ATOM 2648 C C . GLU A 1 327 ? 22.815 1.357 -8.493 1.00 91.12 327 GLU A C 1
ATOM 2650 O O . GLU A 1 327 ? 23.609 0.838 -7.705 1.00 91.12 327 GLU A O 1
ATOM 2655 N N . ALA A 1 328 ? 21.498 1.181 -8.364 1.00 89.62 328 ALA A N 1
ATOM 2656 C CA . ALA A 1 328 ? 20.911 0.341 -7.328 1.00 89.62 328 ALA A CA 1
ATOM 2657 C C . ALA A 1 328 ? 21.266 -1.145 -7.518 1.00 89.62 328 ALA A C 1
ATOM 2659 O O . ALA A 1 328 ? 21.608 -1.812 -6.536 1.00 89.62 328 ALA A O 1
ATOM 2660 N N . LEU A 1 329 ? 21.248 -1.653 -8.758 1.00 90.19 329 LEU A N 1
ATOM 2661 C CA . LEU A 1 329 ? 21.682 -3.020 -9.076 1.00 90.19 329 LEU A CA 1
ATOM 2662 C C . LEU A 1 329 ? 23.158 -3.235 -8.728 1.00 90.19 329 LEU A C 1
ATOM 2664 O O . LEU A 1 329 ? 23.480 -4.233 -8.087 1.00 90.19 329 LEU A O 1
ATOM 2668 N N . HIS A 1 330 ? 24.026 -2.276 -9.063 1.00 87.94 330 HIS A N 1
ATOM 2669 C CA . HIS A 1 330 ? 25.440 -2.278 -8.673 1.00 87.94 330 HIS A CA 1
ATOM 2670 C C . HIS A 1 330 ? 25.631 -2.446 -7.171 1.00 87.94 330 HIS A C 1
ATOM 2672 O O . HIS A 1 330 ? 26.297 -3.374 -6.717 1.00 87.94 330 HIS A O 1
ATOM 2678 N N . ARG A 1 331 ? 25.003 -1.562 -6.387 1.00 86.50 331 ARG A N 1
ATOM 2679 C CA . ARG A 1 331 ? 25.139 -1.568 -4.925 1.00 86.50 331 ARG A CA 1
ATOM 2680 C C . ARG A 1 331 ? 24.621 -2.859 -4.301 1.00 86.50 331 ARG A C 1
ATOM 2682 O O . ARG A 1 331 ? 25.118 -3.267 -3.255 1.00 86.50 331 ARG A O 1
ATOM 2689 N N . ARG A 1 332 ? 23.586 -3.475 -4.883 1.00 86.00 332 ARG A N 1
ATOM 2690 C CA . ARG A 1 332 ? 23.007 -4.719 -4.356 1.00 86.00 332 ARG A CA 1
ATOM 2691 C C . ARG A 1 332 ? 23.811 -5.946 -4.754 1.00 86.00 332 ARG A C 1
ATOM 2693 O O . ARG A 1 332 ? 24.007 -6.791 -3.889 1.00 86.00 332 ARG A O 1
ATOM 2700 N N . TRP A 1 333 ? 24.347 -5.989 -5.971 1.00 85.00 333 TRP A N 1
ATOM 2701 C CA . TRP A 1 333 ? 25.297 -7.021 -6.387 1.00 85.00 333 TRP A CA 1
ATOM 2702 C C . TRP A 1 333 ? 26.504 -7.089 -5.440 1.00 85.00 333 TRP A C 1
ATOM 2704 O O . TRP A 1 333 ? 26.842 -8.163 -4.951 1.00 85.00 333 TRP A O 1
ATOM 2714 N N . ASP A 1 334 ? 27.077 -5.932 -5.084 1.00 80.12 334 ASP A N 1
ATOM 2715 C CA . ASP A 1 334 ? 28.214 -5.854 -4.153 1.00 80.12 334 ASP A CA 1
ATOM 2716 C C . ASP A 1 334 ? 27.873 -6.361 -2.742 1.00 80.12 334 ASP A C 1
ATOM 2718 O O . ASP A 1 334 ? 28.737 -6.888 -2.045 1.00 80.12 334 ASP A O 1
ATOM 2722 N N . LYS A 1 335 ? 26.622 -6.189 -2.297 1.00 80.38 335 LYS A N 1
ATOM 2723 C CA . LYS A 1 335 ? 26.164 -6.693 -0.994 1.00 80.38 335 LYS A CA 1
ATOM 2724 C C . LYS A 1 335 ? 25.944 -8.204 -1.021 1.00 80.38 335 LYS A C 1
ATOM 2726 O O . LYS A 1 335 ? 26.345 -8.869 -0.074 1.00 80.38 335 LYS A O 1
ATOM 2731 N N . GLU A 1 336 ? 25.350 -8.733 -2.088 1.00 74.31 336 GLU A N 1
ATOM 2732 C CA . GLU A 1 336 ? 25.095 -10.172 -2.218 1.00 74.31 336 GLU A CA 1
ATOM 2733 C C . GLU A 1 336 ? 26.413 -10.957 -2.283 1.00 74.31 336 GLU A C 1
ATOM 2735 O O . GLU A 1 336 ? 26.630 -11.860 -1.482 1.00 74.31 336 GLU A O 1
ATOM 2740 N N . ALA A 1 337 ? 27.365 -10.499 -3.105 1.00 69.56 337 ALA A N 1
ATOM 2741 C CA . ALA A 1 337 ? 28.685 -11.121 -3.226 1.00 69.56 337 ALA A CA 1
ATOM 2742 C C . ALA A 1 337 ? 29.498 -11.122 -1.912 1.00 69.56 337 ALA A C 1
ATOM 2744 O O . ALA A 1 337 ? 30.340 -11.991 -1.705 1.00 69.56 337 ALA A O 1
ATOM 2745 N N . ARG A 1 338 ? 29.266 -10.150 -1.015 1.00 68.19 338 ARG A N 1
ATOM 2746 C CA . ARG A 1 338 ? 29.904 -10.093 0.316 1.00 68.19 338 ARG A CA 1
ATOM 2747 C C . ARG A 1 338 ? 29.235 -11.013 1.333 1.00 68.19 338 ARG A C 1
ATOM 2749 O O . ARG A 1 338 ? 29.932 -11.591 2.163 1.00 68.19 338 ARG A O 1
ATOM 2756 N N . ASN A 1 339 ? 27.910 -11.136 1.281 1.00 63.94 339 ASN A N 1
ATOM 2757 C CA . ASN A 1 339 ? 27.169 -12.044 2.157 1.00 63.94 339 ASN A CA 1
ATOM 2758 C C . ASN A 1 339 ? 27.525 -13.507 1.856 1.00 63.94 339 ASN A C 1
ATOM 2760 O O . ASN A 1 339 ? 27.677 -14.289 2.787 1.00 63.94 339 ASN A O 1
ATOM 2764 N N . ASP A 1 340 ? 27.758 -13.840 0.585 1.00 58.69 340 ASP A N 1
ATOM 2765 C CA . ASP A 1 340 ? 28.183 -15.179 0.157 1.00 58.69 340 ASP A CA 1
ATOM 2766 C C . ASP A 1 340 ? 29.636 -15.518 0.554 1.00 58.69 340 ASP A C 1
ATOM 2768 O O . ASP A 1 340 ? 30.009 -16.687 0.615 1.00 58.69 340 ASP A O 1
ATOM 2772 N N . ALA A 1 341 ? 30.470 -14.511 0.846 1.00 55.62 341 ALA A N 1
ATOM 2773 C CA . ALA A 1 341 ? 31.865 -14.690 1.260 1.00 55.62 341 ALA A CA 1
ATOM 2774 C C . ALA A 1 341 ? 32.046 -14.880 2.781 1.00 55.62 341 ALA A C 1
ATOM 2776 O O . ALA A 1 341 ? 33.173 -15.058 3.244 1.00 55.62 341 ALA A O 1
ATOM 2777 N N . SER A 1 342 ? 30.963 -14.822 3.565 1.00 44.44 342 SER A N 1
ATOM 2778 C CA . SER A 1 342 ? 31.002 -15.022 5.019 1.00 44.44 342 SER A CA 1
ATOM 2779 C C . SER A 1 342 ? 30.682 -16.487 5.366 1.00 44.44 342 SER A C 1
ATOM 2781 O O . SER A 1 342 ? 29.725 -17.031 4.816 1.00 44.44 342 SER A O 1
ATOM 2783 N N . PRO A 1 343 ? 31.448 -17.154 6.253 1.00 44.19 343 PRO A N 1
ATOM 2784 C CA . PRO A 1 343 ? 31.170 -18.537 6.640 1.00 44.19 343 PRO A CA 1
ATOM 2785 C C . PRO A 1 343 ? 29.838 -18.644 7.410 1.00 44.19 343 PRO A C 1
ATOM 2787 O O . PRO A 1 343 ? 29.456 -17.697 8.103 1.00 44.19 343 PRO A O 1
ATOM 2790 N N . PRO A 1 344 ? 29.114 -19.773 7.293 1.00 48.56 344 PRO A N 1
ATOM 2791 C CA . PRO A 1 344 ? 27.769 -19.913 7.831 1.00 48.56 344 PRO A CA 1
ATOM 2792 C C . PRO A 1 344 ? 27.816 -20.208 9.334 1.00 48.56 344 PRO A C 1
ATOM 2794 O O . PRO A 1 344 ? 27.697 -21.357 9.747 1.00 48.56 344 PRO A O 1
ATOM 2797 N N . ASP A 1 345 ? 27.951 -19.171 10.155 1.00 39.44 345 ASP A N 1
ATOM 2798 C CA . ASP A 1 345 ? 27.651 -19.268 11.582 1.00 39.44 345 ASP A CA 1
ATOM 2799 C C . ASP A 1 345 ? 26.222 -18.772 11.837 1.00 39.44 345 ASP A C 1
ATOM 2801 O O . ASP A 1 345 ? 25.932 -17.576 11.799 1.00 39.44 345 ASP A O 1
ATOM 2805 N N . GLY A 1 346 ? 25.325 -19.717 12.123 1.00 41.38 346 GLY A N 1
ATOM 2806 C CA . GLY A 1 346 ? 24.016 -19.450 12.721 1.00 41.38 346 GLY A CA 1
ATOM 2807 C C . GLY A 1 346 ? 22.822 -19.658 11.789 1.00 41.38 346 GLY A C 1
ATOM 2808 O O . GLY A 1 346 ? 22.694 -19.034 10.741 1.00 41.38 346 GLY A O 1
ATOM 2809 N N . GLU A 1 347 ? 21.920 -20.535 12.227 1.00 39.31 347 GLU A N 1
ATOM 2810 C CA . GLU A 1 347 ? 20.644 -20.917 11.616 1.00 39.31 347 GLU A CA 1
ATOM 2811 C C . GLU A 1 347 ? 19.841 -19.727 11.055 1.00 39.31 347 GLU A C 1
ATOM 2813 O O . GLU A 1 347 ? 19.071 -19.068 11.755 1.00 39.31 347 GLU A O 1
ATOM 2818 N N . ALA A 1 348 ? 19.951 -19.488 9.751 1.00 36.06 348 ALA A N 1
ATOM 2819 C CA . ALA A 1 348 ? 18.987 -18.700 9.001 1.00 36.06 348 ALA A CA 1
ATOM 2820 C C . ALA A 1 348 ? 18.250 -19.634 8.040 1.00 36.06 348 ALA A C 1
ATOM 2822 O O . ALA A 1 348 ? 18.859 -20.314 7.215 1.00 36.06 348 ALA A O 1
ATOM 2823 N N . HIS A 1 349 ? 16.922 -19.681 8.153 1.00 34.91 349 HIS A N 1
ATOM 2824 C CA . HIS A 1 349 ? 16.047 -20.404 7.236 1.00 34.91 349 HIS A CA 1
ATOM 2825 C C . HIS A 1 349 ? 16.256 -19.924 5.789 1.00 34.91 349 HIS A C 1
ATOM 2827 O O . HIS A 1 349 ? 15.636 -18.958 5.339 1.00 34.91 349 HIS A O 1
ATOM 2833 N N . HIS A 1 350 ? 17.123 -20.610 5.044 1.00 35.25 350 HIS A N 1
ATOM 2834 C CA . HIS A 1 350 ? 17.248 -20.442 3.605 1.00 35.25 350 HIS A CA 1
ATOM 2835 C C . HIS A 1 350 ? 15.978 -20.963 2.928 1.00 35.25 350 HIS A C 1
ATOM 2837 O O . HIS A 1 350 ? 15.670 -22.153 2.963 1.00 35.25 350 HIS A O 1
ATOM 2843 N N . VAL A 1 351 ? 15.241 -20.059 2.281 1.00 36.53 351 VAL A N 1
ATOM 2844 C CA . VAL A 1 351 ? 14.250 -20.436 1.269 1.00 36.53 351 VAL A CA 1
ATOM 2845 C C . VAL A 1 351 ? 15.023 -21.065 0.099 1.00 36.53 351 VAL A C 1
ATOM 2847 O O . VAL A 1 351 ? 15.905 -20.403 -0.455 1.00 36.53 351 VAL A O 1
ATOM 2850 N N . PRO A 1 352 ? 14.739 -22.319 -0.289 1.00 33.34 352 PRO A N 1
ATOM 2851 C CA . PRO A 1 352 ? 15.470 -22.994 -1.353 1.00 33.34 352 PRO A CA 1
ATOM 2852 C C . PRO A 1 352 ? 15.062 -22.388 -2.702 1.00 33.34 352 PRO A C 1
ATOM 2854 O O . PRO A 1 352 ? 13.887 -22.419 -3.062 1.00 33.34 352 PRO A O 1
ATOM 2857 N N . GLY A 1 353 ? 16.008 -21.812 -3.454 1.00 36.25 353 GLY A N 1
ATOM 2858 C CA . GLY A 1 353 ? 15.713 -21.398 -4.832 1.00 36.25 353 GLY A CA 1
ATOM 2859 C C . GLY A 1 353 ? 16.751 -20.561 -5.581 1.00 36.25 353 GLY A C 1
ATOM 2860 O O . GLY A 1 353 ? 16.812 -20.669 -6.800 1.00 36.25 353 GLY A O 1
ATOM 2861 N N . ASN A 1 354 ? 17.597 -19.769 -4.918 1.00 40.12 354 ASN A N 1
ATOM 2862 C CA . ASN A 1 354 ? 18.516 -18.866 -5.626 1.00 40.12 354 ASN A CA 1
ATOM 2863 C C . ASN A 1 354 ? 19.964 -19.360 -5.546 1.00 40.12 354 ASN A C 1
ATOM 2865 O O . ASN A 1 354 ? 20.689 -19.005 -4.623 1.00 40.12 354 ASN A O 1
ATOM 2869 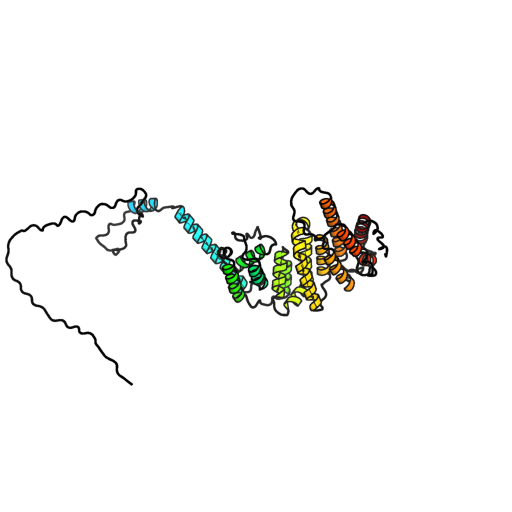N N . ARG A 1 355 ? 20.396 -20.168 -6.522 1.00 52.03 355 ARG A N 1
ATOM 2870 C CA . ARG A 1 355 ? 21.833 -20.374 -6.763 1.00 52.03 355 ARG A CA 1
ATOM 2871 C C . ARG A 1 355 ? 22.434 -19.090 -7.367 1.00 52.03 355 ARG A C 1
ATOM 2873 O O . ARG A 1 355 ? 21.796 -18.511 -8.252 1.00 52.03 355 ARG A O 1
ATOM 2880 N N . PRO A 1 356 ? 23.639 -18.662 -6.952 1.00 55.16 356 PRO A N 1
ATOM 2881 C CA . PRO A 1 356 ? 24.284 -17.434 -7.436 1.00 55.16 356 PRO A CA 1
ATOM 2882 C C . PRO A 1 356 ? 24.474 -17.406 -8.962 1.00 55.16 356 PRO A C 1
ATOM 2884 O O . PRO A 1 356 ? 24.335 -16.346 -9.578 1.00 55.16 356 PRO A O 1
ATOM 2887 N N . ASP A 1 357 ? 24.658 -18.570 -9.591 1.00 61.72 357 ASP A N 1
ATOM 2888 C CA . ASP A 1 357 ? 24.758 -18.699 -11.051 1.00 61.72 357 ASP A CA 1
ATOM 2889 C C . ASP A 1 357 ? 23.484 -18.225 -11.768 1.00 61.72 357 ASP A C 1
ATOM 2891 O O . ASP A 1 357 ? 23.556 -17.477 -12.742 1.00 61.72 357 ASP A O 1
ATOM 2895 N N . SER A 1 358 ? 22.302 -18.528 -11.216 1.00 73.12 358 SER A N 1
ATOM 2896 C CA . SER A 1 358 ? 21.024 -18.081 -11.787 1.00 73.12 358 SER A CA 1
ATOM 2897 C C . SER A 1 358 ? 20.834 -16.565 -11.657 1.00 73.12 358 SER A C 1
ATOM 2899 O O . SER A 1 358 ? 20.299 -15.916 -12.557 1.00 73.12 358 SER A O 1
ATOM 2901 N N . CYS A 1 359 ? 21.294 -15.958 -10.559 1.00 77.75 359 CYS A N 1
ATOM 2902 C CA . CYS A 1 359 ? 21.246 -14.503 -10.388 1.00 77.75 359 CYS A CA 1
ATOM 2903 C C . CYS A 1 359 ? 22.151 -13.789 -11.398 1.00 77.75 359 CYS A C 1
ATOM 2905 O O . CYS A 1 359 ? 21.734 -12.790 -11.992 1.00 77.75 359 CYS A O 1
ATOM 2907 N N . ARG A 1 360 ? 23.362 -14.316 -11.624 1.00 82.94 360 ARG A N 1
ATOM 2908 C CA . ARG A 1 360 ? 24.298 -13.793 -12.625 1.00 82.94 360 ARG A CA 1
ATOM 2909 C C . ARG A 1 360 ? 23.715 -13.889 -14.032 1.00 82.94 360 ARG A C 1
ATOM 2911 O O . ARG A 1 360 ? 23.684 -12.883 -14.734 1.00 82.94 360 ARG A O 1
ATOM 2918 N N . GLU A 1 361 ? 23.206 -15.054 -14.422 1.00 82.06 361 GLU A N 1
ATOM 2919 C CA . GLU A 1 361 ? 22.590 -15.282 -15.737 1.00 82.06 361 GLU A CA 1
ATOM 2920 C C . GLU A 1 361 ? 21.394 -14.355 -15.986 1.00 82.06 361 GLU A C 1
ATOM 2922 O O . GLU A 1 361 ? 21.308 -13.712 -17.033 1.00 82.06 361 GLU A O 1
ATOM 2927 N N . ASN A 1 362 ? 20.502 -14.215 -15.001 1.00 83.62 362 ASN A N 1
ATOM 2928 C CA . ASN A 1 362 ? 19.349 -13.320 -15.095 1.00 83.62 362 ASN A CA 1
ATOM 2929 C C . ASN A 1 362 ? 19.768 -11.850 -15.234 1.00 83.62 362 ASN A C 1
ATOM 2931 O O . ASN A 1 362 ? 19.156 -11.098 -15.995 1.00 83.62 362 ASN A O 1
ATOM 2935 N N . LEU A 1 363 ? 20.816 -11.428 -14.520 1.00 85.19 363 LEU A N 1
ATOM 2936 C CA . LEU A 1 363 ? 21.331 -10.064 -14.611 1.00 85.19 363 LEU A CA 1
ATOM 2937 C C . LEU A 1 363 ? 22.011 -9.817 -15.964 1.00 85.19 363 LEU A C 1
ATOM 2939 O O . LEU A 1 363 ? 21.763 -8.790 -16.591 1.00 85.19 363 LEU A O 1
ATOM 2943 N N . VAL A 1 364 ? 22.803 -10.773 -16.456 1.00 85.94 364 VAL A N 1
ATOM 2944 C CA . VAL A 1 364 ? 23.395 -10.721 -17.802 1.00 85.94 364 VAL A CA 1
ATOM 2945 C C . VAL A 1 364 ? 22.298 -10.640 -18.864 1.00 85.94 364 VAL A C 1
ATOM 2947 O O . VAL A 1 364 ? 22.369 -9.782 -19.743 1.00 85.94 364 VAL A O 1
ATOM 2950 N N . SER A 1 365 ? 21.244 -11.452 -18.750 1.00 84.88 365 SER A N 1
ATOM 2951 C CA . SER A 1 365 ? 20.090 -11.412 -19.653 1.00 84.88 365 SER A CA 1
ATOM 2952 C C . SER A 1 365 ? 19.384 -10.052 -19.630 1.00 84.88 365 SER A C 1
ATOM 2954 O O . SER A 1 365 ? 19.056 -9.513 -20.685 1.00 84.88 365 SER A O 1
ATOM 2956 N N . LEU A 1 366 ? 19.213 -9.445 -18.454 1.00 86.12 366 LEU A N 1
ATOM 2957 C CA . LEU A 1 366 ? 18.595 -8.126 -18.308 1.00 86.12 366 LEU A CA 1
ATOM 2958 C C . LEU A 1 366 ? 19.445 -6.999 -18.933 1.00 86.12 366 LEU A C 1
ATOM 2960 O O . LEU A 1 366 ? 18.914 -6.024 -19.474 1.00 86.12 366 LEU A O 1
ATOM 2964 N N . LEU A 1 367 ? 20.773 -7.127 -18.880 1.00 86.50 367 LEU A N 1
ATOM 2965 C CA . LEU A 1 367 ? 21.700 -6.127 -19.408 1.00 86.50 367 LEU A CA 1
ATOM 2966 C C . LEU A 1 367 ? 21.934 -6.262 -20.913 1.00 86.50 367 LEU A C 1
ATOM 2968 O O . LEU A 1 367 ? 21.914 -5.251 -21.617 1.00 86.50 367 LEU A O 1
ATOM 2972 N N . ALA A 1 368 ? 22.149 -7.483 -21.402 1.00 80.38 368 ALA A N 1
ATOM 2973 C CA . ALA A 1 368 ? 22.527 -7.769 -22.786 1.00 80.38 368 ALA A CA 1
ATOM 2974 C C . ALA A 1 368 ? 21.344 -8.175 -23.685 1.00 80.38 368 ALA A C 1
ATOM 2976 O O . AL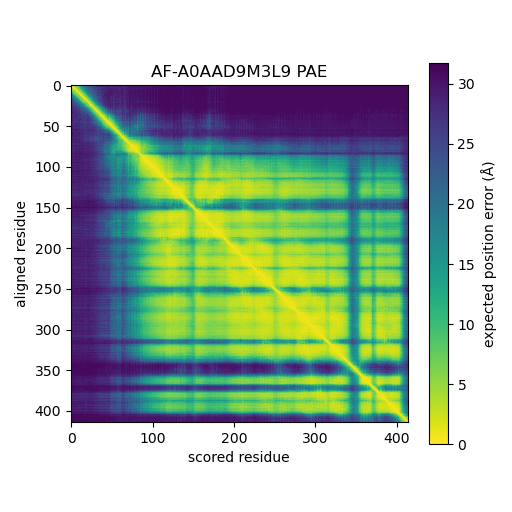A A 1 368 ? 21.457 -8.069 -24.908 1.00 80.38 368 ALA A O 1
ATOM 2977 N N . GLY A 1 369 ? 20.216 -8.578 -23.090 1.00 69.38 369 GLY A N 1
ATOM 2978 C CA . GLY A 1 369 ? 19.100 -9.254 -23.752 1.00 69.38 369 GLY A CA 1
ATOM 2979 C C . GLY A 1 369 ? 19.250 -10.775 -23.678 1.00 69.38 369 GLY A C 1
ATOM 2980 O O . GLY A 1 369 ? 20.353 -11.302 -23.801 1.00 69.38 369 GLY A O 1
ATOM 2981 N N . GLY A 1 370 ? 18.147 -11.496 -23.453 1.00 58.16 370 GLY A N 1
ATOM 2982 C CA . GLY A 1 370 ? 18.146 -12.963 -23.468 1.00 58.16 370 GLY A CA 1
ATOM 2983 C C . GLY A 1 370 ? 18.521 -13.542 -24.835 1.00 58.16 370 GLY A C 1
ATOM 2984 O O . GLY A 1 370 ? 18.233 -12.943 -25.876 1.00 58.16 370 GLY A O 1
ATOM 2985 N N . VAL A 1 371 ? 19.138 -14.728 -24.820 1.00 44.91 371 VAL A N 1
ATOM 2986 C CA . VAL A 1 371 ? 19.427 -15.524 -26.020 1.00 44.91 371 VAL A CA 1
ATOM 2987 C C . VAL A 1 371 ? 18.095 -15.818 -26.721 1.00 44.91 371 VAL A C 1
ATOM 2989 O O . VAL A 1 371 ? 17.252 -16.523 -26.176 1.00 44.91 371 VAL A O 1
ATOM 2992 N N . GLY A 1 372 ? 17.869 -15.208 -27.889 1.00 48.59 372 GLY A N 1
ATOM 2993 C CA . GLY A 1 372 ? 16.648 -15.372 -28.693 1.00 48.59 372 GLY A CA 1
ATOM 2994 C C . GLY A 1 372 ? 15.718 -14.155 -28.773 1.00 48.59 372 GLY A C 1
ATOM 2995 O O . GLY A 1 372 ? 14.781 -14.182 -29.562 1.00 48.59 372 GLY A O 1
ATOM 2996 N N . ASN A 1 373 ? 15.970 -13.077 -28.020 1.00 48.84 373 ASN A N 1
ATOM 2997 C CA . 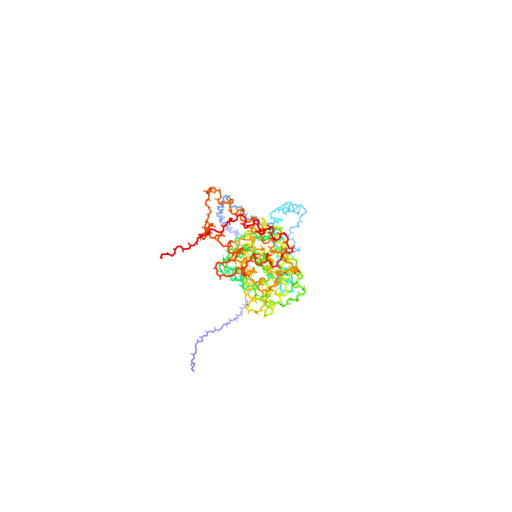ASN A 1 373 ? 15.090 -11.898 -27.987 1.00 48.84 373 ASN A CA 1
ATOM 2998 C C . ASN A 1 373 ? 15.780 -10.620 -28.514 1.00 48.84 373 ASN A C 1
ATOM 3000 O O . ASN A 1 373 ? 15.682 -9.568 -27.888 1.00 48.84 373 ASN A O 1
ATOM 3004 N N . ASP A 1 374 ? 16.532 -10.715 -29.623 1.00 50.78 374 ASP A N 1
ATOM 3005 C CA . ASP A 1 374 ? 17.181 -9.630 -30.409 1.00 50.78 374 ASP A CA 1
ATOM 3006 C C . ASP A 1 374 ? 17.879 -8.477 -29.639 1.00 50.78 374 ASP A C 1
ATOM 3008 O O . ASP A 1 374 ? 18.188 -7.429 -30.206 1.00 50.78 374 ASP A O 1
ATOM 3012 N N . GLY A 1 375 ? 18.103 -8.591 -28.328 1.00 56.59 375 GLY A N 1
ATOM 3013 C CA . GLY A 1 375 ? 18.500 -7.464 -27.482 1.00 56.59 375 GLY A CA 1
ATOM 3014 C C . GLY A 1 375 ? 17.465 -6.332 -27.366 1.00 56.59 375 GLY A C 1
ATOM 3015 O O . GLY A 1 375 ? 17.799 -5.295 -26.793 1.00 56.59 375 GLY A O 1
ATOM 3016 N N . LYS A 1 376 ? 16.227 -6.497 -27.865 1.00 62.22 376 LYS A N 1
ATOM 3017 C CA . LYS A 1 376 ? 15.202 -5.428 -27.954 1.00 62.22 376 LYS A CA 1
ATOM 3018 C C . LYS A 1 376 ? 14.693 -4.940 -26.594 1.00 62.22 376 LYS A C 1
ATOM 3020 O O . LYS A 1 376 ? 14.249 -3.802 -26.482 1.00 62.22 376 LYS A O 1
ATOM 3025 N N . VAL A 1 377 ? 14.779 -5.783 -25.566 1.00 77.06 377 VAL A N 1
ATOM 3026 C CA . VAL A 1 377 ? 14.326 -5.498 -24.199 1.00 77.06 377 VAL A CA 1
ATOM 3027 C C . VAL A 1 377 ? 15.505 -5.664 -23.246 1.00 77.06 377 VAL A C 1
ATOM 3029 O O . VAL A 1 377 ? 15.686 -6.708 -22.628 1.00 77.06 377 VAL A O 1
ATOM 3032 N N . SER A 1 378 ? 16.383 -4.665 -23.205 1.00 87.88 378 SER A N 1
ATOM 3033 C CA . SER A 1 378 ? 17.603 -4.713 -22.395 1.00 87.88 378 SER A CA 1
ATOM 3034 C C . SER A 1 378 ? 18.075 -3.316 -22.007 1.00 87.88 378 SER A C 1
ATOM 3036 O O . SER A 1 378 ? 17.766 -2.334 -22.689 1.00 87.88 378 SER A O 1
ATOM 3038 N N . PHE A 1 379 ? 18.877 -3.211 -20.943 1.00 87.81 379 PHE A N 1
ATOM 3039 C CA . PHE A 1 379 ? 19.530 -1.939 -20.612 1.00 87.81 379 PHE A CA 1
ATOM 3040 C C . PHE A 1 379 ? 20.461 -1.480 -21.741 1.00 87.81 379 PHE A C 1
ATOM 3042 O O . PHE A 1 379 ? 20.536 -0.285 -22.018 1.00 87.81 379 PHE A O 1
ATOM 3049 N N . LYS A 1 380 ? 21.089 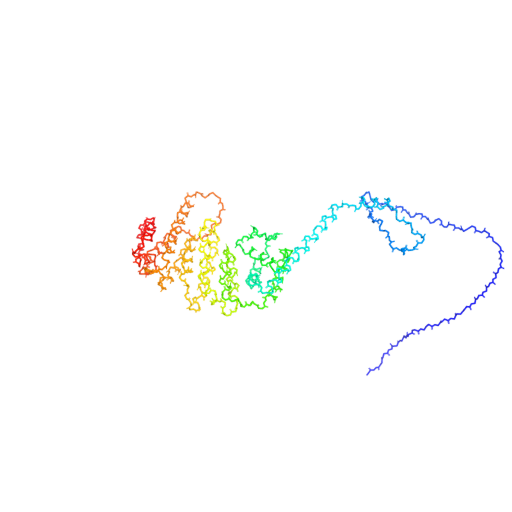-2.414 -22.471 1.00 88.62 380 LYS A N 1
ATOM 3050 C CA . LYS A 1 380 ? 21.871 -2.113 -23.678 1.00 88.62 380 LYS A CA 1
ATOM 3051 C C . LYS A 1 380 ? 21.044 -1.388 -24.743 1.00 88.62 380 LYS A C 1
ATOM 3053 O O . LYS A 1 380 ? 21.561 -0.466 -25.371 1.00 88.62 380 LYS A O 1
ATOM 3058 N N . ALA A 1 381 ? 19.780 -1.765 -24.947 1.00 86.75 381 ALA A N 1
ATOM 3059 C CA . ALA A 1 381 ? 18.891 -1.076 -25.887 1.00 86.75 381 ALA A CA 1
ATOM 3060 C C . ALA A 1 381 ? 18.613 0.372 -25.457 1.00 86.75 381 ALA A C 1
ATOM 3062 O O . ALA A 1 381 ? 18.664 1.277 -26.292 1.00 86.75 381 ALA A O 1
ATOM 3063 N N . VAL A 1 382 ? 18.395 0.604 -24.156 1.00 87.19 382 VAL A N 1
ATOM 3064 C CA . VAL A 1 382 ? 18.220 1.961 -23.614 1.00 87.19 382 VAL A CA 1
ATOM 3065 C C . VAL A 1 382 ? 19.500 2.779 -23.792 1.00 87.19 382 VAL A C 1
ATOM 3067 O O . VAL A 1 382 ? 19.442 3.882 -24.321 1.00 87.19 382 VAL A O 1
ATOM 3070 N N . VAL A 1 383 ? 20.666 2.234 -23.437 1.00 88.19 383 VAL A N 1
ATOM 3071 C CA . VAL A 1 383 ? 21.961 2.929 -23.570 1.00 88.19 383 VAL A CA 1
ATOM 3072 C C . VAL A 1 383 ? 22.253 3.302 -25.026 1.00 88.19 383 VAL A C 1
ATOM 3074 O O . VAL A 1 383 ? 22.667 4.424 -25.306 1.00 88.19 383 VAL A O 1
ATOM 3077 N N . LYS A 1 384 ? 21.994 2.392 -25.974 1.00 87.69 384 LYS A N 1
ATOM 3078 C CA . LYS A 1 384 ? 22.147 2.665 -27.414 1.00 87.69 384 LYS A CA 1
ATOM 3079 C C . LYS A 1 384 ? 21.222 3.776 -27.908 1.00 87.69 384 LYS A C 1
ATOM 3081 O O . LYS A 1 384 ? 21.612 4.537 -28.784 1.00 87.69 384 LYS A O 1
ATOM 3086 N N . SER A 1 385 ? 20.018 3.859 -27.347 1.00 85.81 385 SER A N 1
ATOM 3087 C CA . SER A 1 385 ? 19.013 4.862 -27.715 1.00 85.81 385 SER A CA 1
ATOM 3088 C C . SER A 1 385 ? 19.274 6.238 -27.093 1.00 85.81 385 SER A C 1
ATOM 3090 O O . SER A 1 385 ? 18.545 7.168 -27.412 1.00 85.81 385 SER A O 1
ATOM 3092 N N . ASN A 1 386 ? 20.273 6.370 -26.210 1.00 85.38 386 ASN A N 1
ATOM 3093 C CA . ASN A 1 386 ? 20.597 7.600 -25.481 1.00 85.38 386 ASN A CA 1
ATOM 3094 C C . ASN A 1 386 ? 22.117 7.876 -25.514 1.00 85.38 386 ASN A C 1
ATOM 3096 O O . ASN A 1 386 ? 22.790 7.805 -24.479 1.00 85.38 386 ASN A O 1
ATOM 3100 N N . PRO A 1 387 ? 22.704 8.152 -26.695 1.00 83.75 387 PRO A N 1
ATOM 3101 C CA . PRO A 1 387 ? 24.143 8.360 -26.837 1.00 83.75 387 PRO A CA 1
ATOM 3102 C C . PRO A 1 387 ? 24.662 9.603 -26.097 1.00 83.75 387 PRO A C 1
ATOM 3104 O O . PRO A 1 387 ? 25.842 9.631 -25.750 1.00 83.75 387 PRO A O 1
ATOM 3107 N N . SER A 1 388 ? 23.814 10.594 -25.831 1.00 84.12 388 SER A N 1
ATOM 3108 C CA . SER A 1 388 ? 24.173 11.833 -25.126 1.00 84.12 388 SER A CA 1
ATOM 3109 C C . SER A 1 388 ? 24.406 11.652 -23.613 1.00 84.12 388 SER A C 1
ATOM 3111 O O . SER A 1 388 ? 24.999 12.514 -22.971 1.00 84.12 388 SER A O 1
ATOM 3113 N N . GLN A 1 389 ? 23.960 10.535 -23.027 1.00 86.38 389 GLN A N 1
ATOM 3114 C CA . GLN A 1 389 ? 23.934 10.328 -21.575 1.00 86.38 389 GLN A CA 1
ATOM 3115 C C . GLN A 1 389 ? 25.174 9.568 -21.089 1.00 86.38 389 GLN A C 1
ATOM 3117 O O . GLN A 1 389 ? 25.173 8.338 -20.978 1.00 86.38 389 GLN A O 1
ATOM 3122 N N . GLU A 1 390 ? 26.245 10.302 -20.782 1.00 86.19 390 GLU A N 1
ATOM 3123 C CA . GLU A 1 390 ? 27.520 9.726 -20.324 1.00 86.19 390 GLU A CA 1
ATOM 3124 C C . GLU A 1 390 ? 27.385 8.940 -19.013 1.00 86.19 390 GLU A C 1
ATOM 3126 O O . GLU A 1 390 ? 27.860 7.806 -18.933 1.00 86.19 390 GLU A O 1
ATOM 3131 N N . GLY A 1 391 ? 26.658 9.472 -18.022 1.00 85.19 391 GLY A N 1
ATOM 3132 C CA . GLY A 1 391 ? 26.459 8.800 -16.731 1.00 85.19 391 GLY A CA 1
ATOM 3133 C C . GLY A 1 391 ? 25.773 7.435 -16.864 1.00 85.19 391 GLY A C 1
ATOM 3134 O O . GLY A 1 391 ? 26.178 6.457 -16.235 1.00 85.19 391 GLY A O 1
ATOM 3135 N N . LEU A 1 392 ? 24.787 7.318 -17.760 1.00 86.81 392 LEU A N 1
ATOM 3136 C CA . LEU A 1 392 ? 24.122 6.046 -18.052 1.00 86.81 392 LEU A CA 1
ATOM 3137 C C . LEU A 1 392 ? 25.095 5.028 -18.674 1.00 86.81 392 LEU A C 1
ATOM 3139 O O . LEU A 1 392 ? 25.116 3.862 -18.268 1.00 86.81 392 LEU A O 1
ATOM 3143 N N . LYS A 1 393 ? 25.911 5.462 -19.645 1.00 88.06 393 LYS A N 1
ATOM 3144 C CA . LYS A 1 393 ? 26.931 4.618 -20.291 1.00 88.06 393 LYS A CA 1
ATOM 3145 C C . LYS A 1 393 ? 27.981 4.143 -19.298 1.00 88.06 393 LYS A C 1
ATOM 3147 O O . LYS A 1 393 ? 28.391 2.982 -19.355 1.00 88.06 393 LYS A O 1
ATOM 3152 N N . GLU A 1 394 ? 28.399 5.021 -18.395 1.00 89.38 394 GLU A N 1
ATOM 3153 C CA . GLU A 1 394 ? 29.380 4.713 -17.365 1.00 89.38 394 GLU A CA 1
ATOM 3154 C C . GLU A 1 394 ? 28.847 3.645 -16.403 1.00 89.38 394 GLU A C 1
ATOM 3156 O O . GLU A 1 394 ? 29.493 2.613 -16.211 1.00 89.38 394 GLU A O 1
ATOM 3161 N N . GLN A 1 395 ? 27.642 3.837 -15.856 1.00 88.31 395 GLN A N 1
ATOM 3162 C CA . GLN A 1 395 ? 27.033 2.865 -14.942 1.00 88.31 395 GLN A CA 1
ATOM 3163 C C . GLN A 1 395 ? 26.810 1.511 -15.620 1.00 88.31 395 GLN A C 1
ATOM 3165 O O . GLN A 1 395 ? 27.119 0.468 -15.039 1.00 88.31 395 GLN A O 1
ATOM 3170 N N . PHE A 1 396 ? 26.349 1.507 -16.873 1.00 89.44 396 PHE A N 1
ATOM 3171 C CA . PHE A 1 396 ? 26.190 0.280 -17.648 1.00 89.44 396 PHE A CA 1
ATOM 3172 C C . PHE A 1 396 ? 27.529 -0.442 -17.875 1.00 89.44 396 PHE A C 1
ATOM 3174 O O . PHE A 1 396 ? 27.644 -1.633 -17.585 1.00 89.44 396 PHE A O 1
ATOM 3181 N N . SER A 1 397 ? 28.561 0.276 -18.331 1.00 87.81 397 SER A N 1
ATOM 3182 C CA . SER A 1 397 ? 29.886 -0.298 -18.614 1.00 87.81 397 SER A CA 1
ATOM 3183 C C . SER A 1 397 ? 30.542 -0.863 -17.358 1.00 87.81 397 SER A C 1
ATOM 3185 O O . SER A 1 397 ? 31.083 -1.968 -17.391 1.00 87.81 397 SER A O 1
ATOM 3187 N N . ARG A 1 398 ? 30.423 -0.161 -16.223 1.00 86.94 398 ARG A N 1
ATOM 3188 C CA . ARG A 1 398 ? 30.887 -0.657 -14.922 1.00 86.94 398 ARG A CA 1
ATOM 3189 C C . ARG A 1 398 ? 30.215 -1.983 -14.551 1.00 86.94 398 ARG A C 1
ATOM 3191 O O . ARG A 1 398 ? 30.875 -2.850 -13.986 1.00 86.94 398 ARG A O 1
ATOM 3198 N N . LEU A 1 399 ? 28.914 -2.152 -14.829 1.00 84.56 399 LEU A N 1
ATOM 3199 C CA . LEU A 1 399 ? 28.172 -3.363 -14.436 1.00 84.56 399 LEU A CA 1
ATOM 3200 C C . LEU A 1 399 ? 28.555 -4.552 -15.312 1.00 84.56 399 LEU A C 1
ATOM 3202 O O . LEU A 1 399 ? 28.787 -5.644 -14.803 1.00 84.56 399 LEU A O 1
ATOM 3206 N N . ILE A 1 400 ? 28.687 -4.317 -16.618 1.00 86.12 400 ILE A N 1
ATOM 3207 C CA . ILE A 1 400 ? 29.153 -5.322 -17.577 1.00 86.12 400 ILE A CA 1
ATOM 3208 C C . ILE A 1 400 ? 30.581 -5.771 -17.251 1.00 86.12 400 ILE A C 1
ATOM 3210 O O . ILE A 1 400 ? 30.834 -6.970 -17.188 1.00 86.12 400 ILE A O 1
ATOM 3214 N N . ALA A 1 401 ? 31.497 -4.833 -16.984 1.00 85.25 401 ALA A N 1
ATOM 3215 C CA . ALA A 1 401 ? 32.885 -5.156 -16.650 1.00 85.25 401 ALA A CA 1
ATOM 3216 C C . ALA A 1 401 ? 32.992 -6.064 -15.411 1.00 85.25 401 ALA A C 1
ATOM 3218 O O . ALA A 1 401 ? 33.824 -6.966 -15.376 1.00 85.25 401 ALA A O 1
ATOM 3219 N N . ARG A 1 402 ? 32.114 -5.869 -14.417 1.00 81.06 402 ARG A N 1
ATOM 3220 C CA . ARG A 1 402 ? 32.061 -6.686 -13.194 1.00 81.06 402 ARG A CA 1
ATOM 3221 C C . ARG A 1 402 ? 31.525 -8.097 -13.414 1.00 81.06 402 ARG A C 1
ATOM 3223 O O . ARG A 1 402 ? 31.955 -9.017 -12.729 1.00 81.06 402 ARG A O 1
ATOM 3230 N N . LEU A 1 403 ? 30.585 -8.276 -14.339 1.00 77.25 403 LEU A N 1
ATOM 3231 C CA . LEU A 1 403 ? 29.980 -9.583 -14.608 1.00 77.25 403 LEU A CA 1
ATOM 3232 C C . LEU A 1 403 ? 30.882 -10.497 -15.448 1.00 77.25 403 LEU A C 1
ATOM 3234 O O . LEU A 1 403 ? 30.571 -11.683 -15.574 1.00 77.25 403 LEU A O 1
ATOM 3238 N N . GLY A 1 404 ? 31.998 -9.974 -15.972 1.00 66.56 404 GLY A N 1
ATOM 3239 C CA . GLY A 1 404 ? 32.888 -10.672 -16.897 1.00 66.56 404 GLY A CA 1
ATOM 3240 C C . GLY A 1 404 ? 32.227 -10.927 -18.259 1.00 66.56 404 GLY A C 1
ATOM 3241 O O . GLY A 1 404 ? 31.029 -10.678 -18.428 1.00 66.56 404 GLY A O 1
ATOM 3242 N N . PRO A 1 405 ? 32.977 -11.417 -19.261 1.00 57.66 405 PRO A N 1
ATOM 3243 C CA . PRO A 1 405 ? 32.361 -11.875 -20.499 1.00 57.66 405 PRO A CA 1
ATOM 3244 C C . PRO A 1 405 ? 31.342 -12.985 -20.175 1.00 57.66 405 PRO A C 1
ATOM 3246 O O . PRO A 1 405 ? 31.627 -13.823 -19.311 1.00 57.66 405 PRO A O 1
ATOM 3249 N N . PRO A 1 406 ? 30.153 -12.991 -20.811 1.00 52.31 406 PRO A N 1
ATOM 3250 C CA . PRO A 1 406 ? 29.218 -14.098 -20.669 1.00 52.31 406 PRO A CA 1
ATOM 3251 C C . PRO A 1 406 ? 29.967 -15.368 -21.065 1.00 52.31 406 PRO A C 1
ATOM 3253 O O . PRO A 1 406 ? 30.520 -15.444 -22.159 1.00 52.31 406 PRO A O 1
ATOM 3256 N N . SER A 1 407 ? 30.070 -16.327 -20.149 1.00 43.22 407 SER A N 1
ATOM 3257 C CA . SER A 1 407 ? 30.684 -17.612 -20.453 1.00 43.22 407 SER A CA 1
ATOM 3258 C C . SER A 1 407 ? 29.924 -18.232 -21.619 1.00 43.22 407 SER A C 1
ATOM 3260 O O . SER A 1 407 ? 28.713 -18.435 -21.510 1.00 43.22 407 SER A O 1
ATOM 3262 N N . ASP A 1 408 ? 30.634 -18.523 -22.709 1.00 37.56 408 ASP A N 1
ATOM 3263 C CA . ASP A 1 408 ? 30.164 -19.316 -23.845 1.00 37.56 408 ASP A CA 1
ATOM 3264 C C . ASP A 1 408 ? 29.835 -20.743 -23.378 1.00 37.56 408 ASP A C 1
ATOM 3266 O O . ASP A 1 408 ? 30.530 -21.716 -23.669 1.00 37.56 408 ASP A O 1
ATOM 3270 N N . HIS A 1 409 ? 28.748 -20.907 -22.632 1.00 36.25 409 HIS A N 1
ATOM 3271 C CA . HIS A 1 409 ? 28.093 -22.194 -22.494 1.00 36.25 409 HIS A CA 1
ATOM 3272 C C . HIS A 1 409 ? 27.186 -22.379 -23.704 1.00 36.25 409 HIS A C 1
ATOM 3274 O O . HIS A 1 409 ? 25.963 -22.310 -23.627 1.00 36.25 409 HIS A O 1
ATOM 3280 N N . SER A 1 410 ? 27.825 -22.636 -24.850 1.00 28.64 410 SER A N 1
ATOM 3281 C CA . SER A 1 410 ? 27.185 -23.409 -25.909 1.00 28.64 410 SER A CA 1
ATOM 3282 C C . SER A 1 410 ? 26.748 -24.743 -25.297 1.00 28.64 410 SER A C 1
ATOM 3284 O O . SER A 1 410 ? 27.610 -25.473 -24.792 1.00 28.64 410 SER A O 1
ATOM 3286 N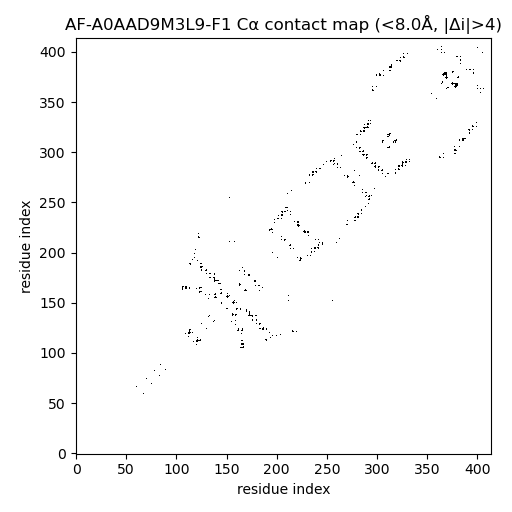 N . PRO A 1 411 ? 25.452 -25.099 -25.313 1.00 35.34 411 PRO A N 1
ATOM 3287 C CA . PRO A 1 411 ? 25.060 -26.451 -24.974 1.00 35.34 411 PRO A CA 1
ATOM 3288 C C . PRO A 1 411 ? 25.677 -27.356 -26.040 1.00 35.34 411 PRO A C 1
ATOM 3290 O O . PRO A 1 411 ? 25.316 -27.295 -27.216 1.00 35.34 411 PRO A O 1
ATOM 3293 N N . ARG A 1 412 ? 26.657 -28.174 -25.645 1.00 31.69 412 ARG A N 1
ATOM 3294 C CA . ARG A 1 412 ? 27.077 -29.308 -26.465 1.00 31.69 412 ARG A CA 1
ATOM 3295 C C . ARG A 1 412 ? 25.857 -30.211 -26.599 1.00 31.69 412 ARG A C 1
ATOM 3297 O O . ARG A 1 412 ? 25.509 -30.911 -25.654 1.00 31.69 412 ARG A O 1
ATOM 3304 N N . LEU A 1 413 ? 25.215 -30.146 -27.762 1.00 32.00 413 LEU A N 1
ATOM 3305 C CA . LEU A 1 413 ? 24.288 -31.160 -28.238 1.00 32.00 413 LEU A CA 1
ATOM 3306 C C . LEU A 1 413 ? 24.963 -32.530 -28.081 1.00 32.00 413 LEU A C 1
ATOM 3308 O O . LEU A 1 413 ? 26.029 -32.774 -28.652 1.00 32.00 413 LEU A O 1
ATOM 3312 N N . LYS A 1 414 ? 24.350 -33.388 -27.273 1.00 33.91 414 LYS A N 1
ATOM 3313 C CA . LYS A 1 414 ? 24.438 -34.838 -27.396 1.00 33.91 414 LYS A CA 1
ATOM 3314 C C . LYS A 1 414 ? 23.027 -35.366 -27.540 1.00 33.91 414 LYS A C 1
ATOM 3316 O O . LYS A 1 414 ? 22.160 -34.863 -26.790 1.00 33.91 414 LYS A O 1
#

Organism: NCBI:txid1216348

Nearest PDB structures (foldseek):
  5orm-assembly1_A  TM=2.966E-01  e=4.185E-01  synthetic construct
  4i1a-assembly3_A  TM=3.615E-01  e=5.602E+00  Bacillus subtilis subsp. subtilis str. 168

Solvent-accessible surface area (backbone atoms only — not comparable to full-atom values): 24820 Å² total; per-residue (Å²): 142,83,87,87,79,88,84,84,80,89,84,89,84,88,81,84,87,84,89,81,90,83,90,82,88,89,76,94,69,79,79,81,74,78,77,70,75,75,73,78,77,77,87,72,58,96,84,66,71,76,80,79,68,66,90,65,72,73,84,79,63,65,98,81,46,92,81,62,78,80,87,46,76,65,57,50,50,52,48,47,66,74,67,36,97,46,70,66,59,54,50,48,52,49,51,50,52,52,48,50,52,52,50,49,56,25,49,54,38,25,49,35,30,54,69,61,36,78,83,46,36,46,43,47,59,45,72,67,53,53,51,48,34,75,74,69,41,40,40,90,68,95,69,78,74,43,93,90,48,68,50,60,95,48,70,47,29,51,53,49,51,31,32,52,44,54,53,48,66,75,77,29,43,80,35,45,67,56,35,50,51,49,46,54,57,47,25,62,64,40,54,79,60,72,78,74,56,66,71,59,50,40,54,56,45,58,67,38,89,45,70,64,58,41,51,42,42,51,55,43,42,47,60,35,54,91,56,8,60,58,53,52,59,76,31,29,59,37,51,19,52,40,47,48,62,55,57,75,50,47,89,87,36,47,72,59,47,48,71,46,47,63,58,54,53,50,52,50,50,53,30,54,76,71,74,42,80,77,47,65,54,31,37,32,39,51,24,29,47,20,21,61,41,66,37,64,70,58,24,45,52,34,50,38,51,37,57,74,69,58,43,56,42,63,94,44,78,65,51,65,32,58,36,50,17,48,52,30,38,52,60,46,51,60,49,52,61,50,60,74,71,50,81,93,80,73,98,66,92,74,76,90,80,81,55,70,67,59,55,52,51,52,50,50,25,42,39,60,18,47,97,89,50,88,30,74,57,20,53,50,42,42,46,70,47,29,79,86,46,59,70,46,50,50,49,51,50,57,52,50,65,72,68,48,79,81,77,88,73,70,79,80,85,126

Foldseek 3Di:
DDDDDDDDDDDDDDDDDDDDDDDDDDDDDPPPPPPPDDPDDPPDPPPDDPPPPDPPVPPPDPPPDPPDDDCDVVNVVVCCVVVPCPVVVVVVVVVVVVVVVLLVVQVVLLCCCLVQVVLSVLLQQDPCLLVCLVVPFAQPDQDQADPVHQDDLDSSSSNSSSCSSNVNDSVQSVPSVSSSVSSVVRNVSNPPLAADDLVVLLVSLLPDQDLSSNLSSLVSLCSNPPCSLVSSQVNLQSNLVNLVNVLVPLVVCQVVLLVSLVVVVVSCVVCVVVVHARDLSNLLSQLLSCLLNLVLVSNLVSLQSCLVVVQQAAPHPRPVSLLSSLVSNVVVVVVVVVVVVDDDDDDDPDDPDDDPVVSLLSLCCQAQNDDPGPSSRHLVVSCVRHVPDPSSVVSSVVVDVVSDDDPPPPPPDD

pLDDT: mean 75.45, std 18.92, range [28.64, 95.31]

Sequence (414 aa):
MRPPRTAGAVGRTATSACLHTSTQPPRVRRPWVHTKKRPAEPQIPPSWRPFEVPEVVLDLDSWDSAYSRPYDDAERSAQQEKWGEMPRIDAAWKRIRDFEFDRQRVSDNFAKVTGHDSWRQRWAVTDLDVMTTALRGAPKHKRRPDKKRPYGSDADGVLSSVAFENAIPMSTFRDDKSFLSWLLHRKTSTWPIPQTPLAISQELISKQGSLKDLRRYILFLLQQGKDGPRRVHQCNEDIARVLFRVLSEPDKNSLTLRSFLPFFNNLFAIYQQNGWALGPELCGACLVLSAHAFQLQAAGRFLEHGLKQRYWIDGKPRISDVQAALEALHRRWDKEARNDASPPDGEAHHVPGNRPDSCRENLVSLLAGGVGNDGKVSFKAVVKSNPSQEGLKEQFSRLIARLGPPSDHSPRLK

Mean predicted aligned error: 15.59 Å

Radius of gyration: 40.13 Å; Cα contacts (8 Å, |Δi|>4): 341; chains: 1; bounding box: 101×54×123 Å

Secondary structure (DSSP, 8-state):
------------------------------------PPPPPP---TT-------------S-TT-TTSPP--HHHHHHHHHHTS--HHHHHHHHHHHHHHHHHHHHHHHHHHHHTT-TTTGGGS--HHHHHHHHHH-S----SPPBTTB---SSHHHHHHHHHHHTT--GGGGG-HHHHHHHHHHHHHHHPSPPPPPHHHHHHHHHT--SHHHHHHHHHHHHTSGGGHHHHHHHTHHHHHHHHHHHHTSGGGTHHHHHHHHHHHHHHHHHHHHTTPPPPHHHHHHHHHHHHHTT-HHHHHHHHHHHHHTT-S-TTSTTHHHHHHHHHHHHHHHHHHHHHTTS---S-----TT--HHHHHHHHHHHHH--TTSTTTSSHHHHHHT-TT-HHHHHHHHHHHHHH-SPP-------